Protein AF-A0A9E6CI35-F1 (afdb_monomer)

Foldseek 3Di:
DDDDDDDPDPPVVVVVVPPPPPPVPPPPPPLVVVCLLVVCSDVVVVDPDDDPDPDDQPPAFFPPDGDPSQPPVSVCVCCVPPVHPCCLFAPVADADDWPAADDPQWDQDPLQTGTPVNTHHRSSQFDQPAPEAPLVNDPDDGDDGGNYHCALNPVVCNTNVQQVPCVVLLADDFQDQPDQQAPVLVVLPAGDHPDGSGHGPSSFADNGNAHDPPRGSHHCLADPSVCSPPVLLNQLPQDCQQCCPPPQCDAFLVRDGCSRLHSCRNQAQRGNACAHNRGRHPFDPDAPQQSSVCCAQPPPNPDPDPHFDPDAADWPAFQPDPDFQQPQFFADDRRRDTDSRHTHHPSRFFDSSFFACPDPDDSPDHDDDDFQRGRRGVHRCPQAHPVCCSRVVQLQQCCLACLQCVLQPQCQAFPVRDGNRTRYSVQSQADRGPACAPPRGGHHQDDDDQPQVSSVCCAQDCPHSNNVHHQAPAAADWPAWDAPVVPPDPVLVPLPAQFAADSRRDTDRGGTHHPNSFFDSSFFAQVDTHYDPPRPSHHDDAAQRGRRGNHRQPPANSSVCSRCVVVSVCRPDCLQCVPQPQCDAFPVRDGCRRQPSCRNAADNGNQPDNVNSGRFAFADDDPPDDSVLSSVNRQQDPVHVVVVDHDPDSDDDPPDDDDDD

Sequence (661 aa):
MTRATPCVYIFVIFAVLISTATVSAVEMSSKRDCAICHVMWLNDFRTDKQTLIEWQPGNVLMKDTQGVVSSEEICYSCHDGYVNDSRYVVWKYNQHKTFVKPSNNVTVPADLPLSSRSEIYCGTCHSAHGVGAAADGSRGGMTSFFRKKNVDSSLCKRCHTNEADYLRSNGHPLKKAAFKLPETLFELGSVPGQEKNKIICQSCHKVHGAQGDKIAVVDNKSSKLCTACHTFQKDLIGTKHDLRLSLPDEKNSKQQQASESGPCGACHTPHNAVGKKLWARHPGPGDLASQMCLTCHGKETGYKTKRIGDYSHPVNVLSSAKTASPRKLPLFSAGLKRNPAGRVQCLTCHDVHRWAPNSTADISTKHFEGDASNSFLRISNSPLSPLCIECHTDKKQLMNSDHNLDVTAPDEKNLQGFTTGVSGPCGACHIPHNAAGKRLWAKRLAGEKDFVTQLCSGCHNKSGAAKAKLIGDNYHPVDIAFKTADLTSDKQKDITILPLYDGDLNRSPDERIVCLTCHEPHSWAPEKYGPISNYTFKNIEGDTTTSFLRKANFPSSDLCKACHPGKALVDGTKHDLNVTAPQATNLLGQTVKESGPCGACHLVHNSFNKLQLWARPYGPISKEESVMDALCRSCHSRGSIAENKIPLIATHPEGKLISNA

Mean predicted aligned error: 13.46 Å

Solvent-accessible surface area (backbone atoms only — not comparable to full-atom values): 37788 Å² total; per-residue (Å²): 132,90,88,84,90,87,82,93,77,62,74,70,62,63,68,66,68,72,59,76,74,71,69,68,72,74,73,84,51,71,63,60,68,51,21,76,61,40,56,81,69,36,69,92,68,65,63,96,65,82,64,96,61,81,86,66,82,83,61,38,46,48,64,98,55,89,59,55,61,65,36,70,66,57,51,42,61,38,25,70,50,78,73,46,68,40,46,71,45,41,70,67,42,36,43,64,79,55,80,38,63,72,53,98,82,44,53,76,49,88,92,43,50,40,32,61,86,54,15,36,39,67,47,31,57,28,28,80,87,20,73,22,60,46,97,83,66,71,90,69,98,69,64,20,46,28,49,54,57,56,62,60,42,45,57,57,42,59,27,37,48,60,68,62,38,19,80,84,25,26,21,56,84,63,76,46,67,84,57,86,66,54,67,68,45,47,77,50,56,25,50,83,30,92,52,82,42,27,39,35,63,33,51,52,34,18,65,45,35,5,70,6,78,94,21,17,32,48,58,36,46,74,23,50,67,53,38,66,75,40,55,80,47,49,57,23,53,60,38,82,73,13,32,55,78,65,43,45,86,48,58,21,76,82,73,39,30,14,66,66,39,1,49,55,32,40,51,35,26,62,56,69,21,78,27,76,89,16,22,17,54,80,61,58,92,73,59,54,57,41,21,63,54,36,60,49,31,36,89,87,50,84,58,96,52,81,60,72,36,97,25,41,63,84,55,80,36,70,70,85,56,94,56,80,64,46,90,87,45,55,21,34,37,89,74,72,40,79,32,77,90,20,25,37,33,58,61,27,55,33,37,85,38,35,49,36,56,86,65,89,70,81,61,84,62,78,79,77,81,69,54,54,43,28,64,18,20,65,49,33,17,39,53,83,19,55,50,56,46,57,65,45,57,86,44,50,21,26,79,58,37,73,71,17,34,60,69,62,35,45,84,51,56,17,76,86,68,39,26,15,77,44,31,0,43,57,30,47,51,34,27,63,55,55,20,68,34,75,90,22,25,12,51,82,80,80,78,90,65,57,68,67,58,38,66,51,47,61,28,34,30,90,86,31,77,34,42,92,58,60,48,60,93,31,48,61,88,52,81,40,83,42,61,66,82,75,54,95,46,80,87,55,69,77,52,84,62,63,57,21,29,52,94,78,75,48,80,46,86,69,30,23,39,38,71,65,31,54,34,35,85,39,35,40,39,50,90,60,84,64,65,58,82,87,62,80,84,61,89,69,90,61,39,33,53,24,67,16,23,67,45,39,21,47,94,49,46,58,47,59,30,61,82,37,55,92,63,47,70,37,68,90,39,89,74,17,34,63,80,71,42,43,84,49,57,21,78,86,68,38,28,20,75,47,39,5,53,59,28,48,49,30,27,60,49,53,21,90,30,74,71,82,24,30,17,58,70,74,21,85,70,63,96,89,54,59,80,68,48,11,61,56,27,36,34,31,29,87,95,30,92,33,41,94,62,52,72,94,64,92,70,78,60,87,96,57,88,78,82,88,127

Radius of gyration: 45.4 Å; Cα contacts (8 Å, |Δi|>4): 1135; chains: 1; bounding box: 114×94×145 Å

Structure (mmCIF, N/CA/C/O backbone):
data_AF-A0A9E6CI35-F1
#
_entry.id   AF-A0A9E6CI35-F1
#
loop_
_atom_site.group_PDB
_atom_site.id
_atom_site.type_symbol
_atom_site.label_atom_id
_atom_site.label_alt_id
_atom_site.label_comp_id
_atom_site.label_asym_id
_atom_site.label_entity_id
_atom_site.label_seq_id
_atom_site.pdbx_PDB_ins_code
_atom_site.Cartn_x
_atom_site.Cartn_y
_atom_site.Cartn_z
_atom_site.occupancy
_atom_site.B_iso_or_equiv
_atom_site.auth_seq_id
_atom_site.auth_comp_id
_atom_site.auth_asym_id
_atom_site.auth_atom_id
_atom_site.pdbx_PDB_model_num
ATOM 1 N N . MET A 1 1 ? -45.833 74.632 88.392 1.00 37.03 1 MET A N 1
ATOM 2 C CA . MET A 1 1 ? -46.808 74.616 87.277 1.00 37.03 1 MET A CA 1
ATOM 3 C C . MET A 1 1 ? -47.231 73.173 87.008 1.00 37.03 1 MET A C 1
ATOM 5 O O . MET A 1 1 ? -46.431 72.279 87.236 1.00 37.03 1 MET A O 1
ATOM 9 N N . THR A 1 2 ? -48.487 72.974 86.597 1.00 37.38 2 THR A N 1
ATOM 10 C CA . THR A 1 2 ? -49.120 71.765 85.994 1.00 37.38 2 THR A CA 1
ATOM 11 C C . THR A 1 2 ? -48.181 70.888 85.139 1.00 37.38 2 THR A C 1
ATOM 13 O O . THR A 1 2 ? -47.308 71.465 84.504 1.00 37.38 2 THR A O 1
ATOM 16 N N . ARG A 1 3 ? -48.317 69.563 84.923 1.00 40.94 3 ARG A N 1
ATOM 17 C CA . ARG A 1 3 ? -49.302 68.465 85.196 1.00 40.94 3 ARG A CA 1
ATOM 18 C C . ARG A 1 3 ? -48.569 67.122 84.834 1.00 40.94 3 ARG A C 1
ATOM 20 O O . ARG A 1 3 ? -47.545 67.216 84.173 1.00 40.94 3 ARG A O 1
ATOM 27 N N . ALA A 1 4 ? -48.968 65.871 85.125 1.00 36.41 4 ALA A N 1
ATOM 28 C CA . ALA A 1 4 ? -50.051 65.235 85.900 1.00 36.41 4 ALA A CA 1
ATOM 29 C C . ALA A 1 4 ? -49.683 63.751 86.253 1.00 36.41 4 ALA A C 1
ATOM 31 O O . ALA A 1 4 ? -48.611 63.266 85.908 1.00 36.41 4 ALA A O 1
ATOM 32 N N . THR A 1 5 ? -50.601 63.048 86.925 1.00 44.09 5 THR A N 1
ATOM 33 C CA . THR A 1 5 ? -50.733 61.587 87.187 1.00 44.09 5 THR A CA 1
ATOM 34 C C . THR A 1 5 ? -51.235 60.787 85.951 1.00 44.09 5 THR A C 1
ATOM 36 O O . THR A 1 5 ? -51.558 61.418 84.945 1.00 44.09 5 THR A O 1
ATOM 39 N N . PRO A 1 6 ? -51.526 59.459 86.021 1.00 50.66 6 PRO A N 1
ATOM 40 C CA . PRO A 1 6 ? -50.795 58.306 86.601 1.00 50.66 6 PRO A CA 1
ATOM 41 C C . PRO A 1 6 ? -50.742 57.081 85.630 1.00 50.66 6 PRO A C 1
ATOM 43 O O . PRO A 1 6 ? -51.488 57.051 84.658 1.00 50.66 6 PRO A O 1
ATOM 46 N N . CYS A 1 7 ? -49.985 56.004 85.928 1.00 42.12 7 CYS A N 1
ATOM 47 C CA . CYS A 1 7 ? -50.352 54.617 85.523 1.00 42.12 7 CYS A CA 1
ATOM 48 C C . CYS A 1 7 ? -49.474 53.516 86.163 1.00 42.12 7 CYS A C 1
ATOM 50 O O . CYS A 1 7 ? -48.549 52.984 85.556 1.00 42.12 7 CYS A O 1
ATOM 52 N N . VAL A 1 8 ? -49.812 53.111 87.390 1.00 51.84 8 VAL A N 1
ATOM 53 C CA . VAL A 1 8 ? -49.134 52.033 88.153 1.00 51.84 8 VAL A CA 1
ATOM 54 C C . VAL A 1 8 ? -49.696 50.626 87.820 1.00 51.84 8 VAL A C 1
ATOM 56 O O . VAL A 1 8 ? -49.411 49.652 88.501 1.00 51.84 8 VAL A O 1
ATOM 59 N N . TYR A 1 9 ? -50.481 50.484 86.742 1.00 49.38 9 TYR A N 1
ATOM 60 C CA . TYR A 1 9 ? -51.338 49.305 86.508 1.00 49.38 9 TYR A CA 1
ATOM 61 C C . TYR A 1 9 ? -50.947 48.357 85.357 1.00 49.38 9 TYR A C 1
ATOM 63 O O . TYR A 1 9 ? -51.636 47.363 85.148 1.00 49.38 9 TYR A O 1
ATOM 71 N N . ILE A 1 10 ? -49.854 48.603 84.621 1.00 50.88 10 ILE A N 1
ATOM 72 C CA . ILE A 1 10 ? -49.481 47.773 83.447 1.00 50.88 10 ILE A CA 1
ATOM 73 C C . ILE A 1 10 ? -48.261 46.865 83.700 1.00 50.88 10 ILE A C 1
ATOM 75 O O . ILE A 1 10 ? -48.151 45.798 83.097 1.00 50.88 10 ILE A O 1
ATOM 79 N N . PHE A 1 11 ? -47.374 47.205 84.642 1.00 47.06 11 PHE A N 1
ATOM 80 C CA . PHE A 1 11 ? -46.116 46.461 84.831 1.00 47.06 11 PHE A CA 1
ATOM 81 C C . PHE A 1 11 ? -46.254 45.103 85.545 1.00 47.06 11 PHE A C 1
ATOM 83 O O . PHE A 1 11 ? -45.399 44.240 85.373 1.00 47.06 11 PHE A O 1
ATOM 90 N N . VAL A 1 12 ? -47.331 44.876 86.306 1.00 50.00 12 VAL A N 1
ATOM 91 C CA . VAL A 1 12 ? -47.553 43.603 87.028 1.00 50.00 12 VAL A CA 1
ATOM 92 C C . VAL A 1 12 ? -48.174 42.526 86.124 1.00 50.00 12 VAL A C 1
ATOM 94 O O . VAL A 1 12 ? -47.920 41.340 86.313 1.00 50.00 12 VAL A O 1
ATOM 97 N N . ILE A 1 13 ? -48.920 42.916 85.083 1.00 50.00 13 ILE A N 1
ATOM 98 C CA . ILE A 1 13 ? -49.546 41.971 84.139 1.00 50.00 13 ILE A CA 1
ATOM 99 C C . ILE A 1 13 ? -48.505 41.373 83.172 1.00 50.00 13 ILE A C 1
ATOM 101 O O . ILE A 1 13 ? -48.619 40.213 82.776 1.00 50.00 13 ILE A O 1
ATOM 105 N N . PHE A 1 14 ? -47.435 42.111 82.857 1.00 47.28 14 PHE A N 1
ATOM 106 C CA . PHE A 1 14 ? -46.368 41.629 81.970 1.00 47.28 14 PHE A CA 1
ATOM 107 C C . PHE A 1 14 ? -45.470 40.543 82.598 1.00 47.28 14 PHE A C 1
ATOM 109 O O . PHE A 1 14 ? -44.820 39.795 81.874 1.00 47.28 14 PHE A O 1
ATOM 116 N N . ALA A 1 15 ? -45.461 40.413 83.931 1.00 49.22 15 ALA A N 1
ATOM 117 C CA . ALA A 1 15 ? -44.668 39.405 84.642 1.00 49.22 15 ALA A CA 1
ATOM 118 C C . ALA A 1 15 ? -45.335 38.014 84.704 1.00 49.22 15 ALA A C 1
ATOM 120 O O . ALA A 1 15 ? -44.652 37.024 84.952 1.00 49.22 15 ALA A O 1
ATOM 121 N N . VAL A 1 16 ? -46.650 37.919 84.469 1.00 50.81 16 VAL A N 1
ATOM 122 C CA . VAL A 1 16 ? -47.426 36.663 84.590 1.00 50.81 16 VAL A CA 1
ATOM 123 C C . VAL A 1 16 ? -47.644 35.975 83.230 1.00 50.81 16 VAL A C 1
ATOM 125 O O . VAL A 1 16 ? -47.894 34.773 83.165 1.00 50.81 16 VAL A O 1
ATOM 128 N N . LEU A 1 17 ? -47.472 36.707 82.122 1.00 45.09 17 LEU A N 1
ATOM 129 C CA . LEU A 1 17 ? -47.582 36.173 80.757 1.00 45.09 17 LEU A CA 1
ATOM 130 C C . LEU A 1 17 ? -46.255 35.691 80.146 1.00 45.09 17 LEU A C 1
ATOM 132 O O . LEU A 1 17 ? -46.266 35.165 79.037 1.00 45.09 17 LEU A O 1
ATOM 136 N N . ILE A 1 18 ? -45.150 35.707 80.903 1.00 46.50 18 ILE A N 1
ATOM 137 C CA . ILE A 1 18 ? -44.009 34.799 80.659 1.00 46.50 18 ILE A CA 1
ATOM 138 C C . ILE A 1 18 ? -44.301 33.441 81.320 1.00 46.50 18 ILE A C 1
ATOM 140 O O . ILE A 1 18 ? -43.468 32.835 81.991 1.00 46.50 18 ILE A O 1
ATOM 144 N N . SER A 1 19 ? -45.515 32.935 81.095 1.00 42.19 19 SER A N 1
ATOM 145 C CA . SER A 1 19 ? -45.704 31.496 81.056 1.00 42.19 19 SER A CA 1
ATOM 146 C C . SER A 1 19 ? -44.900 31.028 79.857 1.00 42.19 19 SER A C 1
ATOM 148 O O . SER A 1 19 ? -45.289 31.270 78.713 1.00 42.19 19 SER A O 1
ATOM 150 N N . THR A 1 20 ? -43.753 30.400 80.108 1.00 42.81 20 THR A N 1
ATOM 151 C CA . THR A 1 20 ? -43.087 29.606 79.088 1.00 42.81 20 THR A CA 1
ATOM 152 C C . THR A 1 20 ? -44.071 28.528 78.671 1.00 42.81 20 THR A C 1
ATOM 154 O O . THR A 1 20 ? -44.170 27.468 79.285 1.00 42.81 20 THR A O 1
ATOM 157 N N . ALA A 1 21 ? -44.799 28.802 77.588 1.00 40.47 21 ALA A N 1
ATOM 158 C CA . ALA A 1 21 ? -45.255 27.747 76.724 1.00 40.47 21 ALA A CA 1
ATOM 159 C C . ALA A 1 21 ? -43.989 26.977 76.366 1.00 40.47 21 ALA A C 1
ATOM 161 O O . ALA A 1 21 ? -43.199 27.388 75.513 1.00 40.47 21 ALA A O 1
ATOM 162 N N . THR A 1 22 ? -43.800 25.853 77.047 1.00 41.91 22 THR A N 1
ATOM 163 C CA . THR A 1 22 ? -43.133 24.705 76.481 1.00 41.91 22 THR A CA 1
ATOM 164 C C . THR A 1 22 ? -43.959 24.317 75.260 1.00 41.91 22 THR A C 1
ATOM 166 O O . THR A 1 22 ? -44.708 23.343 75.251 1.00 41.91 22 THR A O 1
ATOM 169 N N . VAL A 1 23 ? -43.751 25.072 74.171 1.00 40.00 23 VAL A N 1
ATOM 170 C CA . VAL A 1 23 ? -43.540 24.454 72.874 1.00 40.00 23 VAL A CA 1
ATOM 171 C C . VAL A 1 23 ? -42.581 23.332 73.204 1.00 40.00 23 VAL A C 1
ATOM 173 O O . VAL A 1 23 ? -41.407 23.575 73.491 1.00 40.00 23 VAL A O 1
ATOM 176 N N . SER A 1 24 ? -43.123 22.119 73.312 1.00 39.75 24 SER A N 1
ATOM 177 C CA . SER A 1 24 ? -42.298 20.935 73.330 1.00 39.75 24 SER A CA 1
ATOM 178 C C . SER A 1 24 ? -41.489 21.087 72.063 1.00 39.75 24 SER A C 1
ATOM 180 O O . SER A 1 24 ? -42.056 21.024 70.969 1.00 39.75 24 SER A O 1
ATOM 182 N N . ALA A 1 25 ? -40.202 21.414 72.210 1.00 38.19 25 ALA A N 1
ATOM 183 C CA . ALA A 1 25 ? -39.272 21.307 71.112 1.00 38.19 25 ALA A CA 1
ATOM 184 C C . ALA A 1 25 ? -39.505 19.889 70.619 1.00 38.19 25 ALA A C 1
ATOM 186 O O . ALA A 1 25 ? -39.303 18.949 71.390 1.00 38.19 25 ALA A O 1
ATOM 187 N N . VAL A 1 26 ? -40.101 19.761 69.428 1.00 39.31 26 VAL A N 1
ATOM 188 C CA . VAL A 1 26 ? -40.430 18.460 68.859 1.00 39.31 26 VAL A CA 1
ATOM 189 C C . VAL A 1 26 ? -39.098 17.756 68.831 1.00 39.31 26 VAL A C 1
ATOM 191 O O . VAL A 1 26 ? -38.231 18.174 68.062 1.00 39.31 26 VAL A O 1
ATOM 194 N N . GLU A 1 27 ? -38.901 16.797 69.744 1.00 37.78 27 GLU A N 1
ATOM 195 C CA . GLU A 1 27 ? -37.608 16.149 69.876 1.00 37.78 27 GLU A CA 1
ATOM 196 C C . GLU A 1 27 ? -37.269 15.660 68.480 1.00 37.78 27 GLU A C 1
ATOM 198 O O . GLU A 1 27 ? -38.028 14.879 67.889 1.00 37.78 27 GLU A O 1
ATOM 203 N N . MET A 1 28 ? -36.156 16.158 67.937 1.00 40.75 28 MET A N 1
ATOM 204 C CA . MET A 1 28 ? -35.575 15.645 66.706 1.00 40.75 28 MET A CA 1
ATOM 205 C C . MET A 1 28 ? -35.013 14.265 67.028 1.00 40.75 28 MET A C 1
ATOM 207 O O . MET A 1 28 ? -33.812 14.039 67.148 1.00 40.75 28 MET A O 1
ATOM 211 N N . SER A 1 29 ? -35.941 13.340 67.249 1.00 44.81 29 SER A N 1
ATOM 212 C CA . SER A 1 29 ? -35.680 11.956 67.527 1.00 44.81 29 SER A CA 1
ATOM 213 C C . SER A 1 29 ? -35.106 11.384 66.249 1.00 44.81 29 SER A C 1
ATOM 215 O O . SER A 1 29 ? -35.828 11.187 65.273 1.00 44.81 29 SER A O 1
ATOM 217 N N . SER A 1 30 ? -33.814 11.068 66.282 1.00 48.38 30 SER A N 1
ATOM 218 C CA . SER A 1 30 ? -33.083 10.370 65.217 1.00 48.38 30 SER A CA 1
ATOM 219 C C . SER A 1 30 ? -33.766 9.073 64.750 1.00 48.38 30 SER A C 1
ATOM 221 O O . SER A 1 30 ? -33.465 8.545 63.683 1.00 48.38 30 SER A O 1
ATOM 223 N N . LYS A 1 31 ? -34.734 8.569 65.526 1.00 52.16 31 LYS A N 1
ATOM 224 C CA . LYS A 1 31 ? -35.620 7.456 65.177 1.00 52.16 31 LYS A CA 1
ATOM 225 C C . LYS A 1 31 ? -36.586 7.777 64.025 1.00 52.16 31 LYS A C 1
ATOM 227 O O . LYS A 1 31 ? -36.931 6.845 63.307 1.00 52.16 31 LYS A O 1
ATOM 232 N N . ARG A 1 32 ? -37.007 9.037 63.818 1.00 57.62 32 ARG A N 1
ATOM 233 C CA . ARG A 1 32 ? -37.889 9.427 62.694 1.00 57.62 32 ARG A CA 1
ATOM 234 C C . ARG A 1 32 ? -37.187 9.269 61.346 1.00 57.62 32 ARG A C 1
ATOM 236 O O . ARG A 1 32 ? -37.747 8.646 60.453 1.00 57.62 32 ARG A O 1
ATOM 243 N N . ASP A 1 33 ? -35.945 9.732 61.235 1.00 60.06 33 ASP A N 1
ATOM 244 C CA . ASP A 1 33 ? -35.180 9.642 59.984 1.00 60.06 33 ASP A CA 1
ATOM 245 C C . ASP A 1 33 ? -34.823 8.185 59.650 1.00 60.06 33 ASP A C 1
ATOM 247 O O . ASP A 1 33 ? -34.967 7.742 58.512 1.00 60.06 33 ASP A O 1
ATOM 251 N N . CYS A 1 34 ? -34.449 7.389 60.660 1.00 70.44 34 CYS A N 1
ATOM 252 C CA . CYS A 1 34 ? -34.246 5.948 60.490 1.00 70.44 34 CYS A CA 1
ATOM 253 C C . CYS A 1 34 ? -35.524 5.218 60.046 1.00 70.44 34 CYS A C 1
ATOM 255 O O . CYS A 1 34 ? -35.440 4.254 59.286 1.00 70.44 34 CYS A O 1
ATOM 257 N N . ALA A 1 35 ? -36.698 5.666 60.497 1.00 70.56 35 ALA A N 1
ATOM 258 C CA . ALA A 1 35 ? -37.976 5.042 60.177 1.00 70.56 35 ALA A CA 1
ATOM 259 C C . ALA A 1 35 ? -38.425 5.227 58.716 1.00 70.56 35 ALA A C 1
ATOM 261 O O . ALA A 1 35 ? -39.248 4.444 58.251 1.00 70.56 35 ALA A O 1
ATOM 262 N N . ILE A 1 36 ? -37.852 6.183 57.973 1.00 71.12 36 ILE A N 1
ATOM 263 C CA . ILE A 1 36 ? -38.076 6.332 56.521 1.00 71.12 36 ILE A CA 1
ATOM 264 C C . ILE A 1 36 ? -37.673 5.042 55.787 1.00 71.12 36 ILE A C 1
ATOM 266 O O . ILE A 1 36 ? -38.394 4.554 54.922 1.00 71.12 36 ILE A O 1
ATOM 270 N N . CYS A 1 37 ? -36.537 4.459 56.175 1.00 70.19 37 CYS A N 1
ATOM 271 C CA . CYS A 1 37 ? -36.029 3.209 55.612 1.00 70.19 37 CYS A CA 1
ATOM 272 C C . CYS A 1 37 ? -36.501 1.988 56.422 1.00 70.19 37 CYS A C 1
ATOM 274 O O . CYS A 1 37 ? -36.836 0.943 55.866 1.00 70.19 37 CYS A O 1
ATOM 276 N N . HIS A 1 38 ? -36.540 2.113 57.750 1.00 73.06 38 HIS A N 1
ATOM 277 C CA . HIS A 1 38 ? -36.952 1.067 58.681 1.00 73.06 38 HIS A CA 1
ATOM 278 C C . HIS A 1 38 ? -38.365 1.336 59.211 1.00 73.06 38 HIS A C 1
ATOM 280 O O . HIS A 1 38 ? -38.546 1.568 60.403 1.00 73.06 38 HIS A O 1
ATOM 286 N N . VAL A 1 39 ? -39.380 1.279 58.345 1.00 66.75 39 VAL A N 1
ATOM 287 C CA . VAL A 1 39 ? -40.785 1.587 58.701 1.00 66.75 39 VAL A CA 1
ATOM 288 C C . VAL A 1 39 ? -41.272 0.785 59.923 1.00 66.75 39 VAL A C 1
ATOM 290 O O . VAL A 1 39 ? -41.938 1.327 60.800 1.00 66.75 39 VAL A O 1
ATOM 293 N N . MET A 1 40 ? -40.818 -0.467 60.073 1.00 64.31 40 MET A N 1
ATOM 294 C CA . MET A 1 40 ? -41.067 -1.326 61.247 1.00 64.31 40 MET A CA 1
ATOM 295 C C . MET A 1 40 ? -40.492 -0.806 62.585 1.00 64.31 40 MET A C 1
ATOM 297 O O . MET A 1 40 ? -40.687 -1.434 63.625 1.00 64.31 40 MET A O 1
ATOM 301 N N . TRP A 1 41 ? -39.729 0.289 62.587 1.00 70.38 41 TRP A N 1
ATOM 302 C CA . TRP A 1 41 ? -39.207 0.932 63.798 1.00 70.38 41 TRP A CA 1
ATOM 303 C C . TRP A 1 41 ? -40.100 2.071 64.309 1.00 70.38 41 TRP A C 1
ATOM 305 O O . TRP A 1 41 ? -39.853 2.552 65.419 1.00 70.38 41 TRP A O 1
ATOM 315 N N . LEU A 1 42 ? -41.130 2.481 63.554 1.00 68.62 42 LEU A N 1
ATOM 316 C CA . LEU A 1 42 ? -42.176 3.376 64.057 1.00 68.62 42 LEU A CA 1
ATOM 317 C C . LEU A 1 42 ? -42.923 2.703 65.210 1.00 68.62 42 LEU A C 1
ATOM 319 O O . LEU A 1 42 ? -43.219 1.508 65.166 1.00 68.62 42 LEU A O 1
ATOM 323 N N . ASN A 1 43 ? -43.253 3.483 66.238 1.00 67.38 43 ASN A N 1
ATOM 324 C CA . ASN A 1 43 ? -43.993 2.967 67.389 1.00 67.38 43 ASN A CA 1
ATOM 325 C C . ASN A 1 43 ? -45.422 2.547 67.008 1.00 67.38 43 ASN A C 1
ATOM 327 O O . ASN A 1 43 ? -45.955 1.627 67.612 1.00 67.38 43 ASN A O 1
ATOM 331 N N . ASP A 1 44 ? -45.997 3.141 65.964 1.00 69.25 44 ASP A N 1
ATOM 332 C CA . ASP A 1 44 ? -47.335 2.833 65.445 1.00 69.25 44 ASP A CA 1
ATOM 333 C C . ASP A 1 44 ? -47.447 1.401 64.881 1.00 69.25 44 ASP A C 1
ATOM 335 O O . ASP A 1 44 ? -48.528 0.818 64.874 1.00 69.25 44 ASP A O 1
ATOM 339 N N . PHE A 1 45 ? -46.321 0.796 64.474 1.00 62.94 45 PHE A N 1
ATOM 340 C CA . PHE A 1 45 ? -46.233 -0.618 64.080 1.00 62.94 45 PHE A CA 1
ATOM 341 C C . PHE A 1 45 ? -45.754 -1.542 65.217 1.00 62.94 45 PHE A C 1
ATOM 343 O O . PHE A 1 45 ? -45.654 -2.754 65.025 1.00 62.94 45 PHE A O 1
ATOM 350 N N . ARG A 1 46 ? -45.468 -1.004 66.411 1.00 61.53 46 ARG A N 1
ATOM 351 C CA . ARG A 1 46 ? -45.094 -1.775 67.608 1.00 61.53 46 ARG A CA 1
ATOM 352 C C . ARG A 1 46 ? -46.315 -1.998 68.491 1.00 61.53 46 ARG A C 1
ATOM 354 O O . ARG A 1 46 ? -46.517 -1.298 69.478 1.00 61.53 46 ARG A O 1
ATOM 361 N N . THR A 1 47 ? -47.111 -3.000 68.136 1.00 60.66 47 THR A N 1
ATOM 362 C CA . THR A 1 47 ? -48.244 -3.453 68.949 1.00 60.66 47 THR A CA 1
ATOM 363 C C . THR A 1 47 ? -47.922 -4.755 69.683 1.00 60.66 47 THR A C 1
ATOM 365 O O . THR A 1 47 ? -47.176 -5.606 69.209 1.00 60.66 47 THR A O 1
ATOM 368 N N . ASP A 1 48 ? -48.520 -4.880 70.860 1.00 65.75 48 ASP A N 1
ATOM 369 C CA . ASP A 1 48 ? -48.708 -6.086 71.664 1.00 65.75 48 ASP A CA 1
ATOM 370 C C . ASP A 1 48 ? -49.656 -7.119 71.021 1.00 65.75 48 ASP A C 1
ATOM 372 O O . ASP A 1 48 ? -49.720 -8.267 71.462 1.00 65.75 48 ASP A O 1
ATOM 376 N N . LYS A 1 49 ? -50.399 -6.732 69.976 1.00 61.47 49 LYS A N 1
ATOM 377 C CA . LYS A 1 49 ? -51.371 -7.588 69.293 1.00 61.47 49 LYS A CA 1
ATOM 378 C C . LYS A 1 49 ? -50.715 -8.436 68.209 1.00 61.47 49 LYS A C 1
ATOM 380 O O . LYS A 1 49 ? -49.941 -7.951 67.387 1.00 61.47 49 LYS A O 1
ATOM 385 N N . GLN A 1 50 ? -51.100 -9.708 68.170 1.00 59.59 50 GLN A N 1
ATOM 386 C CA . GLN A 1 50 ? -50.702 -10.645 67.125 1.00 59.59 50 GLN A CA 1
ATOM 387 C C . GLN A 1 50 ? -51.175 -10.146 65.748 1.00 59.59 50 GLN A C 1
ATOM 389 O O . GLN A 1 50 ? -52.318 -9.712 65.588 1.00 59.59 50 GLN A O 1
ATOM 394 N N . THR A 1 51 ? -50.292 -10.181 64.748 1.00 58.94 51 THR A N 1
ATOM 395 C CA . THR A 1 51 ? -50.596 -9.682 63.403 1.00 58.94 51 THR A CA 1
ATOM 396 C C . THR A 1 51 ? -51.622 -10.586 62.715 1.00 58.94 51 THR A C 1
ATOM 398 O O . THR A 1 51 ? -51.454 -11.801 62.672 1.00 58.94 51 THR A O 1
ATOM 401 N N . LEU A 1 52 ? -52.675 -9.991 62.136 1.00 53.62 52 LEU A N 1
ATOM 402 C CA . LEU A 1 52 ? -53.733 -10.722 61.410 1.00 53.62 52 LEU A CA 1
ATOM 403 C C . LEU A 1 52 ? -53.224 -11.454 60.156 1.00 53.62 52 LEU A C 1
ATOM 405 O O . LEU A 1 52 ? -53.877 -12.370 59.665 1.00 53.62 52 LEU A O 1
ATOM 409 N N . ILE A 1 53 ? -52.066 -11.042 59.642 1.00 51.16 53 ILE A N 1
ATOM 410 C CA . ILE A 1 53 ? -51.290 -11.769 58.639 1.00 51.16 53 ILE A CA 1
ATOM 411 C C . ILE A 1 53 ? -50.135 -12.436 59.387 1.00 51.16 53 ILE A C 1
ATOM 413 O O . ILE A 1 53 ? -49.425 -11.767 60.144 1.00 51.16 53 ILE A O 1
ATOM 417 N N . GLU A 1 54 ? -49.943 -13.738 59.180 1.00 44.69 54 GLU A N 1
ATOM 418 C CA . GLU A 1 54 ? -48.819 -14.474 59.758 1.00 44.69 54 GLU A CA 1
ATOM 419 C C . GLU A 1 54 ? -47.496 -13.848 59.287 1.00 44.69 54 GLU A C 1
ATOM 421 O O . GLU A 1 54 ? -47.242 -13.721 58.086 1.00 44.69 54 GLU A O 1
ATOM 426 N N . TRP A 1 55 ? -46.654 -13.413 60.231 1.00 44.62 55 TRP A N 1
ATOM 427 C CA . TRP A 1 55 ? -45.372 -12.801 59.896 1.00 44.62 55 TRP A CA 1
ATOM 428 C C . TRP A 1 55 ? -44.420 -13.861 59.346 1.00 44.62 55 TRP A C 1
ATOM 430 O O . TRP A 1 55 ? -43.770 -14.590 60.094 1.00 44.62 55 TRP A O 1
ATOM 440 N N . GLN A 1 56 ? -44.315 -13.931 58.022 1.00 44.91 56 GLN A N 1
ATOM 441 C CA . GLN A 1 56 ? -43.300 -14.746 57.376 1.00 44.91 56 GLN A CA 1
ATOM 442 C C . GLN A 1 56 ? -42.020 -13.912 57.192 1.00 44.91 56 GLN A C 1
ATOM 444 O O . GLN A 1 56 ? -42.054 -12.900 56.488 1.00 44.91 56 GLN A O 1
ATOM 449 N N . PRO A 1 57 ? -40.856 -14.328 57.737 1.00 45.50 57 PRO A N 1
ATOM 450 C CA . PRO A 1 57 ? -39.571 -13.648 57.508 1.00 45.50 57 PRO A CA 1
ATOM 451 C C . PRO A 1 57 ? -39.087 -13.692 56.042 1.00 45.50 57 PRO A C 1
ATOM 453 O O . PRO A 1 57 ? -38.009 -13.193 55.716 1.00 45.50 57 PRO A O 1
ATOM 456 N N . GLY A 1 58 ? -39.868 -14.277 55.133 1.00 44.56 58 GLY A N 1
ATOM 457 C CA . GLY A 1 58 ? -39.601 -14.340 53.703 1.00 44.56 58 GLY A CA 1
ATOM 458 C C . GLY A 1 58 ? -39.891 -13.032 52.970 1.00 44.56 58 GLY A C 1
ATOM 459 O O . GLY A 1 58 ? -40.863 -12.962 52.236 1.00 44.56 58 GLY A O 1
ATOM 460 N N . ASN A 1 59 ? -39.016 -12.035 53.125 1.00 45.50 59 ASN A N 1
ATOM 461 C CA . ASN A 1 59 ? -38.611 -11.099 52.054 1.00 45.50 59 ASN A CA 1
ATOM 462 C C . ASN A 1 59 ? -37.249 -10.443 52.385 1.00 45.50 59 ASN A C 1
ATOM 464 O O . ASN A 1 59 ? -36.981 -9.270 52.124 1.00 45.50 59 ASN A O 1
ATOM 468 N N . VAL A 1 60 ? -36.362 -11.230 52.998 1.00 50.06 60 VAL A N 1
ATOM 469 C CA . VAL A 1 60 ? -34.996 -10.836 53.347 1.00 50.06 60 VAL A CA 1
ATOM 470 C C . VAL A 1 60 ? -34.126 -10.863 52.092 1.00 50.06 60 VAL A C 1
ATOM 472 O O . VAL A 1 60 ? -33.782 -11.932 51.577 1.00 50.06 60 VAL A O 1
ATOM 475 N N . LEU A 1 61 ? -33.783 -9.678 51.583 1.00 57.12 61 LEU A N 1
ATOM 476 C CA . LEU A 1 61 ? -32.967 -9.564 50.377 1.00 57.12 61 LEU A CA 1
ATOM 477 C C . LEU A 1 61 ? -31.488 -9.800 50.648 1.00 57.12 61 LEU A C 1
ATOM 479 O O . LEU A 1 61 ? -30.918 -10.611 49.941 1.00 57.12 61 LEU A O 1
ATOM 483 N N . MET A 1 62 ? -30.860 -9.202 51.663 1.00 57.03 62 MET A N 1
ATOM 484 C CA . MET A 1 62 ? -29.496 -9.589 52.062 1.00 57.03 62 MET A CA 1
ATOM 485 C C . MET A 1 62 ? -29.526 -10.814 52.968 1.00 57.03 62 MET A C 1
ATOM 487 O O . MET A 1 62 ? -30.249 -10.809 53.961 1.00 57.03 62 MET A O 1
ATOM 491 N N . LYS A 1 63 ? -28.678 -11.813 52.699 1.00 51.34 63 LYS A N 1
ATOM 492 C CA . LYS A 1 63 ? -28.465 -12.929 53.631 1.00 51.34 63 LYS A CA 1
ATOM 493 C C . LYS A 1 63 ? -28.173 -12.398 55.050 1.00 51.34 63 LYS A C 1
ATOM 495 O O . LYS A 1 63 ? -27.421 -11.437 55.196 1.00 51.34 63 LYS A O 1
ATOM 500 N N . ASP A 1 64 ? -28.772 -13.030 56.058 1.00 48.94 64 ASP A N 1
ATOM 501 C CA . ASP A 1 64 ? -28.547 -12.752 57.484 1.00 48.94 64 ASP A CA 1
ATOM 502 C C . ASP A 1 64 ? -28.940 -11.312 57.928 1.00 48.94 64 ASP A C 1
ATOM 504 O O . ASP A 1 64 ? -28.326 -10.734 58.823 1.00 48.94 64 ASP A O 1
ATOM 508 N N . THR A 1 65 ? -29.983 -10.718 57.319 1.00 51.94 65 THR A N 1
ATOM 509 C CA . THR A 1 65 ? -30.539 -9.391 57.692 1.00 51.94 65 THR A CA 1
ATOM 510 C C . THR A 1 65 ? -32.045 -9.422 57.987 1.00 51.94 65 THR A C 1
ATOM 512 O O . THR A 1 65 ? -32.735 -10.364 57.611 1.00 51.94 65 THR A O 1
ATOM 515 N N . GLN A 1 66 ? -32.576 -8.382 58.644 1.00 42.12 66 GLN A N 1
ATOM 516 C CA . GLN A 1 66 ? -34.006 -8.239 58.958 1.00 42.12 66 GLN A CA 1
ATOM 517 C C . GLN A 1 66 ? -34.648 -7.071 58.187 1.00 42.12 66 GLN A C 1
ATOM 519 O O . GLN A 1 66 ? -34.301 -5.909 58.397 1.00 42.12 66 GLN A O 1
ATOM 524 N N . GLY A 1 67 ? -35.633 -7.391 57.338 1.00 53.41 67 GLY A N 1
ATOM 525 C CA . GLY A 1 67 ? -36.517 -6.430 56.662 1.00 53.41 67 GLY A CA 1
ATOM 526 C C . GLY A 1 67 ? -36.236 -6.169 55.172 1.00 53.41 67 GLY A C 1
ATOM 527 O O . GLY A 1 67 ? -35.161 -6.449 54.647 1.00 53.41 67 GLY A O 1
ATOM 528 N N . VAL A 1 68 ? -37.228 -5.575 54.497 1.00 61.59 68 VAL A N 1
ATOM 529 C CA . VAL A 1 68 ? -37.257 -5.271 53.045 1.00 61.59 68 VAL A CA 1
ATOM 530 C C . VAL A 1 68 ? -36.542 -3.972 52.642 1.00 61.59 68 VAL A C 1
ATOM 532 O O . VAL A 1 68 ? -36.658 -3.517 51.509 1.00 61.59 68 VAL A O 1
ATOM 535 N N . VAL A 1 69 ? -35.771 -3.370 53.547 1.00 65.88 69 VAL A N 1
ATOM 536 C CA . VAL A 1 69 ? -35.183 -2.013 53.440 1.00 65.88 69 VAL A CA 1
ATOM 537 C C . VAL A 1 69 ? -34.279 -1.818 52.207 1.00 65.88 69 VAL A C 1
ATOM 539 O O . VAL A 1 69 ? -34.028 -0.699 51.779 1.00 65.88 69 VAL A O 1
ATOM 542 N N . SER A 1 70 ? -33.772 -2.906 51.622 1.00 68.38 70 SER A N 1
ATOM 543 C CA . SER A 1 70 ? -32.884 -2.878 50.449 1.00 68.38 70 SER A CA 1
ATOM 544 C C . SER A 1 70 ? -33.528 -3.425 49.164 1.00 68.38 70 SER A C 1
ATOM 546 O O . SER A 1 70 ? -32.825 -3.806 48.224 1.00 68.38 70 SER A O 1
ATOM 548 N N . SER A 1 71 ? -34.863 -3.457 49.137 1.00 73.44 71 SER A N 1
ATOM 549 C CA . SER A 1 71 ? -35.689 -3.824 47.981 1.00 73.44 71 SER A CA 1
ATOM 550 C C . SER A 1 71 ? -35.736 -2.749 46.903 1.00 73.44 71 SER A C 1
ATOM 552 O O . SER A 1 71 ? -35.421 -1.581 47.150 1.00 73.44 71 SER A O 1
ATOM 554 N N . GLU A 1 72 ? -36.084 -3.161 45.682 1.00 78.44 72 GLU A N 1
ATOM 555 C CA . GLU A 1 72 ? -36.208 -2.236 44.556 1.00 78.44 72 GLU A CA 1
ATOM 556 C C . GLU A 1 72 ? -37.390 -1.292 44.771 1.00 78.44 72 GLU A C 1
ATOM 558 O O . GLU A 1 72 ? -37.268 -0.114 44.472 1.00 78.44 72 GLU A O 1
ATOM 563 N N . GLU A 1 73 ? -38.461 -1.771 45.398 1.00 78.56 73 GLU A N 1
ATOM 564 C CA . GLU A 1 73 ? -39.658 -1.025 45.773 1.00 78.56 73 GLU A CA 1
ATOM 565 C C . GLU A 1 73 ? -39.341 0.113 46.758 1.00 78.56 73 GLU A C 1
ATOM 567 O O . GLU A 1 73 ? -39.744 1.250 46.523 1.00 78.56 73 GLU A O 1
ATOM 572 N N . ILE A 1 74 ? -38.554 -0.154 47.811 1.00 78.56 74 ILE A N 1
ATOM 573 C CA . ILE A 1 74 ? -38.119 0.873 48.782 1.00 78.56 74 ILE A CA 1
ATOM 574 C C . ILE A 1 74 ? -37.129 1.864 48.154 1.00 78.56 74 ILE A C 1
ATOM 576 O O . ILE A 1 74 ? -37.122 3.051 48.482 1.00 78.56 74 ILE A O 1
ATOM 580 N N . CYS A 1 75 ? -36.295 1.407 47.217 1.00 79.69 75 CYS A N 1
ATOM 581 C CA . CYS A 1 75 ? -35.453 2.313 46.438 1.00 79.69 75 CYS A CA 1
ATOM 582 C C . CYS A 1 75 ? -36.322 3.198 45.520 1.00 79.69 75 CYS A C 1
ATOM 584 O O . CYS A 1 75 ? -36.119 4.410 45.448 1.00 79.69 75 CYS A O 1
ATOM 586 N N . TYR A 1 76 ? -37.312 2.607 44.850 1.00 81.56 76 TYR A N 1
ATOM 587 C CA . TYR A 1 76 ? -38.227 3.282 43.937 1.00 81.56 76 TYR A CA 1
ATOM 588 C C . TYR A 1 76 ? -39.057 4.351 44.653 1.00 81.56 76 TYR A C 1
ATOM 590 O O . TYR A 1 76 ? -39.126 5.462 44.146 1.00 81.56 76 TYR A O 1
ATOM 598 N N . SER A 1 77 ? -39.586 4.086 45.855 1.00 81.19 77 SER A N 1
ATOM 599 C CA . SER A 1 77 ? -40.375 5.062 46.632 1.00 81.19 77 SER A CA 1
ATOM 600 C C . SER A 1 77 ? -39.596 6.302 47.093 1.00 81.19 77 SER A C 1
ATOM 602 O O . SER A 1 77 ? -40.191 7.289 47.506 1.00 81.19 77 SER A O 1
ATOM 604 N N . CYS A 1 78 ? -38.261 6.281 47.048 1.00 79.75 78 CYS A N 1
ATOM 605 C CA . CYS A 1 78 ? -37.450 7.491 47.221 1.00 79.75 78 CYS A CA 1
ATOM 606 C C . CYS A 1 78 ? -37.188 8.191 45.876 1.00 79.75 78 CYS A C 1
ATOM 608 O O . CYS A 1 78 ? -37.115 9.420 45.800 1.00 79.75 78 CYS A O 1
ATOM 610 N N . HIS A 1 79 ? -37.046 7.404 44.810 1.00 82.38 79 HIS A N 1
ATOM 611 C CA . HIS A 1 79 ? -36.732 7.867 43.462 1.00 82.38 79 HIS A CA 1
ATOM 612 C C . HIS A 1 79 ? -37.952 8.285 42.620 1.00 82.38 79 HIS A C 1
ATOM 614 O O . HIS A 1 79 ? -37.755 8.772 41.507 1.00 82.38 79 HIS A O 1
ATOM 620 N N . ASP A 1 80 ? -39.184 8.095 43.099 1.00 84.00 80 ASP A N 1
ATOM 621 C CA . ASP A 1 80 ? -40.437 8.323 42.361 1.00 84.00 80 ASP A CA 1
ATOM 622 C C . ASP A 1 80 ? -40.929 9.779 42.330 1.00 84.00 80 ASP A C 1
ATOM 624 O O . ASP A 1 80 ? -41.926 10.085 41.673 1.00 84.00 80 ASP A O 1
ATOM 628 N N . GLY A 1 81 ? -40.222 10.670 43.020 1.00 79.94 81 GLY A N 1
ATOM 629 C CA . GLY A 1 81 ? -40.609 12.063 43.221 1.00 79.94 81 GLY A CA 1
ATOM 630 C C . GLY A 1 81 ? -40.846 12.437 44.679 1.00 79.94 81 GLY A C 1
ATOM 631 O O . GLY A 1 81 ? -40.795 13.626 44.978 1.00 79.94 81 GLY A O 1
ATOM 632 N N . TYR A 1 82 ? -41.027 11.472 45.590 1.00 76.75 82 TYR A N 1
ATOM 633 C CA . TYR A 1 82 ? -41.220 11.776 47.011 1.00 76.75 82 TYR A CA 1
ATOM 634 C C . TYR A 1 82 ? -39.962 12.356 47.683 1.00 76.75 82 TYR A C 1
ATOM 636 O O . TYR A 1 82 ? -40.062 13.325 48.431 1.00 76.75 82 TYR A O 1
ATOM 644 N N . VAL A 1 83 ? -38.771 11.808 47.390 1.00 76.88 83 VAL A N 1
ATOM 645 C CA . VAL A 1 83 ? -37.482 12.394 47.826 1.00 76.88 83 VAL A CA 1
ATOM 646 C C . VAL A 1 83 ? -36.776 13.095 46.665 1.00 76.88 83 VAL A C 1
ATOM 648 O O . VAL A 1 83 ? -36.329 14.229 46.815 1.00 76.88 83 VAL A O 1
ATOM 651 N N . ASN A 1 84 ? -36.668 12.441 45.503 1.00 76.56 84 ASN A N 1
ATOM 652 C CA . ASN A 1 84 ? -36.121 13.041 44.280 1.00 76.56 84 ASN A CA 1
ATOM 653 C C . ASN A 1 84 ? -36.525 12.231 43.036 1.00 76.56 84 ASN A C 1
ATOM 655 O O . ASN A 1 84 ? -36.073 11.090 42.902 1.00 76.56 84 ASN A O 1
ATOM 659 N N . ASP A 1 85 ? -37.290 12.798 42.090 1.00 82.56 85 ASP A N 1
ATOM 660 C CA . ASP A 1 85 ? -37.645 12.049 40.873 1.00 82.56 85 ASP A CA 1
ATOM 661 C C . ASP A 1 85 ? -36.411 11.802 40.003 1.00 82.56 85 ASP A C 1
ATOM 663 O O . ASP A 1 85 ? -35.852 12.685 39.352 1.00 82.56 85 ASP A O 1
ATOM 667 N N . SER A 1 86 ? -35.982 10.550 39.999 1.00 84.94 86 SER A N 1
ATOM 668 C CA . SER A 1 86 ? -34.865 10.068 39.198 1.00 84.94 86 SER A CA 1
ATOM 669 C C . SER A 1 86 ? -35.192 8.736 38.522 1.00 84.94 86 SER A C 1
ATOM 671 O O . SER A 1 86 ? -34.296 8.055 38.013 1.00 84.94 86 SER A O 1
ATOM 673 N N . ARG A 1 87 ? -36.492 8.418 38.381 1.00 86.31 87 ARG A N 1
ATOM 674 C CA . ARG A 1 87 ? -36.983 7.275 37.589 1.00 86.31 87 ARG A CA 1
ATOM 675 C C . ARG A 1 87 ? -36.459 7.294 36.160 1.00 86.31 87 ARG A C 1
ATOM 677 O O . ARG A 1 87 ? -36.044 6.266 35.626 1.00 86.31 87 ARG A O 1
ATOM 684 N N . TYR A 1 88 ? -36.406 8.489 35.571 1.00 82.56 88 TYR A N 1
ATOM 685 C CA . TYR A 1 88 ? -35.839 8.730 34.244 1.00 82.56 88 TYR A CA 1
ATOM 686 C C . TYR A 1 88 ? -34.352 8.340 34.147 1.00 82.56 88 TYR A C 1
ATOM 688 O O . TYR A 1 88 ? -33.884 7.915 33.091 1.00 82.56 88 TYR A O 1
ATOM 696 N N . VAL A 1 89 ? -33.596 8.498 35.237 1.00 81.75 89 VAL A N 1
ATOM 697 C CA . VAL A 1 89 ? -32.150 8.246 35.273 1.00 81.75 89 VAL A CA 1
ATOM 698 C C . VAL A 1 89 ? -31.845 6.782 35.559 1.00 81.75 89 VAL A C 1
ATOM 700 O O . VAL A 1 89 ? -30.887 6.270 34.996 1.00 81.75 89 VAL A O 1
ATOM 703 N N . VAL A 1 90 ? -32.628 6.111 36.405 1.00 82.19 90 VAL A N 1
ATOM 704 C CA . VAL A 1 90 ? -32.373 4.717 36.800 1.00 82.19 90 VAL A CA 1
ATOM 705 C C . VAL A 1 90 ? -33.107 3.736 35.882 1.00 82.19 90 VAL A C 1
ATOM 707 O O . VAL A 1 90 ? -32.448 3.044 35.106 1.00 82.19 90 VAL A O 1
ATOM 710 N N . TRP A 1 91 ? -34.444 3.755 35.870 1.00 86.31 91 TRP A N 1
ATOM 711 C CA . TRP A 1 91 ? -35.275 2.705 35.259 1.00 86.31 91 TRP A CA 1
ATOM 712 C C . TRP A 1 91 ? -35.671 2.919 33.786 1.00 86.31 91 TRP A C 1
ATOM 714 O O . TRP A 1 91 ? -36.102 1.965 33.143 1.00 86.31 91 TRP A O 1
ATOM 724 N N . LYS A 1 92 ? -35.566 4.133 33.216 1.00 86.56 92 LYS A N 1
ATOM 725 C CA . LYS A 1 92 ? -36.092 4.399 31.852 1.00 86.56 92 LYS A CA 1
ATOM 726 C C . LYS A 1 92 ? -35.328 3.699 30.716 1.00 86.56 92 LYS A C 1
ATOM 728 O O . LYS A 1 92 ? -35.939 3.328 29.716 1.00 86.56 92 LYS A O 1
ATOM 733 N N . TYR A 1 93 ? -34.005 3.591 30.819 1.00 89.25 93 TYR A N 1
ATOM 734 C CA . TYR A 1 93 ? -33.156 2.991 29.779 1.00 89.25 93 TYR A CA 1
ATOM 735 C C . TYR A 1 93 ? -32.342 1.821 30.354 1.00 89.25 93 TYR A C 1
ATOM 737 O O . TYR A 1 93 ? -32.693 1.265 31.392 1.00 89.25 93 TYR A O 1
ATOM 745 N N . ASN A 1 94 ? -31.254 1.409 29.698 1.00 91.56 94 ASN A N 1
ATOM 746 C CA . ASN A 1 94 ? -30.462 0.281 30.175 1.00 91.56 94 ASN A CA 1
ATOM 747 C C . ASN A 1 94 ? -29.815 0.586 31.534 1.00 91.56 94 ASN A C 1
ATOM 749 O O . ASN A 1 94 ? -29.143 1.602 31.703 1.00 91.56 94 ASN A O 1
ATOM 753 N N . GLN A 1 95 ? -29.959 -0.345 32.473 1.00 90.00 95 GLN A N 1
ATOM 754 C CA . GLN A 1 95 ? -29.276 -0.331 33.764 1.00 90.00 95 GLN A CA 1
ATOM 755 C C . GLN A 1 95 ? -28.434 -1.596 33.955 1.00 90.00 95 GLN A C 1
ATOM 757 O O . GLN A 1 95 ? -28.646 -2.611 33.277 1.00 90.00 95 GLN A O 1
ATOM 762 N N . HIS A 1 96 ? -27.469 -1.547 34.876 1.00 90.94 96 HIS A N 1
ATOM 763 C CA . HIS A 1 96 ? -26.764 -2.746 35.315 1.00 90.94 96 HIS A CA 1
ATOM 764 C C . HIS A 1 96 ? -27.792 -3.738 35.859 1.00 90.94 96 HIS A C 1
ATOM 766 O O . HIS A 1 96 ? -28.633 -3.375 36.676 1.00 90.94 96 HIS A O 1
ATOM 772 N N . LYS A 1 97 ? -27.749 -4.988 35.392 1.00 89.56 97 LYS A N 1
ATOM 773 C CA . LYS A 1 97 ? -28.777 -5.964 35.753 1.00 89.56 97 LYS A CA 1
ATOM 774 C C . LYS A 1 97 ? -28.729 -6.268 37.254 1.00 89.56 97 LYS A C 1
ATOM 776 O O . LYS A 1 97 ? -27.663 -6.544 37.808 1.00 89.56 97 LYS A O 1
ATOM 781 N N . THR A 1 98 ? -29.898 -6.180 37.870 1.00 86.56 98 THR A N 1
ATOM 782 C CA . THR A 1 98 ? -30.232 -6.542 39.249 1.00 86.56 98 THR A CA 1
ATOM 783 C C . THR A 1 98 ? -31.123 -7.787 39.232 1.00 86.56 98 THR A C 1
ATOM 785 O O . THR A 1 98 ? -31.644 -8.161 38.182 1.00 86.56 98 THR A O 1
ATOM 788 N N . PHE A 1 99 ? -31.240 -8.463 40.376 1.00 86.88 99 PHE A N 1
ATOM 789 C CA . PHE A 1 99 ? -31.966 -9.725 40.567 1.00 86.88 99 PHE A CA 1
ATOM 790 C C . PHE A 1 99 ? -31.533 -10.829 39.587 1.00 86.88 99 PHE A C 1
ATOM 792 O O . PHE A 1 99 ? -32.315 -11.665 39.146 1.00 86.88 99 PHE A O 1
ATOM 799 N N . VAL A 1 100 ? -30.235 -10.833 39.261 1.00 90.62 100 VAL A N 1
ATOM 800 C CA . VAL A 1 100 ? -29.571 -11.862 38.454 1.00 90.62 100 VAL A CA 1
ATOM 801 C C . VAL A 1 100 ? -28.339 -12.395 39.176 1.00 90.62 100 VAL A C 1
ATOM 803 O O . VAL A 1 100 ? -27.593 -11.642 39.809 1.00 90.62 100 VAL A O 1
ATOM 806 N N . LYS A 1 101 ? -28.092 -13.702 39.069 1.00 93.44 101 LYS A N 1
ATOM 807 C CA . LYS A 1 101 ? -26.861 -14.318 39.581 1.00 93.44 101 LYS A CA 1
ATOM 808 C C . LYS A 1 101 ? -25.644 -13.803 38.792 1.00 93.44 101 LYS A C 1
ATOM 810 O O . LYS A 1 101 ? -25.742 -13.684 37.568 1.00 93.44 101 LYS A O 1
ATOM 815 N N . PRO A 1 102 ? -24.505 -13.500 39.446 1.00 92.31 102 PRO A N 1
ATOM 816 C CA . PRO A 1 102 ? -23.269 -13.171 38.742 1.00 92.31 102 PRO A CA 1
ATOM 817 C C . PRO A 1 102 ? -22.895 -14.266 37.733 1.00 92.31 102 PRO A C 1
ATOM 819 O O . PRO A 1 102 ? -22.947 -15.452 38.048 1.00 92.31 102 PRO A O 1
ATOM 822 N N . SER A 1 103 ? -22.494 -13.877 36.521 1.00 91.00 103 SER A N 1
ATOM 823 C CA . SER A 1 103 ? -21.945 -14.830 35.546 1.00 91.00 103 SER A CA 1
ATOM 824 C C . SER A 1 103 ? -20.556 -15.316 35.973 1.00 91.00 103 SER A C 1
ATOM 826 O O . SER A 1 103 ? -19.830 -14.560 36.616 1.00 91.00 103 SER A O 1
ATOM 828 N N . ASN A 1 104 ? -20.117 -16.474 35.473 1.00 88.88 104 ASN A N 1
ATOM 829 C CA . ASN A 1 104 ? -18.775 -17.035 35.714 1.00 88.88 104 ASN A CA 1
ATOM 830 C C . ASN A 1 104 ? -17.598 -16.093 35.359 1.00 88.88 104 ASN A C 1
ATOM 832 O O . ASN A 1 104 ? -16.474 -16.337 35.784 1.00 88.88 104 ASN A O 1
ATOM 836 N N . ASN A 1 105 ? -17.836 -15.021 34.592 1.00 84.62 105 ASN A N 1
ATOM 837 C CA . ASN A 1 105 ? -16.833 -14.006 34.246 1.00 84.62 105 ASN A CA 1
ATOM 838 C C . ASN A 1 105 ? -16.704 -12.869 35.284 1.00 84.62 105 ASN A C 1
ATOM 840 O O . ASN A 1 105 ? -15.903 -11.959 35.078 1.00 84.62 105 ASN A O 1
ATOM 844 N N . VAL A 1 106 ? -17.504 -12.876 36.357 1.00 91.00 106 VAL A N 1
ATOM 845 C CA . VAL A 1 106 ? -17.597 -11.797 37.355 1.00 91.00 106 VAL A CA 1
ATOM 846 C C . VAL A 1 106 ? -17.340 -12.354 38.754 1.00 91.00 106 VAL A C 1
ATOM 848 O O . VAL A 1 106 ? -18.090 -13.197 39.239 1.00 91.00 106 VAL A O 1
ATOM 851 N N . THR A 1 107 ? -16.318 -11.837 39.437 1.00 91.81 107 THR A N 1
ATOM 852 C CA . THR A 1 107 ? -15.948 -12.265 40.796 1.00 91.81 107 THR A CA 1
ATOM 853 C C . THR A 1 107 ? -16.434 -11.238 41.813 1.00 91.81 107 THR A C 1
ATOM 855 O O . THR A 1 107 ? -15.770 -10.230 42.026 1.00 91.81 107 THR A O 1
ATOM 858 N N . VAL A 1 108 ? -17.581 -11.460 42.458 1.00 92.69 108 VAL A N 1
ATOM 859 C CA . VAL A 1 108 ? -18.089 -10.525 43.482 1.00 92.69 108 VAL A CA 1
ATOM 860 C C . VAL A 1 108 ? -17.336 -10.736 44.809 1.00 92.69 108 VAL A C 1
ATOM 862 O O . VAL A 1 108 ? -17.365 -11.849 45.336 1.00 92.69 108 VAL A O 1
ATOM 865 N N . PRO A 1 109 ? -16.656 -9.717 45.376 1.00 92.81 109 PRO A N 1
ATOM 866 C CA . PRO A 1 109 ? -15.983 -9.846 46.669 1.00 92.81 109 PRO A CA 1
ATOM 867 C C . PRO A 1 109 ? -16.980 -9.988 47.823 1.00 92.81 109 PRO A C 1
ATOM 869 O O . PRO A 1 109 ? -18.034 -9.360 47.808 1.00 92.81 109 PRO A O 1
ATOM 872 N N . ALA A 1 110 ? -16.595 -10.714 48.876 1.00 88.00 110 ALA A N 1
ATOM 873 C CA . ALA A 1 110 ? -17.456 -11.008 50.030 1.00 88.00 110 ALA A CA 1
ATOM 874 C C . ALA A 1 110 ? -18.005 -9.773 50.783 1.00 88.00 110 ALA A C 1
ATOM 876 O O . ALA A 1 110 ? -19.003 -9.881 51.486 1.00 88.00 110 ALA A O 1
ATOM 877 N N . ASP A 1 111 ? -17.385 -8.595 50.639 1.00 86.00 111 ASP A N 1
ATOM 878 C CA . ASP A 1 111 ? -17.844 -7.341 51.255 1.00 86.00 111 ASP A CA 1
ATOM 879 C C . ASP A 1 111 ? -18.794 -6.507 50.364 1.00 86.00 111 ASP A C 1
ATOM 881 O O . ASP A 1 111 ? -19.177 -5.393 50.738 1.00 86.00 111 ASP A O 1
ATOM 885 N N . LEU A 1 112 ? -19.173 -7.032 49.192 1.00 89.69 112 LEU A N 1
ATOM 886 C CA . LEU A 1 112 ? -20.330 -6.595 48.412 1.00 89.69 112 LEU A CA 1
ATOM 887 C C . LEU A 1 112 ? -21.405 -7.689 48.524 1.00 89.69 112 LEU A C 1
ATOM 889 O O . LEU A 1 112 ? -21.263 -8.744 47.907 1.00 89.69 112 LEU A O 1
ATOM 893 N N . PRO A 1 113 ? -22.468 -7.483 49.319 1.00 86.88 113 PRO A N 1
ATOM 894 C CA . PRO A 1 113 ? -23.429 -8.538 49.596 1.00 86.88 113 PRO A CA 1
ATOM 895 C C . PRO A 1 113 ? -24.246 -8.876 48.349 1.00 86.88 113 PRO A C 1
ATOM 897 O O . PRO A 1 113 ? -24.706 -7.985 47.632 1.00 86.88 113 PRO A O 1
ATOM 900 N N . LEU A 1 114 ? -24.469 -10.167 48.130 1.00 87.44 114 LEU A N 1
ATOM 901 C CA . LEU A 1 114 ? -25.470 -10.675 47.195 1.00 87.44 114 LEU A CA 1
ATOM 902 C C . LEU A 1 114 ? -26.812 -10.876 47.910 1.00 87.44 114 LEU A C 1
ATOM 904 O O . LEU A 1 114 ? 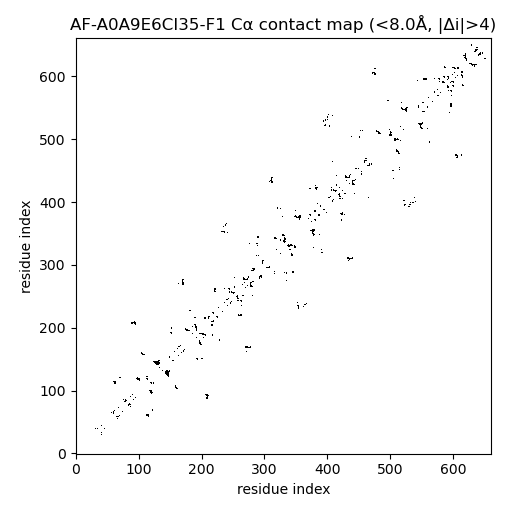-26.898 -10.768 49.138 1.00 87.44 114 LEU A O 1
ATOM 908 N N . SER A 1 115 ? -27.856 -11.169 47.135 1.00 83.25 115 SER A N 1
ATOM 909 C CA . SER A 1 115 ? -29.162 -11.501 47.688 1.00 83.25 115 SER A CA 1
ATOM 910 C C . SER A 1 115 ? -29.131 -12.834 48.458 1.00 83.25 115 SER A C 1
ATOM 912 O O . SER A 1 115 ? -28.201 -13.631 48.315 1.00 83.25 115 SER A O 1
ATOM 914 N N . SER A 1 116 ? -30.181 -13.142 49.217 1.00 81.06 116 SER A N 1
ATOM 915 C CA . SER A 1 116 ? -30.428 -14.462 49.816 1.00 81.06 116 SER A CA 1
ATOM 916 C C . SER A 1 116 ? -30.497 -15.585 48.768 1.00 81.06 116 SER A C 1
ATOM 918 O O . SER A 1 116 ? -30.195 -16.736 49.074 1.00 81.06 116 SER A O 1
ATOM 920 N N . ARG A 1 117 ? -30.792 -15.248 47.504 1.00 84.06 117 ARG A N 1
ATOM 921 C CA . ARG A 1 117 ? -30.743 -16.143 46.331 1.00 84.06 117 ARG A CA 1
ATOM 922 C C . ARG A 1 117 ? -29.409 -16.084 45.566 1.00 84.06 117 ARG A C 1
ATOM 924 O O . ARG A 1 117 ? -29.272 -16.712 44.517 1.00 84.06 117 ARG A O 1
ATOM 931 N N . SER A 1 118 ? -28.407 -15.386 46.108 1.00 87.94 118 SER A N 1
ATOM 932 C CA . SER A 1 118 ? -27.083 -15.138 45.512 1.00 87.94 118 SER A CA 1
ATOM 933 C C . SER A 1 118 ? -27.104 -14.300 44.221 1.00 87.94 118 SER A C 1
ATOM 935 O O . SER A 1 118 ? -26.299 -14.515 43.315 1.00 87.94 118 SER A O 1
ATOM 937 N N . GLU A 1 119 ? -28.014 -13.329 44.128 1.00 90.19 119 GLU A N 1
ATOM 938 C CA . GLU A 1 119 ? -28.129 -12.397 42.995 1.00 90.19 119 GLU A CA 1
ATOM 939 C C . GLU A 1 119 ? -27.492 -11.032 43.300 1.00 90.19 119 GLU A C 1
ATOM 941 O O . GLU A 1 119 ? -27.451 -10.589 44.447 1.00 90.19 119 GLU A O 1
ATOM 946 N N . ILE A 1 120 ? -27.024 -10.326 42.269 1.00 89.75 120 ILE A N 1
ATOM 947 C CA . ILE A 1 120 ? -26.678 -8.902 42.373 1.00 89.75 120 ILE A CA 1
ATOM 948 C C . ILE A 1 120 ? -27.981 -8.115 42.488 1.00 89.75 120 ILE A C 1
ATOM 950 O O . ILE A 1 120 ? -28.895 -8.339 41.704 1.00 89.75 120 ILE A O 1
ATOM 954 N N . TYR A 1 121 ? -28.072 -7.166 43.411 1.00 87.56 121 TYR A N 1
ATOM 955 C CA . TYR A 1 121 ? -29.242 -6.297 43.583 1.00 87.56 121 TYR A CA 1
ATOM 956 C C . TYR A 1 121 ? -28.784 -4.884 43.992 1.00 87.56 121 TYR A C 1
ATOM 958 O O . TYR A 1 121 ? -27.583 -4.646 44.157 1.00 87.56 121 TYR A O 1
ATOM 966 N N . CYS A 1 122 ? -29.705 -3.928 44.147 1.00 84.56 122 CYS A N 1
ATOM 967 C CA . CYS A 1 122 ? -29.371 -2.521 44.414 1.00 84.56 122 CYS A CA 1
ATOM 968 C C . CYS A 1 122 ? -28.387 -2.357 45.589 1.00 84.56 122 CYS A C 1
ATOM 970 O O . CYS A 1 122 ? -27.350 -1.702 45.451 1.00 84.56 122 CYS A O 1
ATOM 972 N N . GLY A 1 123 ? -28.639 -3.035 46.712 1.00 83.25 123 GLY A N 1
ATOM 973 C CA . GLY A 1 123 ? -27.789 -2.983 47.904 1.00 83.25 123 GLY A CA 1
ATOM 974 C C . GLY A 1 123 ? -26.434 -3.706 47.794 1.00 83.25 123 GLY A C 1
ATOM 975 O O . GLY A 1 123 ? -25.597 -3.556 48.687 1.00 83.25 123 GLY A O 1
ATOM 976 N N . THR A 1 124 ? -26.144 -4.442 46.713 1.00 87.44 124 THR A N 1
ATOM 977 C CA . THR A 1 124 ? -24.778 -4.930 46.434 1.00 87.44 124 THR A CA 1
ATOM 978 C C . THR A 1 124 ? -23.830 -3.745 46.237 1.00 87.44 124 THR A C 1
ATOM 980 O O . THR A 1 124 ? -22.752 -3.693 46.832 1.00 87.44 124 THR A O 1
ATOM 983 N N . CYS A 1 125 ? -24.262 -2.752 45.453 1.00 86.81 125 CYS A N 1
ATOM 984 C CA . CYS A 1 125 ? -23.516 -1.521 45.185 1.00 86.81 125 CYS A CA 1
ATOM 985 C C . CYS A 1 125 ? -23.863 -0.398 46.171 1.00 86.81 125 CYS A C 1
ATOM 987 O O . CYS A 1 125 ? -22.989 0.404 46.521 1.00 86.81 125 CYS A O 1
ATOM 989 N N . HIS A 1 126 ? -25.118 -0.350 46.625 1.00 83.19 126 HIS A N 1
ATOM 990 C CA . HIS A 1 126 ? -25.646 0.728 47.450 1.00 83.19 126 HIS A CA 1
ATOM 991 C C . HIS A 1 126 ? -25.762 0.386 48.945 1.00 83.19 126 HIS A C 1
ATOM 993 O O . HIS A 1 126 ? -25.802 -0.774 49.350 1.00 83.19 126 HIS A O 1
ATOM 999 N N . SER A 1 127 ? -25.767 1.417 49.787 1.00 79.44 127 SER A N 1
ATOM 1000 C CA . SER A 1 127 ? -26.045 1.338 51.225 1.00 79.44 127 SER A CA 1
ATOM 1001 C C . SER A 1 127 ? -26.392 2.729 51.751 1.00 79.44 127 SER A C 1
ATOM 1003 O O . SER A 1 127 ? -25.606 3.652 51.553 1.00 79.44 127 SER A O 1
ATOM 1005 N N . ALA A 1 128 ? -27.507 2.879 52.473 1.00 72.19 128 ALA A N 1
ATOM 1006 C CA . ALA A 1 128 ? -27.826 4.114 53.205 1.00 72.19 128 ALA A CA 1
ATOM 1007 C C . ALA A 1 128 ? -26.797 4.417 54.318 1.00 72.19 128 ALA A C 1
ATOM 1009 O O . ALA A 1 128 ? -26.549 5.571 54.655 1.00 72.19 128 ALA A O 1
ATOM 1010 N N . HIS A 1 129 ? -26.116 3.380 54.817 1.00 75.25 129 HIS A N 1
ATOM 1011 C CA . HIS A 1 129 ? -24.976 3.468 55.738 1.00 75.25 129 HIS A CA 1
ATOM 1012 C C . HIS A 1 129 ? -23.629 3.410 54.984 1.00 75.25 129 HIS A C 1
ATOM 1014 O O . HIS A 1 129 ? -22.641 2.865 55.476 1.00 75.25 129 HIS A O 1
ATOM 1020 N N . GLY A 1 130 ? -23.604 3.864 53.728 1.00 64.50 130 GLY A N 1
ATOM 1021 C CA . GLY A 1 130 ? -22.424 3.851 52.868 1.00 64.50 130 GLY A CA 1
ATOM 1022 C C . GLY A 1 130 ? -21.355 4.858 53.298 1.00 64.50 130 GLY A C 1
ATOM 1023 O O . GLY A 1 130 ? -21.653 5.963 53.741 1.00 64.50 130 GLY A O 1
ATOM 1024 N N . VAL A 1 131 ? -20.085 4.490 53.106 1.00 64.31 131 VAL A N 1
ATOM 1025 C CA . VAL A 1 131 ? -18.913 5.375 53.304 1.00 64.31 131 VAL A CA 1
ATOM 1026 C C . VAL A 1 131 ? -18.412 5.989 51.985 1.00 64.31 131 VAL A C 1
ATOM 1028 O O . VAL A 1 131 ? -17.252 6.402 51.865 1.00 64.31 131 VAL A O 1
ATOM 1031 N N . GLY A 1 132 ? -19.260 5.968 50.954 1.00 55.09 132 GLY A N 1
ATOM 1032 C CA . GLY A 1 132 ? -18.987 6.520 49.633 1.00 55.09 132 GLY A CA 1
ATOM 1033 C C . GLY A 1 132 ? -18.888 8.050 49.607 1.00 55.09 132 GLY A C 1
ATOM 1034 O O . GLY A 1 132 ? -19.014 8.733 50.619 1.00 55.09 132 GLY A O 1
ATOM 1035 N N . ALA A 1 133 ? -18.679 8.588 48.409 1.00 50.19 133 ALA A N 1
ATOM 1036 C CA . ALA A 1 133 ? -19.011 9.970 48.075 1.00 50.19 133 ALA A CA 1
ATOM 1037 C C . ALA A 1 133 ? -19.931 9.934 46.846 1.00 50.19 133 ALA A C 1
ATOM 1039 O O . ALA A 1 133 ? -19.804 9.020 46.022 1.00 50.19 133 ALA A O 1
ATOM 1040 N N . ALA A 1 134 ? -20.869 10.879 46.738 1.00 47.91 134 ALA A N 1
ATOM 1041 C CA . ALA A 1 134 ? -21.677 11.034 45.531 1.00 47.91 134 ALA A CA 1
ATOM 1042 C C . ALA A 1 134 ? -20.772 11.323 44.318 1.00 47.91 134 ALA A C 1
ATOM 1044 O O . ALA A 1 134 ? -19.665 11.846 44.469 1.00 47.91 134 ALA A O 1
ATOM 1045 N N . ALA A 1 135 ? -21.218 10.944 43.118 1.00 42.91 135 ALA A N 1
ATOM 1046 C CA . ALA A 1 135 ? -20.393 11.023 41.907 1.00 42.91 135 ALA A CA 1
ATOM 1047 C C . ALA A 1 135 ? -20.045 12.467 41.484 1.00 42.91 135 ALA A C 1
ATOM 1049 O O . ALA A 1 135 ? -19.104 12.661 40.721 1.00 42.91 135 ALA A O 1
ATOM 1050 N N . ASP A 1 136 ? -20.780 13.453 41.998 1.00 46.78 136 ASP A N 1
ATOM 1051 C CA . ASP A 1 136 ? -20.614 14.894 41.775 1.00 46.78 136 ASP A CA 1
ATOM 1052 C C . ASP A 1 136 ? -19.815 15.607 42.888 1.00 46.78 136 ASP A C 1
ATOM 1054 O O . ASP A 1 136 ? -19.561 16.805 42.801 1.00 46.78 136 ASP A O 1
ATOM 1058 N N . GLY A 1 137 ? -19.406 14.891 43.943 1.00 44.84 137 GLY A N 1
ATOM 1059 C CA . GLY A 1 137 ? -18.683 15.471 45.078 1.00 44.84 137 GLY A CA 1
ATOM 1060 C C . GLY A 1 137 ? -19.519 16.380 45.989 1.00 44.84 137 GLY A C 1
ATOM 1061 O O . GLY A 1 137 ? -18.940 17.060 46.840 1.00 44.84 137 GLY A O 1
ATOM 1062 N N . SER A 1 138 ? -20.850 16.388 45.854 1.00 42.84 138 SER A N 1
ATOM 1063 C CA . SER A 1 138 ? -21.745 17.223 46.661 1.00 42.84 138 SER A CA 1
ATOM 1064 C C . SER A 1 138 ? -21.636 16.905 48.164 1.00 42.84 138 SER A C 1
ATOM 1066 O O . SER A 1 138 ? -22.007 15.838 48.656 1.00 42.84 138 SER A O 1
ATOM 1068 N N . ARG A 1 139 ? -21.100 17.860 48.936 1.00 37.62 139 ARG A N 1
ATOM 1069 C CA . ARG A 1 139 ? -21.105 17.835 50.409 1.00 37.62 139 ARG A CA 1
ATOM 1070 C C . ARG A 1 139 ? -22.389 18.489 50.921 1.00 37.62 139 ARG A C 1
ATOM 1072 O O . ARG A 1 139 ? -22.351 19.625 51.382 1.00 37.62 139 ARG A O 1
ATOM 1079 N N . GLY A 1 140 ? -23.516 17.786 50.829 1.00 32.75 140 GLY A N 1
ATOM 1080 C CA . GLY A 1 140 ? -24.804 18.330 51.259 1.00 32.75 140 GLY A CA 1
ATOM 1081 C C . GLY A 1 140 ? -25.848 17.270 51.597 1.00 32.75 140 GLY A C 1
ATOM 1082 O O . GLY A 1 140 ? -26.507 16.747 50.712 1.00 32.75 140 GLY A O 1
ATOM 1083 N N . GLY A 1 141 ? -26.049 17.019 52.891 1.00 35.53 141 GLY A N 1
ATOM 1084 C CA . GLY A 1 141 ? -27.394 16.734 53.406 1.00 35.53 141 GLY A CA 1
ATOM 1085 C C . GLY A 1 141 ? -28.041 15.368 53.152 1.00 35.53 141 GLY A C 1
ATOM 1086 O O . GLY A 1 141 ? -29.224 15.254 53.433 1.00 35.53 141 GLY A O 1
ATOM 1087 N N . MET A 1 142 ? -27.328 14.336 52.693 1.00 39.03 142 MET A N 1
ATOM 1088 C CA . MET A 1 142 ? -27.713 12.925 52.890 1.00 39.03 142 MET A CA 1
ATOM 1089 C C . MET A 1 142 ? -26.499 12.018 52.639 1.00 39.03 142 MET A C 1
ATOM 1091 O O . MET A 1 142 ? -25.575 12.392 51.913 1.00 39.03 142 MET A O 1
ATOM 1095 N N . THR A 1 143 ? -26.436 10.851 53.288 1.00 44.44 143 THR A N 1
ATOM 1096 C CA . THR A 1 143 ? -25.281 9.946 53.173 1.00 44.44 143 THR A CA 1
ATOM 1097 C C . THR A 1 143 ? -25.096 9.468 51.735 1.00 44.44 143 THR A C 1
ATOM 1099 O O . THR A 1 143 ? -26.051 9.168 51.022 1.00 44.44 143 THR A O 1
ATOM 1102 N N . SER A 1 144 ? -23.841 9.369 51.284 1.00 52.66 144 SER A N 1
ATOM 1103 C CA . SER A 1 144 ? -23.572 8.819 49.957 1.00 52.66 144 SER A CA 1
ATOM 1104 C C . SER A 1 144 ? -24.025 7.365 49.901 1.00 52.66 144 SER A C 1
ATOM 1106 O O . SER A 1 144 ? -23.409 6.490 50.510 1.00 52.66 144 SER A O 1
ATOM 1108 N N . PHE A 1 145 ? -25.043 7.104 49.085 1.00 72.62 145 PHE A N 1
ATOM 1109 C CA . PHE A 1 145 ? -25.621 5.775 48.937 1.00 72.62 145 PHE A CA 1
ATOM 1110 C C . PHE A 1 145 ? -24.674 4.725 48.339 1.00 72.62 145 PHE A C 1
ATOM 1112 O O . PHE A 1 145 ? -25.131 3.619 48.097 1.00 72.62 145 PHE A O 1
ATOM 1119 N N . PHE A 1 146 ? -23.389 4.988 48.068 1.00 78.69 146 PHE A N 1
ATOM 1120 C CA . PHE A 1 146 ? -22.451 3.945 47.634 1.00 78.69 146 PHE A CA 1
ATOM 1121 C C . PHE A 1 146 ? -21.834 3.198 48.824 1.00 78.69 146 PHE A C 1
ATOM 1123 O O . PHE A 1 146 ? -21.196 3.790 49.698 1.00 78.69 146 PHE A O 1
ATOM 1130 N N . ARG A 1 147 ? -21.909 1.860 48.797 1.00 83.06 147 ARG A N 1
ATOM 1131 C CA . ARG A 1 147 ? -21.320 0.974 49.819 1.00 83.06 147 ARG A CA 1
ATOM 1132 C C . ARG A 1 147 ? -19.798 1.138 49.951 1.00 83.06 147 ARG A C 1
ATOM 1134 O O . ARG A 1 147 ? -19.250 0.928 51.031 1.00 83.06 147 ARG A O 1
ATOM 1141 N N . LYS A 1 148 ? -19.112 1.526 48.869 1.00 83.69 148 LYS A N 1
ATOM 1142 C CA . LYS A 1 148 ? -17.669 1.830 48.813 1.00 83.69 148 LYS A CA 1
ATOM 1143 C C . LYS A 1 148 ? -17.430 3.049 47.917 1.00 83.69 148 LYS A C 1
ATOM 1145 O O . LYS A 1 148 ? -18.138 3.230 46.931 1.00 83.69 148 LYS A O 1
ATOM 1150 N N . LYS A 1 149 ? -16.390 3.844 48.194 1.00 83.19 149 LYS A N 1
ATOM 1151 C CA . LYS A 1 149 ? -15.979 4.970 47.331 1.00 83.19 149 LYS A CA 1
ATOM 1152 C C . LYS A 1 149 ? -15.624 4.479 45.921 1.00 83.19 149 LYS A C 1
ATOM 1154 O O . LYS A 1 149 ? -14.675 3.711 45.763 1.00 83.19 149 LYS A O 1
ATOM 1159 N N . ASN A 1 150 ? -16.353 4.955 44.909 1.00 86.25 150 ASN A N 1
ATOM 1160 C CA . ASN A 1 150 ? -16.154 4.601 43.501 1.00 86.25 150 ASN A CA 1
ATOM 1161 C C . ASN A 1 150 ? -15.249 5.612 42.762 1.00 86.25 150 ASN A C 1
ATOM 1163 O O . ASN A 1 150 ? -15.666 6.274 41.815 1.00 86.25 150 ASN A O 1
ATOM 1167 N N . VAL A 1 151 ? -14.005 5.758 43.219 1.00 87.94 151 VAL A N 1
ATOM 1168 C CA . VAL A 1 151 ? -13.008 6.644 42.595 1.00 87.94 151 VAL A CA 1
ATOM 1169 C C . VAL A 1 151 ? -12.474 6.009 41.309 1.00 87.94 151 VAL A C 1
ATOM 1171 O O . VAL A 1 151 ? -12.006 4.873 41.333 1.00 87.94 151 VAL A O 1
ATOM 1174 N N . ASP A 1 152 ? -12.527 6.726 40.183 1.00 90.25 152 ASP A N 1
ATOM 1175 C CA . ASP A 1 152 ? -12.065 6.251 38.869 1.00 90.25 152 ASP A CA 1
ATOM 1176 C C . ASP A 1 152 ? -12.611 4.861 38.484 1.00 90.25 152 ASP A C 1
ATOM 1178 O O . ASP A 1 152 ? -11.876 4.004 37.983 1.00 90.25 152 ASP A O 1
ATOM 1182 N N . SER A 1 153 ? -13.890 4.587 38.749 1.00 92.62 153 SER A N 1
ATOM 1183 C CA . SER A 1 153 ? -14.500 3.258 38.562 1.00 92.62 153 SER A CA 1
ATOM 1184 C C . SER A 1 153 ? -13.851 2.138 39.400 1.00 92.62 153 SER A C 1
ATOM 1186 O O . SER A 1 153 ? -13.785 0.986 38.962 1.00 92.62 153 SER A O 1
ATOM 1188 N N . SER A 1 154 ? -13.320 2.450 40.590 1.00 91.62 154 SER A N 1
ATOM 1189 C CA . SER A 1 154 ? -12.742 1.465 41.518 1.00 91.62 154 SER A CA 1
ATOM 1190 C C . SER A 1 154 ? -13.729 0.362 41.890 1.00 91.62 154 SER A C 1
ATOM 1192 O O . SER A 1 154 ? -13.310 -0.788 41.970 1.00 91.62 154 SER A O 1
ATOM 1194 N N . LEU A 1 155 ? -15.020 0.681 42.063 1.00 91.06 155 LEU A N 1
ATOM 1195 C CA . LEU A 1 155 ? -16.062 -0.280 42.433 1.00 91.06 155 LEU A CA 1
ATOM 1196 C C . LEU A 1 155 ? -16.294 -1.307 41.316 1.00 91.06 155 LEU A C 1
ATOM 1198 O O . LEU A 1 155 ? -16.329 -2.504 41.586 1.00 91.06 155 LEU A O 1
ATOM 1202 N N . CYS A 1 156 ? -16.345 -0.858 40.058 1.00 92.31 156 CYS A N 1
ATOM 1203 C CA . CYS A 1 156 ? -16.507 -1.727 38.888 1.00 92.31 156 CYS A CA 1
ATOM 1204 C C . CYS A 1 156 ? -15.381 -2.772 38.797 1.00 92.31 156 CYS A C 1
ATOM 1206 O O . CYS A 1 156 ? -15.631 -3.954 38.566 1.00 92.31 156 CYS A O 1
ATOM 1208 N N . LYS A 1 157 ? -14.137 -2.342 39.044 1.00 92.19 157 LYS A N 1
ATOM 1209 C CA . LYS A 1 157 ? -12.926 -3.180 38.975 1.00 92.19 157 LYS A CA 1
ATOM 1210 C C . LYS A 1 157 ? -12.865 -4.263 40.054 1.00 92.19 157 LYS A C 1
ATOM 1212 O O . LYS A 1 157 ? -12.081 -5.194 39.908 1.00 92.19 157 LYS A O 1
ATOM 1217 N N . ARG A 1 158 ? -13.663 -4.151 41.125 1.00 93.00 158 ARG A N 1
ATOM 1218 C CA . ARG A 1 158 ? -13.740 -5.181 42.175 1.00 93.00 158 ARG A CA 1
ATOM 1219 C C . ARG A 1 158 ? -14.425 -6.453 41.678 1.00 93.00 158 ARG A C 1
ATOM 1221 O O . ARG A 1 158 ? -14.087 -7.520 42.165 1.00 93.00 158 ARG A O 1
ATOM 1228 N N . CYS A 1 159 ? -15.352 -6.315 40.725 1.00 93.62 159 CYS A N 1
ATOM 1229 C CA . CYS A 1 159 ? -16.132 -7.418 40.162 1.00 93.62 159 CYS A CA 1
ATOM 1230 C C . CYS A 1 159 ? -15.678 -7.799 38.741 1.00 93.62 159 CYS A C 1
ATOM 1232 O O . CYS A 1 159 ? -15.596 -8.981 38.413 1.00 93.62 159 CYS A O 1
ATOM 1234 N N . HIS A 1 160 ? -15.345 -6.805 37.911 1.00 92.38 160 HIS A N 1
ATOM 1235 C CA . HIS A 1 160 ? -14.876 -6.970 36.528 1.00 92.38 160 HIS A CA 1
ATOM 1236 C C . HIS A 1 160 ? -13.344 -6.962 36.457 1.00 92.38 160 HIS A C 1
ATOM 1238 O O . HIS A 1 160 ? -12.727 -6.065 35.878 1.00 92.38 160 HIS A O 1
ATOM 1244 N N . THR A 1 161 ? -12.716 -7.931 37.120 1.00 89.19 161 THR A N 1
ATOM 1245 C CA . THR A 1 161 ? -11.253 -8.021 37.249 1.00 89.19 161 THR A CA 1
ATOM 1246 C C . THR A 1 161 ? -10.562 -8.292 35.908 1.00 89.19 161 THR A C 1
ATOM 1248 O O . THR A 1 161 ? -9.531 -7.683 35.620 1.00 89.19 161 THR A O 1
ATOM 1251 N N . ASN A 1 162 ? -11.159 -9.131 35.056 1.00 85.25 162 ASN A N 1
ATOM 1252 C CA . ASN A 1 162 ? -10.632 -9.481 33.732 1.00 85.25 162 ASN A CA 1
ATOM 1253 C C . ASN A 1 162 ? -10.647 -8.284 32.765 1.00 85.25 162 ASN A C 1
ATOM 1255 O O . ASN A 1 162 ? -9.645 -7.995 32.112 1.00 85.25 162 ASN A O 1
ATOM 1259 N N . GLU A 1 163 ? -11.755 -7.538 32.715 1.00 86.69 163 GLU A N 1
ATOM 1260 C CA . GLU A 1 163 ? -11.878 -6.319 31.907 1.00 86.69 163 GLU A CA 1
ATOM 1261 C C . GLU A 1 163 ? -11.008 -5.172 32.451 1.00 86.69 163 GLU A C 1
ATOM 1263 O O . GLU A 1 163 ? -10.547 -4.322 31.687 1.00 86.69 163 GLU A O 1
ATOM 1268 N N . ALA A 1 164 ? -10.755 -5.140 33.766 1.00 87.56 164 ALA A N 1
ATOM 1269 C CA . ALA A 1 164 ? -9.861 -4.166 34.386 1.00 87.56 164 ALA A CA 1
ATOM 1270 C C . ALA A 1 164 ? -8.382 -4.388 34.012 1.00 87.56 164 ALA A C 1
ATOM 1272 O O . ALA A 1 164 ? -7.640 -3.408 33.867 1.00 87.56 164 ALA A O 1
ATOM 1273 N N . ASP A 1 165 ? -7.957 -5.643 33.827 1.00 87.69 165 ASP A N 1
ATOM 1274 C CA . ASP A 1 165 ? -6.636 -6.010 33.306 1.00 87.69 165 ASP A CA 1
ATOM 1275 C C . ASP A 1 165 ? -6.631 -6.039 31.768 1.00 87.69 165 ASP A C 1
ATOM 1277 O O . ASP A 1 165 ? -6.536 -7.078 31.107 1.00 87.69 165 ASP A O 1
ATOM 1281 N N . TYR A 1 166 ? -6.728 -4.845 31.179 1.00 83.88 166 TYR A N 1
ATOM 1282 C CA . TYR A 1 166 ? -6.719 -4.658 29.727 1.00 83.88 166 TYR A CA 1
ATOM 1283 C C . TYR A 1 166 ? -5.411 -5.117 29.050 1.00 83.88 166 TYR A C 1
ATOM 1285 O O . TYR A 1 166 ? -5.394 -5.322 27.837 1.00 83.88 166 TYR A O 1
ATOM 1293 N N . LEU A 1 167 ? -4.304 -5.264 29.794 1.00 83.69 167 LEU A N 1
ATOM 1294 C CA . LEU A 1 167 ? -3.034 -5.739 29.235 1.00 83.69 167 LEU A CA 1
ATOM 1295 C C . LEU A 1 167 ? -3.077 -7.248 28.999 1.00 83.69 167 LEU A C 1
ATOM 1297 O O . LEU A 1 167 ? -2.676 -7.699 27.927 1.00 83.69 167 LEU A O 1
ATOM 1301 N N . ARG A 1 168 ? -3.609 -8.010 29.960 1.00 85.06 168 ARG A N 1
ATOM 1302 C CA . ARG A 1 168 ? -3.825 -9.455 29.828 1.00 85.06 168 ARG A CA 1
ATOM 1303 C C . ARG A 1 168 ? -4.947 -9.794 28.847 1.00 85.06 168 ARG A C 1
ATOM 1305 O O . ARG A 1 168 ? -4.813 -10.744 28.083 1.00 85.06 168 ARG A O 1
ATOM 1312 N N . SER A 1 169 ? -6.036 -9.024 28.845 1.00 83.06 169 SER A N 1
ATOM 1313 C CA . SER A 1 169 ? -7.227 -9.288 28.019 1.00 83.06 169 SER A CA 1
ATOM 1314 C C . SER A 1 169 ? -7.195 -8.674 26.608 1.00 83.06 169 SER A C 1
ATOM 1316 O O . SER A 1 169 ? -8.203 -8.717 25.899 1.00 83.06 169 SER A O 1
ATOM 1318 N N . ASN A 1 170 ? -6.076 -8.066 26.187 1.00 86.94 170 ASN A N 1
ATOM 1319 C CA . ASN A 1 170 ? -5.993 -7.229 24.977 1.00 86.94 170 ASN A CA 1
ATOM 1320 C C . ASN A 1 170 ? -7.124 -6.175 24.892 1.00 86.94 170 ASN A C 1
ATOM 1322 O O . ASN A 1 170 ? -7.613 -5.871 23.805 1.00 86.94 170 ASN A O 1
ATOM 1326 N N . GLY A 1 171 ? -7.571 -5.646 26.032 1.00 88.06 171 GLY A N 1
ATOM 1327 C CA . GLY A 1 171 ? -8.657 -4.675 26.122 1.00 88.06 171 GLY A CA 1
ATOM 1328 C C . GLY A 1 171 ? -8.245 -3.246 25.752 1.00 88.06 171 GLY A C 1
ATOM 1329 O O . GLY A 1 171 ? -7.065 -2.920 25.577 1.00 88.06 171 GLY A O 1
ATOM 1330 N N . HIS A 1 172 ? -9.237 -2.359 25.655 1.00 89.38 172 HIS A N 1
ATOM 1331 C CA . HIS A 1 172 ? -9.017 -0.937 25.427 1.00 89.38 172 HIS A CA 1
ATOM 1332 C C . HIS A 1 172 ? -8.215 -0.334 26.591 1.00 89.38 172 HIS A C 1
ATOM 1334 O O . HIS A 1 172 ? -8.582 -0.545 27.748 1.00 89.38 172 HIS A O 1
ATOM 1340 N N . PRO A 1 173 ? -7.141 0.439 26.334 1.00 85.44 173 PRO A N 1
ATOM 1341 C CA . PRO A 1 173 ? -6.334 1.006 27.405 1.00 85.44 173 PRO A CA 1
ATOM 1342 C C . PRO A 1 173 ? -7.144 1.869 28.377 1.00 85.44 173 PRO A C 1
ATOM 1344 O O . PRO A 1 173 ? -7.776 2.847 27.976 1.00 85.44 173 PRO A O 1
ATOM 1347 N N . LEU A 1 174 ? -7.064 1.521 29.661 1.00 83.75 174 LEU A N 1
ATOM 1348 C CA . LEU A 1 174 ? -7.599 2.297 30.781 1.00 83.75 174 LEU A CA 1
ATOM 1349 C C . LEU A 1 174 ? -6.465 3.019 31.523 1.00 83.75 174 LEU A C 1
ATOM 1351 O O . LEU A 1 174 ? -5.300 2.621 31.438 1.00 83.75 174 LEU A O 1
ATOM 1355 N N . LYS A 1 175 ? -6.814 4.052 32.302 1.00 74.62 175 LYS A N 1
ATOM 1356 C CA . LYS A 1 175 ? -5.885 4.852 33.126 1.00 74.62 175 LYS A CA 1
ATOM 1357 C C . LYS A 1 175 ? -4.765 5.547 32.325 1.00 74.62 175 LYS A C 1
ATOM 1359 O O . LYS A 1 175 ? -3.666 5.725 32.842 1.00 74.62 175 LYS A O 1
ATOM 1364 N N . LYS A 1 176 ? -5.015 5.929 31.068 1.00 70.75 176 LYS A N 1
ATOM 1365 C CA . LYS A 1 176 ? -4.068 6.706 30.247 1.00 70.75 176 LYS A CA 1
ATOM 1366 C C . LYS A 1 176 ? -4.667 8.054 29.867 1.00 70.75 176 LYS A C 1
ATOM 1368 O O . LYS A 1 176 ? -5.746 8.083 29.284 1.00 70.75 176 LYS A O 1
ATOM 1373 N N . ALA A 1 177 ? -3.935 9.133 30.128 1.00 66.69 177 ALA A N 1
ATOM 1374 C CA . ALA A 1 177 ? -4.203 10.463 29.586 1.00 66.69 177 ALA A CA 1
ATOM 1375 C C . ALA A 1 177 ? -3.492 10.608 28.226 1.00 66.69 177 ALA A C 1
ATOM 1377 O O . ALA A 1 177 ? -2.435 11.221 28.121 1.00 66.69 177 ALA A O 1
ATOM 1378 N N . ALA A 1 178 ? -4.024 9.946 27.194 1.00 62.56 178 ALA A N 1
ATOM 1379 C CA . ALA A 1 178 ? -3.370 9.860 25.881 1.00 62.56 178 ALA A CA 1
ATOM 1380 C C . ALA A 1 178 ? -3.741 11.003 24.913 1.00 62.56 178 ALA A C 1
ATOM 1382 O O . ALA A 1 178 ? -2.994 11.269 23.976 1.00 62.56 178 ALA A O 1
ATOM 1383 N N . PHE A 1 179 ? -4.893 11.648 25.111 1.00 75.19 179 PHE A N 1
ATOM 1384 C CA . PHE A 1 179 ? -5.419 12.746 24.290 1.00 75.19 179 PHE A CA 1
ATOM 1385 C C . PHE A 1 179 ? -6.509 13.502 25.071 1.00 75.19 179 PHE A C 1
ATOM 1387 O O . PHE A 1 179 ? -6.997 12.994 26.080 1.00 75.19 179 PHE A O 1
ATOM 1394 N N . LYS A 1 180 ? -6.897 14.712 24.633 1.00 86.00 180 LYS A N 1
ATOM 1395 C CA . LYS A 1 180 ? -8.008 15.466 25.248 1.00 86.00 180 LYS A CA 1
ATOM 1396 C C . LYS A 1 180 ? -9.314 14.685 25.066 1.00 86.00 180 LYS A C 1
ATOM 1398 O O . LYS A 1 180 ? -9.697 14.434 23.927 1.00 86.00 180 LYS A O 1
ATOM 1403 N N . LEU A 1 181 ? -9.999 14.332 26.155 1.00 87.06 181 LEU A N 1
ATOM 1404 C CA . LEU A 1 181 ? -11.322 13.714 26.043 1.00 87.06 181 LEU A CA 1
ATOM 1405 C C . LEU A 1 181 ? -12.343 14.757 25.550 1.00 87.06 181 LEU A C 1
ATOM 1407 O O . LEU A 1 181 ? -12.303 15.901 26.016 1.00 87.06 181 LEU A O 1
ATOM 1411 N N . PRO A 1 182 ? -13.219 14.402 24.594 1.00 87.62 182 PRO A N 1
ATOM 1412 C CA . PRO A 1 182 ? -14.238 15.305 24.073 1.00 87.62 182 PRO A CA 1
ATOM 1413 C C . PRO A 1 182 ? -15.311 15.575 25.133 1.00 87.62 182 PRO A C 1
ATOM 1415 O O . PRO A 1 182 ? -15.724 14.676 25.865 1.00 87.62 182 PRO A O 1
ATOM 1418 N N . GLU A 1 183 ? -15.787 16.814 25.185 1.00 88.56 183 GLU A N 1
ATOM 1419 C CA . GLU A 1 183 ? -16.807 17.255 26.144 1.00 88.56 183 GLU A CA 1
ATOM 1420 C C . GLU A 1 183 ? -18.165 16.580 25.898 1.00 88.56 183 GLU A C 1
ATOM 1422 O O . GLU A 1 183 ? -18.850 16.190 26.841 1.00 88.56 183 GLU A O 1
ATOM 1427 N N . THR A 1 184 ? -18.454 16.272 24.630 1.00 87.12 184 THR A N 1
ATOM 1428 C CA . THR A 1 184 ? -19.645 15.538 24.181 1.00 87.12 184 THR A CA 1
ATOM 1429 C C . THR A 1 184 ? -19.812 14.149 24.806 1.00 87.12 184 THR A C 1
ATOM 1431 O O . THR A 1 184 ? -20.928 13.640 24.859 1.00 87.12 184 THR A O 1
ATOM 1434 N N . LEU A 1 185 ? -18.754 13.514 25.332 1.00 88.25 185 LEU A N 1
ATOM 1435 C CA . LEU A 1 185 ? -18.921 12.280 26.115 1.00 88.25 185 LEU A CA 1
ATOM 1436 C C . LEU A 1 185 ? -19.607 12.541 27.460 1.00 88.25 185 LEU A C 1
ATOM 1438 O O . LEU A 1 185 ? -20.426 11.734 27.896 1.00 88.25 185 LEU A O 1
ATOM 1442 N N . PHE A 1 186 ? -19.289 13.652 28.124 1.00 89.44 186 PHE A N 1
ATOM 1443 C CA . PHE A 1 186 ? -19.875 13.996 29.419 1.00 89.44 186 PHE A CA 1
ATOM 1444 C C . PHE A 1 186 ? -21.330 14.458 29.260 1.00 89.44 186 PHE A C 1
ATOM 1446 O O . PHE A 1 186 ? -22.177 14.067 30.058 1.00 89.44 186 PHE A O 1
ATOM 1453 N N . GLU A 1 187 ? -21.652 15.156 28.165 1.00 87.81 187 GLU A N 1
ATOM 1454 C CA . GLU A 1 187 ? -23.034 15.463 27.750 1.00 87.81 187 GLU A CA 1
ATOM 1455 C C . GLU A 1 187 ? -23.881 14.190 27.543 1.00 87.81 187 GLU A C 1
ATOM 1457 O O . GLU A 1 187 ? -25.054 14.146 27.913 1.00 87.81 187 GLU A O 1
ATOM 1462 N N . LEU A 1 188 ? -23.277 13.114 27.021 1.00 84.81 188 LEU A N 1
ATOM 1463 C CA . LEU A 1 188 ? -23.905 11.790 26.879 1.00 84.81 188 LEU A CA 1
ATOM 1464 C C . LEU A 1 188 ? -23.993 11.000 28.206 1.00 84.81 188 LEU A C 1
ATOM 1466 O O . LEU A 1 188 ? -24.520 9.885 28.239 1.00 84.81 188 LEU A O 1
ATOM 1470 N N . GLY A 1 189 ? -23.515 11.564 29.318 1.00 86.50 189 GLY A N 1
ATOM 1471 C CA . GLY A 1 189 ? -23.582 10.963 30.650 1.00 86.50 189 GLY A CA 1
ATOM 1472 C C . GLY A 1 189 ? -22.394 10.072 31.027 1.00 86.50 189 GLY A C 1
ATOM 1473 O O . GLY A 1 189 ? -22.526 9.267 31.953 1.00 86.50 189 GLY A O 1
ATOM 1474 N N . SER A 1 190 ? -21.250 10.194 30.344 1.00 91.81 190 SER A N 1
ATOM 1475 C CA . SER A 1 190 ? -19.972 9.679 30.856 1.00 91.81 190 SER A CA 1
ATOM 1476 C C . SER A 1 190 ? -19.524 10.450 32.103 1.00 91.81 190 SER A C 1
ATOM 1478 O O . SER A 1 190 ? -19.835 11.627 32.269 1.00 91.81 190 SER A O 1
ATOM 1480 N N . VAL A 1 191 ? -18.718 9.815 32.957 1.00 90.44 191 VAL A N 1
ATOM 1481 C CA . VAL A 1 191 ? -18.117 10.446 34.146 1.00 90.44 191 VAL A CA 1
ATOM 1482 C C . VAL A 1 191 ? -16.615 10.683 33.911 1.00 90.44 191 VAL A C 1
ATOM 1484 O O . VAL A 1 191 ? -15.927 9.761 33.450 1.00 90.44 191 VAL A O 1
ATOM 1487 N N . PRO A 1 192 ? -16.074 11.882 34.207 1.00 89.12 192 PRO A N 1
ATOM 1488 C CA . PRO A 1 192 ? -14.636 12.136 34.153 1.00 89.12 192 PRO A CA 1
ATOM 1489 C C . PRO A 1 192 ? -13.885 11.389 35.266 1.00 89.12 192 PRO A C 1
ATOM 1491 O O . PRO A 1 192 ? -14.406 11.177 36.360 1.00 89.12 192 PRO A O 1
ATOM 1494 N N . GLY A 1 193 ? -12.636 11.002 34.997 1.00 88.62 193 GLY A N 1
ATOM 1495 C CA . GLY A 1 193 ? -11.710 10.573 36.049 1.00 88.62 193 GLY A CA 1
ATOM 1496 C C . GLY A 1 193 ? -11.197 11.755 36.879 1.00 88.62 193 GLY A C 1
ATOM 1497 O O . GLY A 1 193 ? -11.290 12.905 36.450 1.00 88.62 193 GLY A O 1
ATOM 1498 N N . GLN A 1 194 ? -10.613 11.471 38.047 1.00 88.62 194 GLN A N 1
ATOM 1499 C CA . GLN A 1 194 ? -10.025 12.497 38.923 1.00 88.62 194 GLN A CA 1
ATOM 1500 C C . GLN A 1 194 ? -8.903 13.288 38.239 1.00 88.62 194 GLN A C 1
ATOM 1502 O O . GLN A 1 194 ? -8.783 14.496 38.425 1.00 88.62 194 GLN A O 1
ATOM 1507 N N . GLU A 1 195 ? -8.078 12.611 37.438 1.00 88.62 195 GLU A N 1
ATOM 1508 C CA . GLU A 1 195 ? -7.095 13.276 36.584 1.00 88.62 195 GLU A CA 1
ATOM 1509 C C . GLU A 1 195 ? -7.734 13.629 35.237 1.00 88.62 195 GLU A C 1
ATOM 1511 O O . GLU A 1 195 ? -8.401 12.806 34.596 1.00 88.62 195 GLU A O 1
ATOM 1516 N N . LYS A 1 196 ? -7.463 14.847 34.762 1.00 86.25 196 LYS A N 1
ATOM 1517 C CA . LYS A 1 196 ? -7.928 15.327 33.459 1.00 86.25 196 LYS A CA 1
ATOM 1518 C C . LYS A 1 196 ? -7.521 14.355 32.345 1.00 86.25 196 LYS A C 1
ATOM 1520 O O . LYS A 1 196 ? -6.367 13.947 32.251 1.00 86.25 196 LYS A O 1
ATOM 1525 N N . ASN A 1 197 ? -8.471 14.030 31.469 1.00 87.62 197 ASN A N 1
ATOM 1526 C CA . ASN A 1 197 ? -8.319 13.096 30.344 1.00 87.62 197 ASN A CA 1
ATOM 1527 C C . ASN A 1 197 ? -8.068 11.614 30.703 1.00 87.62 197 ASN A C 1
ATOM 1529 O O . ASN A 1 197 ? -7.743 10.820 29.818 1.00 87.62 197 ASN A O 1
ATOM 1533 N N . LYS A 1 198 ? -8.223 11.200 31.965 1.00 90.38 198 LYS A N 1
ATOM 1534 C CA . LYS A 1 198 ? -8.049 9.798 32.368 1.00 90.38 198 LYS A CA 1
ATOM 1535 C C . LYS A 1 198 ? -9.241 8.940 31.936 1.00 90.38 198 LYS A C 1
ATOM 1537 O O . LYS A 1 198 ? -10.346 9.099 32.446 1.00 90.38 198 LYS A O 1
ATOM 1542 N N . ILE A 1 199 ? -8.997 7.986 31.037 1.00 90.94 199 ILE A N 1
ATOM 1543 C CA . ILE A 1 199 ? -10.009 7.004 30.611 1.00 90.94 199 ILE A CA 1
ATOM 1544 C C . ILE A 1 199 ? -10.297 6.015 31.752 1.00 90.94 199 ILE A C 1
ATOM 1546 O O . ILE A 1 199 ? -9.395 5.304 32.217 1.00 90.94 199 ILE A O 1
ATOM 1550 N N . ILE A 1 200 ? -11.561 5.944 32.171 1.00 92.06 200 ILE A N 1
ATOM 1551 C CA . ILE A 1 200 ? -12.094 5.038 33.200 1.00 92.06 200 ILE A CA 1
ATOM 1552 C C . ILE A 1 200 ? -13.283 4.237 32.642 1.00 92.06 200 ILE A C 1
ATOM 1554 O O . ILE A 1 200 ? -13.753 4.502 31.538 1.00 92.06 200 ILE A O 1
ATOM 1558 N N . CYS A 1 201 ? -13.801 3.250 33.381 1.00 92.94 201 CYS A N 1
ATOM 1559 C CA . CYS A 1 201 ? -14.928 2.431 32.906 1.00 92.94 201 CYS A CA 1
ATOM 1560 C C . CYS A 1 201 ? -16.171 3.302 32.641 1.00 92.94 201 CYS A C 1
ATOM 1562 O O . CYS A 1 201 ? -16.857 3.131 31.634 1.00 92.94 201 CYS A O 1
ATOM 1564 N N . GLN A 1 202 ? -16.399 4.297 33.504 1.00 92.94 202 GLN A N 1
ATOM 1565 C CA . GLN A 1 202 ? -17.484 5.272 33.373 1.00 92.94 202 GLN A CA 1
ATOM 1566 C C . GLN A 1 202 ? -17.263 6.332 32.277 1.00 92.94 202 GLN A C 1
ATOM 1568 O O . GLN A 1 202 ? -18.143 7.152 32.045 1.00 92.94 202 GLN A O 1
ATOM 1573 N N . SER A 1 203 ? -16.131 6.313 31.560 1.00 92.88 203 SER A N 1
ATOM 1574 C CA . SER A 1 203 ? -15.965 7.107 30.334 1.00 92.88 203 SER A CA 1
ATOM 1575 C C . SER A 1 203 ? -16.756 6.524 29.154 1.00 92.88 203 SER A C 1
ATOM 1577 O O . SER A 1 203 ? -17.013 7.242 28.190 1.00 92.88 203 SER A O 1
ATOM 1579 N N . CYS A 1 204 ? -17.142 5.243 29.239 1.00 93.31 204 CYS A N 1
ATOM 1580 C CA . CYS A 1 204 ? -17.869 4.499 28.203 1.00 93.31 204 CYS A CA 1
ATOM 1581 C C . CYS A 1 204 ? -19.196 3.901 28.700 1.00 93.31 204 CYS A C 1
ATOM 1583 O O . CYS A 1 204 ? -20.131 3.748 27.912 1.00 93.31 204 CYS A O 1
ATOM 1585 N N . HIS A 1 205 ? -19.274 3.535 29.984 1.00 94.44 205 HIS A N 1
ATOM 1586 C CA . HIS A 1 205 ? -20.430 2.865 30.580 1.00 94.44 205 HIS A CA 1
ATOM 1587 C C . HIS A 1 205 ? -21.159 3.741 31.600 1.00 94.44 205 HIS A C 1
ATOM 1589 O O . HIS A 1 205 ? -20.535 4.434 32.400 1.00 94.44 205 HIS A O 1
ATOM 1595 N N . LYS A 1 206 ? -22.486 3.632 31.640 1.00 92.12 206 LYS A N 1
ATOM 1596 C CA . LYS A 1 206 ? -23.350 4.350 32.580 1.00 92.12 206 LYS A CA 1
ATOM 1597 C C . LYS A 1 206 ? -24.262 3.349 33.281 1.00 92.12 206 LYS A C 1
ATOM 1599 O O . LYS A 1 206 ? -25.107 2.729 32.653 1.00 92.12 206 LYS A O 1
ATOM 1604 N N . VAL A 1 207 ? -24.059 3.162 34.585 1.00 91.06 207 VAL A N 1
ATOM 1605 C CA . VAL A 1 207 ? -24.717 2.101 35.381 1.00 91.06 207 VAL A CA 1
ATOM 1606 C C . VAL A 1 207 ? -26.247 2.222 35.369 1.00 91.06 207 VAL A C 1
ATOM 1608 O O . VAL A 1 207 ? -26.932 1.206 35.429 1.00 91.06 207 VAL A O 1
ATOM 1611 N N . HIS A 1 208 ? -26.760 3.447 35.256 1.00 89.50 208 HIS A N 1
ATOM 1612 C CA . HIS A 1 208 ? -28.174 3.812 35.324 1.00 89.50 208 HIS A CA 1
ATOM 1613 C C . HIS A 1 208 ? -28.552 4.627 34.078 1.00 89.50 208 HIS A C 1
ATOM 1615 O O . HIS A 1 208 ? -27.872 5.605 33.757 1.00 89.50 208 HIS A O 1
ATOM 1621 N N . GLY A 1 209 ? -29.609 4.235 33.361 1.00 88.19 209 GLY A N 1
ATOM 1622 C CA . GLY A 1 209 ? -30.138 5.019 32.240 1.00 88.19 209 GLY A CA 1
ATOM 1623 C C . GLY A 1 209 ? -29.151 5.217 31.082 1.00 88.19 209 GLY A C 1
ATOM 1624 O O . GLY A 1 209 ? -29.021 6.330 30.560 1.00 88.19 209 GLY A O 1
ATOM 1625 N N . ALA A 1 210 ? -28.421 4.164 30.715 1.00 92.31 210 ALA A N 1
ATOM 1626 C CA . ALA A 1 210 ? -27.592 4.082 29.514 1.00 92.31 210 ALA A CA 1
ATOM 1627 C C . ALA A 1 210 ? -28.454 3.938 28.251 1.00 92.31 210 ALA A C 1
ATOM 1629 O O . ALA A 1 210 ? -29.351 3.096 28.202 1.00 92.31 210 ALA A O 1
ATOM 1630 N N . GLN A 1 211 ? -28.165 4.714 27.204 1.00 91.75 211 GLN A N 1
ATOM 1631 C CA . GLN A 1 211 ? -28.903 4.609 25.939 1.00 91.75 211 GLN A CA 1
ATOM 1632 C C . GLN A 1 211 ? -28.497 3.382 25.112 1.00 91.75 211 GLN A C 1
ATOM 1634 O O . GLN A 1 211 ? -29.319 2.843 24.377 1.00 91.75 211 GLN A O 1
ATOM 1639 N N . GLY A 1 212 ? -27.243 2.937 25.218 1.00 91.88 212 GLY A N 1
ATOM 1640 C CA . GLY A 1 212 ? -26.720 1.801 24.466 1.00 91.88 212 GLY A CA 1
ATOM 1641 C C . GLY A 1 212 ? -26.826 0.467 25.205 1.00 91.88 212 GLY A C 1
ATOM 1642 O O . GLY A 1 212 ? -26.851 0.403 26.439 1.00 91.88 212 GLY A O 1
ATOM 1643 N N . ASP A 1 213 ? -26.825 -0.615 24.425 1.00 89.94 213 ASP A N 1
ATOM 1644 C CA . ASP A 1 213 ? -26.728 -1.989 24.922 1.00 89.94 213 ASP A CA 1
ATOM 1645 C C . ASP A 1 213 ? -25.481 -2.184 25.807 1.00 89.94 213 ASP A C 1
ATOM 1647 O O . ASP A 1 213 ? -24.470 -1.490 25.665 1.00 89.94 213 ASP A O 1
ATOM 1651 N N . LYS A 1 214 ? -25.531 -3.159 26.728 1.00 90.56 214 LYS A N 1
ATOM 1652 C CA . LYS A 1 214 ? -24.432 -3.458 27.679 1.00 90.56 214 LYS A CA 1
ATOM 1653 C C . LYS A 1 214 ? -23.994 -2.209 28.469 1.00 90.56 214 LYS A C 1
ATOM 1655 O O . LYS A 1 214 ? -22.805 -1.985 28.700 1.00 90.56 214 LYS A O 1
ATOM 1660 N N . ILE A 1 215 ? -24.984 -1.407 28.871 1.00 93.50 215 ILE A N 1
ATOM 1661 C CA . ILE A 1 215 ? -24.861 -0.159 29.638 1.00 93.50 215 ILE A CA 1
ATOM 1662 C C . ILE A 1 215 ? -23.890 0.874 29.039 1.00 93.50 215 ILE A C 1
ATOM 1664 O O . ILE A 1 215 ? -23.214 1.586 29.779 1.00 93.50 215 ILE A O 1
ATOM 1668 N N . ALA A 1 216 ? -23.783 0.958 27.711 1.00 94.31 216 ALA A N 1
ATOM 1669 C CA . ALA A 1 216 ? -22.987 1.989 27.041 1.00 94.31 216 ALA A CA 1
ATOM 1670 C C . ALA A 1 216 ? -23.698 3.358 27.057 1.00 94.31 216 ALA A C 1
ATOM 1672 O O . ALA A 1 216 ? -24.915 3.434 26.889 1.00 94.31 216 ALA A O 1
ATOM 1673 N N . VAL A 1 217 ? -22.950 4.456 27.216 1.00 93.69 217 VAL A N 1
ATOM 1674 C CA . VAL A 1 217 ? -23.523 5.824 27.285 1.00 93.69 217 VAL A CA 1
ATOM 1675 C C . VAL A 1 217 ? -24.362 6.201 26.055 1.00 93.69 217 VAL A C 1
ATOM 1677 O O . VAL A 1 217 ? -25.348 6.919 26.183 1.00 93.69 217 VAL A O 1
ATOM 1680 N N . VAL A 1 218 ? -24.027 5.649 24.885 1.00 93.31 218 VAL A N 1
ATOM 1681 C CA . VAL A 1 218 ? -24.679 5.895 23.590 1.00 93.31 218 VAL A CA 1
ATOM 1682 C C . VAL A 1 218 ? -24.869 4.579 22.829 1.00 93.31 218 VAL A C 1
ATOM 1684 O O . VAL A 1 218 ? -24.057 3.661 22.975 1.00 93.31 218 VAL A O 1
ATOM 1687 N N . ASP A 1 219 ? -25.910 4.479 21.992 1.00 92.06 219 ASP A N 1
ATOM 1688 C CA . ASP A 1 219 ? -26.029 3.371 21.034 1.00 92.06 219 ASP A CA 1
ATOM 1689 C C . ASP A 1 219 ? -24.807 3.316 20.103 1.00 92.06 219 ASP A C 1
ATOM 1691 O O . ASP A 1 219 ? -24.401 4.318 19.504 1.00 92.06 219 ASP A O 1
ATOM 1695 N N . ASN A 1 220 ? -24.222 2.124 19.976 1.00 91.81 220 ASN A N 1
ATOM 1696 C CA . ASN A 1 220 ? -22.937 1.934 19.312 1.00 91.81 220 ASN A CA 1
ATOM 1697 C C . ASN A 1 220 ? -23.003 1.073 18.039 1.00 91.81 220 ASN A C 1
ATOM 1699 O O . ASN A 1 220 ? -21.955 0.726 17.494 1.00 91.81 220 ASN A O 1
ATOM 1703 N N . LYS A 1 221 ? -24.200 0.793 17.499 1.00 91.56 221 LYS A N 1
ATOM 1704 C CA . LYS A 1 221 ? -24.388 0.028 16.241 1.00 91.56 221 LYS A CA 1
ATOM 1705 C C . LYS A 1 221 ? -23.823 0.738 15.001 1.00 91.56 221 LYS A C 1
ATOM 1707 O O . LYS A 1 221 ? -23.610 0.134 13.955 1.00 91.56 221 LYS A O 1
ATOM 1712 N N . SER A 1 222 ? -23.521 2.032 15.121 1.00 91.19 222 SER A N 1
ATOM 1713 C CA . SER A 1 222 ? -22.743 2.810 14.138 1.00 91.19 222 SER A CA 1
ATOM 1714 C C . SER A 1 222 ? -21.397 3.310 14.682 1.00 91.19 222 SER A C 1
ATOM 1716 O O . SER A 1 222 ? -20.856 4.288 14.184 1.00 91.19 222 SER A O 1
ATOM 1718 N N . SER A 1 223 ? -20.861 2.661 15.722 1.00 94.31 223 SER A N 1
ATOM 1719 C CA . SER A 1 223 ? -19.583 2.993 16.374 1.00 94.31 223 SER A CA 1
ATOM 1720 C C . SER A 1 223 ? -19.457 4.438 16.900 1.00 94.31 223 SER A C 1
ATOM 1722 O O . SER A 1 223 ? -18.343 4.938 17.065 1.00 94.31 223 SER A O 1
ATOM 1724 N N . LYS A 1 224 ? -20.587 5.090 17.226 1.00 92.50 224 LYS A N 1
ATOM 1725 C CA . LYS A 1 224 ? -20.663 6.481 17.720 1.00 92.50 224 LYS A CA 1
ATOM 1726 C C . LYS A 1 224 ? -19.757 6.747 18.929 1.00 92.50 224 LYS A C 1
ATOM 1728 O O . LYS A 1 224 ? -19.084 7.775 18.968 1.00 92.50 224 LYS A O 1
ATOM 1733 N N . LEU A 1 225 ? -19.699 5.810 19.881 1.00 92.38 225 LEU A N 1
ATOM 1734 C CA . LEU A 1 225 ? -18.840 5.903 21.069 1.00 92.38 225 LEU A CA 1
ATOM 1735 C C . LEU A 1 225 ? -17.354 5.912 20.690 1.00 92.38 225 LEU A C 1
ATOM 1737 O O . LEU A 1 225 ? -16.560 6.636 21.282 1.00 92.38 225 LEU A O 1
ATOM 1741 N N . CYS A 1 226 ? -16.977 5.120 19.684 1.00 92.19 226 CYS A N 1
ATOM 1742 C CA . CYS A 1 226 ? -15.606 5.061 19.190 1.00 92.19 226 CYS A CA 1
ATOM 1743 C C . CYS A 1 226 ? -15.234 6.376 18.496 1.00 92.19 226 CYS A C 1
ATOM 1745 O O . CYS A 1 226 ? -14.214 6.974 18.831 1.00 92.19 226 CYS A O 1
ATOM 1747 N N . THR A 1 227 ? -16.077 6.857 17.575 1.00 91.38 227 THR A N 1
ATOM 1748 C CA . THR A 1 227 ? -15.820 8.072 16.782 1.00 91.38 227 THR A CA 1
ATOM 1749 C C . THR A 1 227 ? -15.850 9.367 17.591 1.00 91.38 227 THR A C 1
ATOM 1751 O O . THR A 1 227 ? -15.277 10.349 17.134 1.00 91.38 227 THR A O 1
ATOM 1754 N N . ALA A 1 228 ? -16.451 9.382 18.789 1.00 90.00 228 ALA A N 1
ATOM 1755 C CA . ALA A 1 228 ? -16.366 10.527 19.701 1.00 90.00 228 ALA A CA 1
ATOM 1756 C C . ALA A 1 228 ? -14.901 10.868 20.048 1.00 90.00 228 ALA A C 1
ATOM 1758 O O . ALA A 1 228 ? -14.508 12.030 20.017 1.00 90.00 228 ALA A O 1
ATOM 1759 N N . CYS A 1 229 ? -14.077 9.847 20.312 1.00 88.88 229 CYS A N 1
ATOM 1760 C CA . CYS A 1 229 ? -12.640 9.993 20.574 1.00 88.88 229 CYS A CA 1
ATOM 1761 C C . CYS A 1 229 ? -11.773 9.817 19.316 1.00 88.88 229 CYS A C 1
ATOM 1763 O O . CYS A 1 229 ? -10.760 10.493 19.151 1.00 88.88 229 CYS A O 1
ATOM 1765 N N . HIS A 1 230 ? -12.146 8.885 18.439 1.00 89.62 230 HIS A N 1
ATOM 1766 C CA . HIS A 1 230 ? -11.374 8.463 17.268 1.00 89.62 230 HIS A CA 1
ATOM 1767 C C . HIS A 1 230 ? -11.887 9.128 15.986 1.00 89.62 230 HIS A C 1
ATOM 1769 O O . HIS A 1 230 ? -12.273 8.463 15.026 1.00 89.62 230 HIS A O 1
ATOM 1775 N N . THR A 1 231 ? -11.911 10.462 15.981 1.00 86.12 231 THR A N 1
ATOM 1776 C CA . THR A 1 231 ? -12.467 11.267 14.879 1.00 86.12 231 THR A CA 1
ATOM 1777 C C . THR A 1 231 ? -11.761 11.004 13.545 1.00 86.12 231 THR A C 1
ATOM 1779 O O . THR A 1 231 ? -12.429 10.802 12.537 1.00 86.12 231 THR A O 1
ATOM 1782 N N . PHE A 1 232 ? -10.428 10.887 13.544 1.00 83.88 232 PHE A N 1
ATOM 1783 C CA . PHE A 1 232 ? -9.620 10.560 12.356 1.00 83.88 232 PHE A CA 1
ATOM 1784 C C . PHE A 1 232 ? -9.856 9.154 11.781 1.00 83.88 232 PHE A C 1
ATOM 1786 O O . PHE A 1 232 ? -9.344 8.845 10.712 1.00 83.88 232 PHE A O 1
ATOM 1793 N N . GLN A 1 233 ? -10.555 8.275 12.503 1.00 89.00 233 GLN A N 1
ATOM 1794 C CA . GLN A 1 233 ? -10.897 6.929 12.038 1.00 89.00 233 GLN A CA 1
ATOM 1795 C C . GLN A 1 233 ? -12.317 6.859 11.446 1.00 89.00 233 GLN A C 1
ATOM 1797 O O . GLN A 1 233 ? -12.711 5.798 10.959 1.00 89.00 233 GLN A O 1
ATOM 1802 N N . LYS A 1 234 ? -13.083 7.965 11.467 1.00 86.06 234 LYS A N 1
ATOM 1803 C CA . LYS A 1 234 ? -14.437 8.051 10.890 1.00 86.06 234 LYS A CA 1
ATOM 1804 C C . LYS A 1 234 ? -14.433 7.742 9.388 1.00 86.06 234 LYS A C 1
ATOM 1806 O O . LYS A 1 234 ? -15.361 7.087 8.928 1.00 86.06 234 LYS A O 1
ATOM 1811 N N . ASP A 1 235 ? -13.381 8.122 8.661 1.00 84.25 235 ASP A N 1
ATOM 1812 C CA . ASP A 1 235 ? -13.230 7.939 7.205 1.00 84.25 235 ASP A CA 1
ATOM 1813 C C . ASP A 1 235 ? -13.228 6.462 6.753 1.00 84.25 235 ASP A C 1
ATOM 1815 O O . ASP A 1 235 ? -13.266 6.177 5.560 1.00 84.25 235 ASP A O 1
ATOM 1819 N N . LEU A 1 236 ? -13.194 5.504 7.688 1.00 88.00 236 LEU A N 1
ATOM 1820 C CA . LEU A 1 236 ? -13.462 4.086 7.433 1.00 88.00 236 LEU A CA 1
ATOM 1821 C C . LEU A 1 236 ? -14.932 3.829 7.039 1.00 88.00 236 LEU A C 1
ATOM 1823 O O . LEU A 1 236 ? -15.218 2.939 6.235 1.00 88.00 236 LEU A O 1
ATOM 1827 N N . ILE A 1 237 ? -15.864 4.564 7.649 1.00 88.50 237 ILE A N 1
ATOM 1828 C CA . ILE A 1 237 ? -17.312 4.336 7.571 1.00 88.50 237 ILE A CA 1
ATOM 1829 C C . ILE A 1 237 ? -17.807 4.682 6.162 1.00 88.50 237 ILE A C 1
ATOM 1831 O O . ILE A 1 237 ? -17.431 5.706 5.603 1.00 88.50 237 ILE A O 1
ATOM 1835 N N . GLY A 1 238 ? -18.637 3.816 5.573 1.00 84.75 238 GLY A N 1
ATOM 1836 C CA . GLY A 1 238 ? -19.083 3.949 4.177 1.00 84.75 238 GLY A CA 1
ATOM 1837 C C . GLY A 1 238 ? -18.115 3.388 3.122 1.00 84.75 238 GLY A C 1
ATOM 1838 O O . GLY A 1 238 ? -18.530 3.140 1.990 1.00 84.75 238 GLY A O 1
ATOM 1839 N N . THR A 1 239 ? -16.852 3.116 3.473 1.00 86.62 239 THR A N 1
ATOM 1840 C CA . THR A 1 239 ? -15.875 2.510 2.548 1.00 86.62 239 THR A CA 1
ATOM 1841 C C . THR A 1 239 ? -16.066 0.994 2.406 1.00 86.62 239 THR A C 1
ATOM 1843 O O . THR A 1 239 ? -16.826 0.366 3.141 1.00 86.62 239 THR A O 1
ATOM 1846 N N . LYS A 1 240 ? -15.291 0.352 1.518 1.00 86.88 240 LYS A N 1
ATOM 1847 C CA . LYS A 1 240 ? -15.254 -1.119 1.391 1.00 86.88 240 LYS A CA 1
ATOM 1848 C C . LYS A 1 240 ? -14.781 -1.864 2.655 1.00 86.88 240 LYS A C 1
ATOM 1850 O O . LYS A 1 240 ? -14.978 -3.075 2.726 1.00 86.88 240 LYS A O 1
ATOM 1855 N N . HIS A 1 241 ? -14.190 -1.179 3.639 1.00 90.81 241 HIS A N 1
ATOM 1856 C CA . HIS A 1 241 ? -13.843 -1.762 4.943 1.00 90.81 241 HIS A CA 1
ATOM 1857 C C . HIS A 1 241 ? -14.898 -1.500 6.039 1.00 90.81 241 HIS A C 1
ATOM 1859 O O . HIS A 1 241 ? -14.748 -2.004 7.151 1.00 90.81 241 HIS A O 1
ATOM 1865 N N . ASP A 1 242 ? -15.997 -0.794 5.742 1.00 91.69 242 ASP A N 1
ATOM 1866 C CA . ASP A 1 242 ? -17.211 -0.864 6.561 1.00 91.69 242 ASP A CA 1
ATOM 1867 C C . ASP A 1 242 ? -17.886 -2.216 6.293 1.00 91.69 242 ASP A C 1
ATOM 1869 O O . ASP A 1 242 ? -18.629 -2.384 5.323 1.00 91.69 242 ASP A O 1
ATOM 1873 N N . LEU A 1 243 ? -17.587 -3.214 7.131 1.00 92.50 243 LEU A N 1
ATOM 1874 C CA . LEU A 1 243 ? -18.025 -4.592 6.884 1.00 92.50 243 LEU A CA 1
ATOM 1875 C C . LEU A 1 243 ? -19.552 -4.758 6.901 1.00 92.50 243 LEU A C 1
ATOM 1877 O O . LEU A 1 243 ? -20.047 -5.720 6.331 1.00 92.50 243 LEU A O 1
ATOM 1881 N N . ARG A 1 244 ? -20.320 -3.785 7.417 1.00 92.50 244 ARG A N 1
ATOM 1882 C CA . ARG A 1 244 ? -21.788 -3.753 7.260 1.00 92.50 244 ARG A CA 1
ATOM 1883 C C . ARG A 1 244 ? -22.229 -3.673 5.795 1.00 92.50 244 ARG A C 1
ATOM 1885 O O . ARG A 1 244 ? -23.368 -4.003 5.491 1.00 92.50 244 ARG A O 1
ATOM 1892 N N . LEU A 1 245 ? -21.355 -3.182 4.914 1.00 89.88 245 LEU A N 1
ATOM 1893 C CA . LEU A 1 245 ? -21.616 -2.989 3.488 1.00 89.88 245 LEU A CA 1
ATOM 1894 C C . LEU A 1 245 ? -20.951 -4.063 2.621 1.00 89.88 245 LEU A C 1
ATOM 1896 O O . LEU A 1 245 ? -21.507 -4.434 1.592 1.00 89.88 245 LEU A O 1
ATOM 1900 N N . SER A 1 246 ? -19.754 -4.528 2.996 1.00 89.44 246 SER A N 1
ATOM 1901 C CA . SER A 1 246 ? -18.962 -5.457 2.177 1.00 89.44 246 SER A CA 1
ATOM 1902 C C . SER A 1 246 ? -19.032 -6.920 2.614 1.00 89.44 246 SER A C 1
ATOM 1904 O O . SER A 1 246 ? -18.843 -7.794 1.772 1.00 89.44 246 SER A O 1
ATOM 1906 N N . LEU A 1 247 ? -19.296 -7.192 3.895 1.00 91.50 247 LEU A N 1
ATOM 1907 C CA . LEU A 1 247 ? -19.362 -8.531 4.493 1.00 91.50 247 LEU A CA 1
ATOM 1908 C C . LEU A 1 247 ? -20.411 -8.552 5.638 1.00 91.50 247 LEU A C 1
ATOM 1910 O O . LEU A 1 247 ? -20.045 -8.767 6.793 1.00 91.50 247 LEU A O 1
ATOM 1914 N N . PRO A 1 248 ? -21.703 -8.271 5.366 1.00 92.31 248 PRO A N 1
ATOM 1915 C CA . PRO A 1 248 ? -22.704 -8.013 6.412 1.00 92.31 248 PRO A CA 1
ATOM 1916 C C . PRO A 1 248 ? -22.949 -9.204 7.350 1.00 92.31 248 PRO A C 1
ATOM 1918 O O . PRO A 1 248 ? -23.138 -9.008 8.551 1.00 92.31 248 PRO A O 1
ATOM 1921 N N . ASP A 1 249 ? -22.907 -10.425 6.813 1.00 92.50 249 ASP A N 1
ATOM 1922 C CA . ASP A 1 249 ? -23.149 -11.665 7.559 1.00 92.50 249 ASP A CA 1
ATOM 1923 C C . ASP A 1 249 ? -21.940 -12.122 8.391 1.00 92.50 249 ASP A C 1
ATOM 1925 O O . ASP A 1 249 ? -22.072 -12.997 9.253 1.00 92.50 249 ASP A O 1
ATOM 1929 N N . GLU A 1 250 ? -20.760 -11.532 8.157 1.00 91.62 250 GLU A N 1
ATOM 1930 C CA . GLU A 1 250 ? -19.531 -11.912 8.845 1.00 91.62 250 GLU A CA 1
ATOM 1931 C C . GLU A 1 250 ? -19.556 -11.540 10.322 1.00 91.62 250 GLU A C 1
ATOM 1933 O O . GLU A 1 250 ? -19.933 -10.434 10.725 1.00 91.62 250 GLU A O 1
ATOM 1938 N N . LYS A 1 251 ? -19.067 -12.476 11.135 1.00 93.56 251 LYS A N 1
ATOM 1939 C CA . LYS A 1 251 ? -19.020 -12.345 12.586 1.00 93.56 251 LYS A CA 1
ATOM 1940 C C . LYS A 1 251 ? -17.602 -12.098 13.080 1.00 93.56 251 LYS A C 1
ATOM 1942 O O . LYS A 1 251 ? -16.629 -12.683 12.602 1.00 93.56 251 LYS A O 1
ATOM 1947 N N . ASN A 1 252 ? -17.487 -11.236 14.083 1.00 93.50 252 ASN A N 1
ATOM 1948 C CA . ASN A 1 252 ? -16.245 -11.037 14.820 1.00 93.50 252 ASN A CA 1
ATOM 1949 C C . ASN A 1 252 ? -16.002 -12.183 15.830 1.00 93.50 252 ASN A C 1
ATOM 1951 O O . ASN A 1 252 ? -16.838 -13.069 16.018 1.00 93.50 252 ASN A O 1
ATOM 1955 N N . SER A 1 253 ? -14.877 -12.154 16.549 1.00 92.56 253 SER A N 1
ATOM 1956 C CA . SER A 1 253 ? -14.512 -13.168 17.554 1.00 92.56 253 SER A CA 1
ATOM 1957 C C . SER A 1 253 ? -15.490 -13.308 18.729 1.00 92.56 253 SER A C 1
ATOM 1959 O O . SER A 1 253 ? -15.342 -14.224 19.532 1.00 92.56 253 SER A O 1
ATOM 1961 N N . LYS A 1 254 ? -16.475 -12.411 18.855 1.00 91.62 254 LYS A N 1
ATOM 1962 C CA . LYS A 1 254 ? -17.569 -12.472 19.834 1.00 91.62 254 LYS A CA 1
ATOM 1963 C C . LYS A 1 254 ? -18.896 -12.939 19.230 1.00 91.62 254 LYS A C 1
ATOM 1965 O O . LYS A 1 254 ? -19.932 -12.774 19.866 1.00 91.62 254 LYS A O 1
ATOM 1970 N N . GLN A 1 255 ? -18.860 -13.523 18.030 1.00 94.12 255 GLN A N 1
ATOM 1971 C CA . GLN A 1 255 ? -20.026 -13.990 17.271 1.00 94.12 255 GLN A CA 1
ATOM 1972 C C . GLN A 1 255 ? -21.017 -12.877 16.889 1.00 94.12 255 GLN A C 1
ATOM 1974 O O . GLN A 1 255 ? -22.170 -13.169 16.577 1.00 94.12 255 GLN A O 1
ATOM 1979 N N . GLN A 1 256 ? -20.563 -11.619 16.881 1.00 93.56 256 GLN A N 1
ATOM 1980 C CA . GLN A 1 256 ? -21.386 -10.457 16.544 1.00 93.56 256 GLN A CA 1
ATOM 1981 C C . GLN A 1 256 ? -21.190 -10.064 15.081 1.00 93.56 256 GLN A C 1
ATOM 1983 O O . GLN A 1 256 ? -20.045 -9.953 14.633 1.00 93.56 256 GLN A O 1
ATOM 1988 N N . GLN A 1 257 ? -22.282 -9.802 14.368 1.00 95.38 257 GLN A N 1
ATOM 1989 C CA . GLN A 1 257 ? -22.252 -9.180 13.045 1.00 95.38 257 GLN A CA 1
ATOM 1990 C C . GLN A 1 257 ? -21.819 -7.710 13.132 1.00 95.38 257 GLN A C 1
ATOM 1992 O O . GLN A 1 257 ? -21.990 -7.039 14.157 1.00 95.38 257 GLN A O 1
ATOM 1997 N N . ALA A 1 258 ? -21.336 -7.159 12.015 1.00 93.69 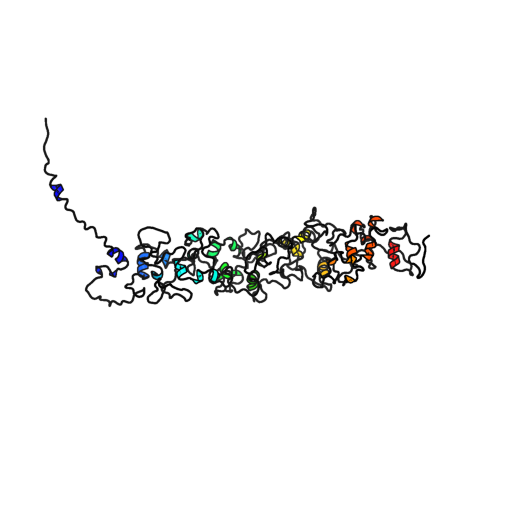258 ALA A N 1
ATOM 1998 C CA . ALA A 1 258 ? -20.995 -5.738 11.916 1.00 93.69 258 ALA A CA 1
ATOM 1999 C C . ALA A 1 258 ? -22.207 -4.805 12.158 1.00 93.69 258 ALA A C 1
ATOM 2001 O O . ALA A 1 258 ? -22.028 -3.662 12.581 1.00 93.69 258 ALA A O 1
ATOM 2002 N N . SER A 1 259 ? -23.433 -5.287 11.926 1.00 93.56 259 SER A N 1
ATOM 2003 C CA . SER A 1 259 ? -24.705 -4.618 12.253 1.00 93.56 259 SER A CA 1
ATOM 2004 C C . SER A 1 259 ? -24.926 -4.442 13.766 1.00 93.56 259 SER A C 1
ATOM 2006 O O . SER A 1 259 ? -25.530 -3.460 14.195 1.00 93.56 259 SER A O 1
ATOM 2008 N N . GLU A 1 260 ? -24.394 -5.355 14.582 1.00 93.38 260 GLU A N 1
ATOM 2009 C CA . GLU A 1 260 ? -24.515 -5.358 16.044 1.00 93.38 260 GLU A CA 1
ATOM 2010 C C . GLU A 1 260 ? -23.339 -4.645 16.725 1.00 93.38 260 GLU A C 1
ATOM 2012 O O . GLU A 1 260 ? -23.516 -3.945 17.722 1.00 93.38 260 GLU A O 1
ATOM 2017 N N . SER A 1 261 ? -22.118 -4.830 16.210 1.00 93.00 261 SER A N 1
ATOM 2018 C CA . SER A 1 261 ? -20.894 -4.250 16.782 1.00 93.00 261 SER A CA 1
ATOM 2019 C C . SER A 1 261 ? -20.536 -2.864 16.227 1.00 93.00 261 SER A C 1
ATOM 2021 O O . SER A 1 261 ? -19.678 -2.174 16.783 1.00 93.00 261 SER A O 1
ATOM 2023 N N . GLY A 1 262 ? -21.146 -2.477 15.105 1.00 93.94 262 GLY A N 1
ATOM 2024 C CA . GLY A 1 262 ? -20.765 -1.324 14.292 1.00 93.94 262 GLY A CA 1
ATOM 2025 C C . GLY A 1 262 ? -19.457 -1.516 13.502 1.00 93.94 262 GLY A C 1
ATOM 2026 O O . GLY A 1 262 ? -18.738 -2.499 13.728 1.00 93.94 262 GLY A O 1
ATOM 2027 N N . PRO A 1 263 ? -19.118 -0.564 12.601 1.00 94.50 263 PRO A N 1
ATOM 2028 C CA . PRO A 1 263 ? -17.940 -0.624 11.726 1.00 94.50 263 PRO A CA 1
ATOM 2029 C C . PRO A 1 263 ? -16.632 -0.901 12.465 1.00 94.50 263 PRO A C 1
ATOM 2031 O O . PRO A 1 263 ? -15.875 -1.794 12.095 1.00 94.50 263 PRO A O 1
ATOM 2034 N N . CYS A 1 264 ? -16.374 -0.166 13.551 1.00 95.25 264 CYS A N 1
ATOM 2035 C CA . CYS A 1 264 ? -15.153 -0.341 14.327 1.00 95.25 264 CYS A CA 1
ATOM 2036 C C . CYS A 1 264 ? -15.167 -1.679 15.076 1.00 95.25 264 CYS A C 1
ATOM 2038 O O . CYS A 1 264 ? -14.130 -2.325 15.170 1.00 95.25 264 CYS A O 1
ATOM 2040 N N . GLY A 1 265 ? -16.331 -2.118 15.570 1.00 94.69 265 GLY A N 1
ATOM 2041 C CA . GLY A 1 265 ? -16.486 -3.350 16.348 1.00 94.69 265 GLY A CA 1
ATOM 2042 C C . GLY A 1 265 ? -16.289 -4.646 15.553 1.00 94.69 265 GLY A C 1
ATOM 2043 O O . GLY A 1 265 ? -15.982 -5.684 16.143 1.00 94.69 265 GLY A O 1
ATOM 2044 N N . ALA A 1 266 ? -16.407 -4.585 14.223 1.00 94.50 266 ALA A N 1
ATOM 2045 C CA . ALA A 1 266 ? -16.122 -5.715 13.342 1.00 94.50 266 ALA A CA 1
ATOM 2046 C C . ALA A 1 266 ? -14.617 -6.067 13.324 1.00 94.50 266 ALA A C 1
ATOM 2048 O O . ALA A 1 266 ? -14.249 -7.237 13.223 1.00 94.50 266 ALA A O 1
ATOM 2049 N N . CYS A 1 267 ? -13.750 -5.061 13.501 1.00 94.31 267 CYS A N 1
ATOM 2050 C CA . CYS A 1 267 ? -12.287 -5.196 13.511 1.00 94.31 267 CYS A CA 1
ATOM 2051 C C . CYS A 1 267 ? -11.665 -5.068 14.916 1.00 94.31 267 CYS A C 1
ATOM 2053 O O . CYS A 1 267 ? -10.631 -5.681 15.189 1.00 94.31 267 CYS A O 1
ATOM 2055 N N . HIS A 1 268 ? -12.282 -4.288 15.810 1.00 94.69 268 HIS A N 1
ATOM 2056 C CA . HIS A 1 268 ? -11.761 -3.918 17.127 1.00 94.69 268 HIS A CA 1
ATOM 2057 C C . HIS A 1 268 ? -12.748 -4.248 18.256 1.00 94.69 268 HIS A C 1
ATOM 2059 O O . HIS A 1 268 ? -13.769 -3.592 18.433 1.00 94.69 268 HIS A O 1
ATOM 2065 N N . THR A 1 269 ? -12.409 -5.238 19.078 1.00 92.88 269 THR A N 1
ATOM 2066 C CA . THR A 1 269 ? -13.181 -5.684 20.245 1.00 92.88 269 THR A CA 1
ATOM 2067 C C . THR A 1 269 ? -12.636 -5.050 21.541 1.00 92.88 269 THR A C 1
ATOM 2069 O O . THR A 1 269 ? -11.526 -5.381 21.944 1.00 92.88 269 THR A O 1
ATOM 2072 N N . PRO A 1 270 ? -13.371 -4.166 22.250 1.00 90.00 270 PRO A N 1
ATOM 2073 C CA . PRO A 1 270 ? -12.805 -3.405 23.378 1.00 90.00 270 PRO A CA 1
ATOM 2074 C C . PRO A 1 270 ? -12.436 -4.193 24.643 1.00 90.00 270 PRO A C 1
ATOM 2076 O O . PRO A 1 270 ? -11.656 -3.692 25.444 1.00 90.00 270 PRO A O 1
ATOM 2079 N N . HIS A 1 271 ? -12.974 -5.395 24.852 1.00 89.25 271 HIS A N 1
ATOM 2080 C CA . HIS A 1 271 ? -12.707 -6.236 26.031 1.00 89.25 271 HIS A CA 1
ATOM 2081 C C . HIS A 1 271 ? -12.464 -7.674 25.578 1.00 89.25 271 HIS A C 1
ATOM 2083 O O . HIS A 1 271 ? -13.258 -8.154 24.769 1.00 89.25 271 HIS A O 1
ATOM 2089 N N . ASN A 1 272 ? -11.472 -8.380 26.127 1.00 86.81 272 ASN A N 1
ATOM 2090 C CA . ASN A 1 272 ? -11.182 -9.784 25.792 1.00 86.81 272 ASN A CA 1
ATOM 2091 C C . ASN A 1 272 ? -11.020 -9.982 24.267 1.00 86.81 272 ASN A C 1
ATOM 2093 O O . ASN A 1 272 ? -11.763 -10.742 23.643 1.00 86.81 272 ASN A O 1
ATOM 2097 N N . ALA A 1 273 ? -10.110 -9.217 23.653 1.00 91.50 273 ALA A N 1
ATOM 2098 C CA . ALA A 1 273 ? -9.819 -9.317 22.224 1.00 91.50 273 ALA A CA 1
ATOM 2099 C C . ALA A 1 273 ? -8.840 -10.460 21.929 1.00 91.50 273 ALA A C 1
ATOM 2101 O O . ALA A 1 273 ? -7.943 -10.755 22.722 1.00 91.50 273 ALA A O 1
ATOM 2102 N N . VAL A 1 274 ? -8.974 -11.056 20.745 1.00 90.50 274 VAL A N 1
ATOM 2103 C CA . VAL A 1 274 ? -8.102 -12.150 20.295 1.00 90.50 274 VAL A CA 1
ATOM 2104 C C . VAL A 1 274 ? -6.667 -11.667 20.089 1.00 90.50 274 VAL A C 1
ATOM 2106 O O . VAL A 1 274 ? -5.720 -12.325 20.513 1.00 90.50 274 VAL A O 1
ATOM 2109 N N . GLY A 1 275 ? -6.496 -10.512 19.442 1.00 86.94 275 GLY A N 1
ATOM 2110 C CA . GLY A 1 275 ? -5.182 -9.974 19.106 1.00 86.94 275 GLY A CA 1
ATOM 2111 C C . GLY A 1 275 ? -4.873 -8.618 19.733 1.00 86.94 275 GLY A C 1
ATOM 2112 O O . GLY A 1 275 ? -5.743 -7.872 20.187 1.00 86.94 275 GLY A O 1
ATOM 2113 N N . LYS A 1 276 ? -3.586 -8.254 19.670 1.00 87.75 276 LYS A N 1
ATOM 2114 C CA . LYS A 1 276 ? -3.099 -6.898 19.970 1.00 87.75 276 LYS A CA 1
ATOM 2115 C C . LYS A 1 276 ? -3.874 -5.861 19.148 1.00 87.75 276 LYS A C 1
ATOM 2117 O O . LYS A 1 276 ? -4.360 -6.158 18.062 1.00 87.75 276 LYS A O 1
ATOM 2122 N N . LYS A 1 277 ? -3.940 -4.619 19.645 1.00 88.31 277 LYS A N 1
ATOM 2123 C CA . LYS A 1 277 ? -4.721 -3.525 19.023 1.00 88.31 277 LYS A CA 1
ATOM 2124 C C . LYS A 1 277 ? -6.217 -3.864 18.890 1.00 88.31 277 LYS A C 1
ATOM 2126 O O . LYS A 1 277 ? -6.864 -3.436 17.940 1.00 88.31 277 LYS A O 1
ATOM 2131 N N . LEU A 1 278 ? -6.760 -4.590 19.870 1.00 93.19 278 LEU A N 1
ATOM 2132 C CA . LEU A 1 278 ? -8.168 -4.998 19.945 1.00 93.19 278 LEU A CA 1
ATOM 2133 C C . LEU A 1 278 ? -8.6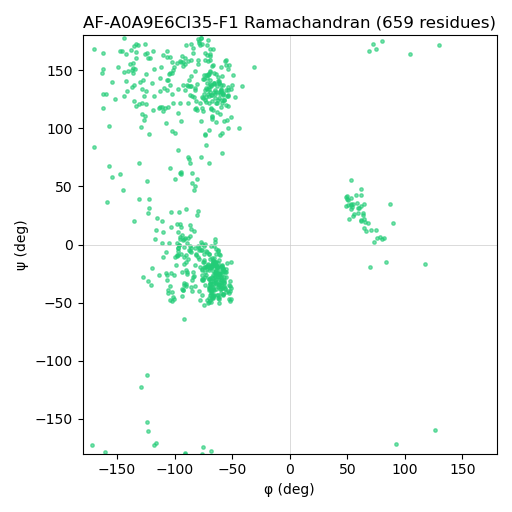08 -5.953 18.822 1.00 93.19 278 LEU A C 1
ATOM 2135 O O . LEU A 1 278 ? -9.806 -6.104 18.610 1.00 93.19 278 LEU A O 1
ATOM 2139 N N . TRP A 1 279 ? -7.683 -6.560 18.070 1.00 93.38 279 TRP A N 1
ATOM 2140 C CA . TRP A 1 279 ? -8.027 -7.263 16.832 1.00 93.38 279 TRP A CA 1
ATOM 2141 C C . TRP A 1 279 ? -9.037 -8.394 17.073 1.00 93.38 279 TRP A C 1
ATOM 2143 O O . TRP A 1 279 ? -8.823 -9.274 17.911 1.00 93.38 279 TRP A O 1
ATOM 2153 N N . ALA A 1 280 ? -10.150 -8.335 16.341 1.00 93.75 280 ALA A N 1
ATOM 2154 C CA . ALA A 1 280 ? -11.353 -9.129 16.582 1.00 93.75 280 ALA A CA 1
ATOM 2155 C C . ALA A 1 280 ? -11.436 -10.420 15.744 1.00 93.75 280 ALA A C 1
ATOM 2157 O O . ALA A 1 280 ? -12.516 -10.984 15.583 1.00 93.75 280 ALA A O 1
ATOM 2158 N N . ARG A 1 281 ? -10.316 -10.885 15.176 1.00 90.31 281 ARG A N 1
ATOM 2159 C CA . ARG A 1 281 ? -10.206 -12.131 14.393 1.00 90.31 281 ARG A CA 1
ATOM 2160 C C . ARG A 1 281 ? -8.907 -12.855 14.760 1.00 90.31 281 ARG A C 1
ATOM 2162 O O . ARG A 1 281 ? -7.952 -12.221 15.207 1.00 90.31 281 ARG A O 1
ATOM 2169 N N . HIS A 1 282 ? -8.852 -14.172 14.576 1.00 89.19 282 HIS A N 1
ATOM 2170 C CA . HIS A 1 282 ? -7.620 -14.941 14.787 1.00 89.19 282 HIS A CA 1
ATOM 2171 C C . HIS A 1 282 ? -6.670 -14.724 13.595 1.00 89.19 282 HIS A C 1
ATOM 2173 O O . HIS A 1 282 ? -7.058 -15.037 12.470 1.00 89.19 282 HIS A O 1
ATOM 2179 N N . PRO A 1 283 ? -5.466 -14.150 13.790 1.00 86.75 283 PRO A N 1
ATOM 2180 C CA . PRO A 1 283 ? -4.487 -14.013 12.716 1.00 86.75 283 PRO A CA 1
ATOM 2181 C C . PRO A 1 283 ? -3.898 -15.381 12.348 1.00 86.75 283 PRO A C 1
ATOM 2183 O O . PRO A 1 283 ? -3.710 -16.231 13.218 1.00 86.75 283 PRO A O 1
ATOM 2186 N N . GLY A 1 284 ? -3.565 -15.573 11.069 1.00 84.88 284 GLY A N 1
ATOM 2187 C CA . GLY A 1 284 ? -2.803 -16.740 10.621 1.00 84.88 284 GLY A CA 1
ATOM 2188 C C . GLY A 1 284 ? -1.334 -16.704 11.079 1.00 84.88 284 GLY A C 1
ATOM 2189 O O . GLY A 1 284 ? -0.885 -15.715 11.668 1.00 84.88 284 GLY A O 1
ATOM 2190 N N . PRO A 1 285 ? -0.549 -17.759 10.793 1.00 83.69 285 PRO A N 1
ATOM 2191 C CA . PRO A 1 285 ? 0.876 -17.801 11.117 1.00 83.69 285 PRO A CA 1
ATOM 2192 C C . PRO A 1 285 ? 1.681 -16.762 10.315 1.00 83.69 285 PRO A C 1
ATOM 2194 O O . PRO A 1 285 ? 1.476 -16.585 9.115 1.00 83.69 285 PRO A O 1
ATOM 2197 N N . GLY A 1 286 ? 2.633 -16.080 10.958 1.00 84.94 286 GLY A N 1
ATOM 2198 C CA . GLY A 1 286 ? 3.516 -15.090 10.323 1.00 84.94 286 GLY A CA 1
ATOM 2199 C C . GLY A 1 286 ? 3.515 -13.730 11.028 1.00 84.94 286 GLY A C 1
ATOM 2200 O O . GLY A 1 286 ? 3.156 -13.629 12.201 1.00 84.94 286 GLY A O 1
ATOM 2201 N N . ASP A 1 287 ? 3.937 -12.668 10.329 1.00 88.44 287 ASP A N 1
ATOM 2202 C CA . ASP A 1 287 ? 3.946 -11.324 10.919 1.00 88.44 287 ASP A CA 1
ATOM 2203 C C . ASP A 1 287 ? 2.528 -10.756 11.067 1.00 88.44 287 ASP A C 1
ATOM 2205 O O . ASP A 1 287 ? 1.762 -10.657 10.105 1.00 88.44 287 ASP A O 1
ATOM 2209 N N . LEU A 1 288 ? 2.209 -10.329 12.290 1.00 88.75 288 LEU A N 1
ATOM 2210 C CA . LEU A 1 288 ? 0.882 -9.861 12.678 1.00 88.75 288 LEU A CA 1
ATOM 2211 C C . LEU A 1 288 ? 0.376 -8.670 11.839 1.00 88.75 288 LEU A C 1
ATOM 2213 O O . LEU A 1 288 ? -0.827 -8.575 11.615 1.00 88.75 288 LEU A O 1
ATOM 2217 N N . ALA A 1 289 ? 1.251 -7.781 11.352 1.00 89.25 289 ALA A N 1
ATOM 2218 C CA . ALA A 1 289 ? 0.843 -6.605 10.575 1.00 89.25 289 ALA A CA 1
ATOM 2219 C C . ALA A 1 289 ? 0.290 -6.971 9.196 1.00 89.25 289 ALA A C 1
ATOM 2221 O O . ALA A 1 289 ? -0.680 -6.364 8.747 1.00 89.25 289 ALA A O 1
ATOM 2222 N N . SER A 1 290 ? 0.886 -7.969 8.540 1.00 90.00 290 SER A N 1
ATOM 2223 C CA . SER A 1 290 ? 0.367 -8.491 7.273 1.00 90.00 290 SER A CA 1
ATOM 2224 C C . SER A 1 290 ? -0.767 -9.493 7.508 1.00 90.00 290 SER A C 1
ATOM 2226 O O . SER A 1 290 ? -1.754 -9.479 6.774 1.00 90.00 290 SER A O 1
ATOM 2228 N N . GLN A 1 291 ? -0.694 -10.305 8.570 1.00 90.00 291 GLN A N 1
ATOM 2229 C CA . GLN A 1 291 ? -1.722 -11.306 8.867 1.00 90.00 291 GLN A CA 1
ATOM 2230 C C . GLN A 1 291 ? -3.099 -10.708 9.177 1.00 90.00 291 GLN A C 1
ATOM 2232 O O . GLN A 1 291 ? -4.096 -11.281 8.748 1.00 90.00 291 GLN A O 1
ATOM 2237 N N . MET A 1 292 ? -3.188 -9.529 9.808 1.00 91.50 292 MET A N 1
ATOM 2238 C CA . MET A 1 292 ? -4.471 -8.820 9.966 1.00 91.50 292 MET A CA 1
ATOM 2239 C C . MET A 1 292 ? -5.196 -8.647 8.617 1.00 91.50 292 MET A C 1
ATOM 2241 O O . MET A 1 292 ? -6.365 -9.006 8.502 1.00 91.50 292 MET A O 1
ATOM 2245 N N . CYS A 1 293 ? -4.493 -8.205 7.569 1.00 92.25 293 CYS A N 1
ATOM 2246 C CA . CYS A 1 293 ? 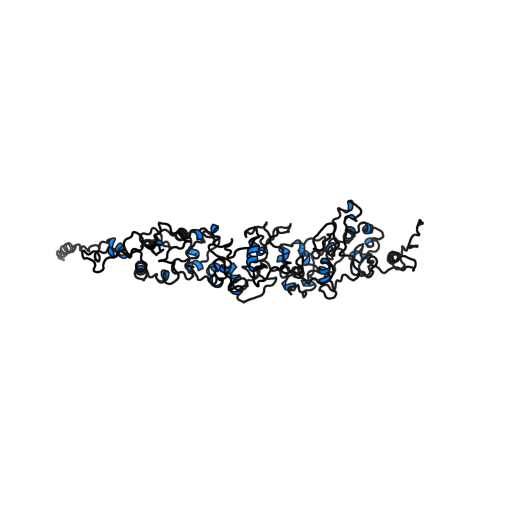-5.055 -8.084 6.221 1.00 92.25 293 CYS A CA 1
ATOM 2247 C C . CYS A 1 293 ? -5.344 -9.457 5.587 1.00 92.25 293 CYS A C 1
ATOM 2249 O O . CYS A 1 293 ? -6.400 -9.662 4.985 1.00 92.25 293 CYS A O 1
ATOM 2251 N N . LEU A 1 294 ? -4.423 -10.415 5.727 1.00 91.44 294 LEU A N 1
ATOM 2252 C CA . LEU A 1 294 ? -4.529 -11.728 5.082 1.00 91.44 294 LEU A CA 1
ATOM 2253 C C . LEU A 1 294 ? -5.660 -12.608 5.643 1.00 91.44 294 LEU A C 1
ATOM 2255 O O . LEU A 1 294 ? -6.129 -13.472 4.911 1.00 91.44 294 LEU A O 1
ATOM 2259 N N . THR A 1 295 ? -6.186 -12.342 6.850 1.00 89.81 295 THR A N 1
ATOM 2260 C CA . THR A 1 295 ? -7.409 -13.021 7.344 1.00 89.81 295 THR A CA 1
ATOM 2261 C C . THR A 1 295 ? -8.652 -12.802 6.471 1.00 89.81 295 THR A C 1
ATOM 2263 O O . THR A 1 295 ? -9.593 -13.589 6.569 1.00 89.81 295 THR A O 1
ATOM 2266 N N . CYS A 1 296 ? -8.659 -11.772 5.613 1.00 90.75 296 CYS A N 1
ATOM 2267 C CA . CYS A 1 296 ? -9.723 -11.529 4.632 1.00 90.75 296 CYS A CA 1
ATOM 2268 C C . CYS A 1 296 ? -9.208 -11.521 3.179 1.00 90.75 296 CYS A C 1
ATOM 2270 O O . CYS A 1 296 ? -9.910 -11.982 2.281 1.00 90.75 296 CYS A O 1
ATOM 2272 N N . HIS A 1 297 ? -7.985 -11.033 2.941 1.00 91.56 297 HIS A N 1
ATOM 2273 C CA . HIS A 1 297 ? -7.386 -10.862 1.605 1.00 91.56 297 HIS A CA 1
ATOM 2274 C C . HIS A 1 297 ? -6.432 -11.996 1.173 1.00 91.56 297 HIS A C 1
ATOM 2276 O O . HIS A 1 297 ? -5.829 -11.919 0.100 1.00 91.56 297 HIS A O 1
ATOM 2282 N N . GLY A 1 298 ? -6.256 -13.028 2.004 1.00 88.75 298 GLY A N 1
ATOM 2283 C CA . GLY A 1 298 ? -5.483 -14.225 1.666 1.00 88.75 298 GLY A CA 1
ATOM 2284 C C . GLY A 1 298 ? -6.162 -15.102 0.606 1.00 88.75 298 GLY A C 1
ATOM 2285 O O . GLY A 1 298 ? -7.336 -14.928 0.284 1.00 88.75 298 GLY A O 1
ATOM 2286 N N . LYS A 1 299 ? -5.415 -16.070 0.062 1.00 82.12 299 LYS A N 1
ATOM 2287 C CA . LYS A 1 299 ? -5.923 -16.999 -0.963 1.00 82.12 299 LYS A CA 1
ATOM 2288 C C . LYS A 1 299 ? -6.950 -18.003 -0.409 1.00 82.12 299 LYS A C 1
ATOM 2290 O O . LYS A 1 299 ? -7.968 -18.254 -1.051 1.00 82.12 299 LYS A O 1
ATOM 2295 N N . GLU A 1 300 ? -6.746 -18.475 0.818 1.00 80.31 300 GLU A N 1
ATOM 2296 C CA . GLU A 1 300 ? -7.533 -19.568 1.418 1.00 80.31 300 GLU A CA 1
ATOM 2297 C C . GLU A 1 300 ? -8.726 -19.096 2.273 1.00 80.31 300 GLU A C 1
ATOM 2299 O O . GLU A 1 300 ? -9.272 -19.854 3.065 1.00 80.31 300 GLU A O 1
ATOM 2304 N N . THR A 1 301 ? -9.136 -17.828 2.166 1.00 83.19 301 THR A N 1
ATOM 2305 C CA . THR A 1 301 ? -10.126 -17.231 3.086 1.00 83.19 301 THR A CA 1
ATOM 2306 C C . THR A 1 301 ? -11.588 -17.464 2.696 1.00 83.19 301 THR A C 1
ATOM 2308 O O . THR A 1 301 ? -12.482 -17.037 3.417 1.00 83.19 301 THR A O 1
ATOM 2311 N N . GLY A 1 302 ? -11.860 -18.055 1.528 1.00 82.31 302 GLY A N 1
ATOM 2312 C CA . GLY A 1 302 ? -13.214 -18.194 0.966 1.00 82.31 302 GLY A CA 1
ATOM 2313 C C . GLY A 1 302 ? -13.866 -16.885 0.483 1.00 82.31 302 GLY A C 1
ATOM 2314 O O . GLY A 1 302 ? -14.769 -16.923 -0.352 1.00 82.31 302 GLY A O 1
ATOM 2315 N N . TYR A 1 303 ? -13.391 -15.715 0.924 1.00 86.00 303 TYR A N 1
ATOM 2316 C CA . TYR A 1 303 ? -13.984 -14.429 0.553 1.00 86.00 303 TYR A CA 1
ATOM 2317 C C . TYR A 1 303 ? -13.709 -14.028 -0.900 1.00 86.00 303 TYR A C 1
ATOM 2319 O O . TYR A 1 303 ? -12.600 -14.190 -1.426 1.00 86.00 303 TYR A O 1
ATOM 2327 N N . LYS A 1 304 ? -14.718 -13.392 -1.512 1.00 84.31 304 LYS A N 1
ATOM 2328 C CA . LYS A 1 304 ? -14.656 -12.710 -2.817 1.00 84.31 304 LYS A CA 1
ATOM 2329 C C . LYS A 1 304 ? -14.077 -11.289 -2.681 1.00 84.31 304 LYS A C 1
ATOM 2331 O O . LYS A 1 304 ? -14.670 -10.309 -3.119 1.00 84.31 304 LYS A O 1
ATOM 2336 N N . THR A 1 305 ? -12.931 -11.173 -2.015 1.00 85.19 305 THR A N 1
ATOM 2337 C CA . THR A 1 305 ? -12.190 -9.920 -1.788 1.00 85.19 305 THR A CA 1
ATOM 2338 C C . THR A 1 305 ? -11.120 -9.701 -2.864 1.00 85.19 305 THR A C 1
ATOM 2340 O O . THR A 1 305 ? -10.699 -10.641 -3.538 1.00 85.19 305 THR A O 1
ATOM 2343 N N . LYS A 1 306 ? -10.624 -8.461 -3.017 1.00 86.25 306 LYS A N 1
ATOM 2344 C CA . LYS A 1 306 ? -9.390 -8.206 -3.787 1.00 86.25 306 LYS A CA 1
ATOM 2345 C C . LYS A 1 306 ? -8.226 -8.944 -3.115 1.00 86.25 306 LYS A C 1
ATOM 2347 O O . LYS A 1 306 ? -7.995 -8.736 -1.926 1.00 86.25 306 LYS A O 1
ATOM 2352 N N . ARG A 1 307 ? -7.489 -9.770 -3.858 1.00 87.75 307 ARG A N 1
ATOM 2353 C CA . ARG A 1 307 ? -6.355 -10.561 -3.347 1.00 87.75 307 ARG A CA 1
ATOM 2354 C C . ARG A 1 307 ? -5.021 -9.997 -3.823 1.00 87.75 307 ARG A C 1
ATOM 2356 O O . ARG A 1 307 ? -4.961 -9.251 -4.803 1.00 87.75 307 ARG A O 1
ATOM 2363 N N . ILE A 1 308 ? -3.951 -10.383 -3.133 1.00 85.62 308 ILE A N 1
ATOM 2364 C CA . ILE A 1 308 ? -2.590 -10.234 -3.652 1.00 85.62 308 ILE A CA 1
ATOM 2365 C C . ILE A 1 308 ? -2.305 -11.410 -4.597 1.00 85.62 308 ILE A C 1
ATOM 2367 O O . ILE A 1 308 ? -2.478 -12.570 -4.219 1.00 85.62 308 ILE A O 1
ATOM 2371 N N . GLY A 1 309 ? -1.935 -11.106 -5.839 1.00 85.75 309 GLY A N 1
ATOM 2372 C CA . GLY A 1 309 ? -1.568 -12.107 -6.843 1.00 85.75 309 GLY A CA 1
ATOM 2373 C C . GLY A 1 309 ? -0.151 -12.633 -6.635 1.00 85.75 309 GLY A C 1
ATOM 2374 O O . GLY A 1 309 ? 0.598 -12.092 -5.818 1.00 85.75 309 GLY A O 1
ATOM 2375 N N . ASP A 1 310 ? 0.230 -13.651 -7.406 1.00 88.38 310 ASP A N 1
ATOM 2376 C CA . ASP A 1 310 ? 1.539 -14.318 -7.300 1.00 88.38 310 ASP A CA 1
ATOM 2377 C C . ASP A 1 310 ? 2.713 -13.346 -7.455 1.00 88.38 310 ASP A C 1
ATOM 2379 O O . ASP A 1 310 ? 3.692 -13.411 -6.712 1.00 88.38 310 ASP A O 1
ATOM 2383 N N . TYR A 1 311 ? 2.566 -12.372 -8.353 1.00 92.38 311 TYR A N 1
ATOM 2384 C CA . TYR A 1 311 ? 3.477 -11.245 -8.485 1.00 92.38 311 TYR A CA 1
ATOM 2385 C C . TYR A 1 311 ? 2.883 -10.019 -7.784 1.00 92.38 311 TYR A C 1
ATOM 2387 O O . TYR A 1 311 ? 2.050 -9.292 -8.331 1.00 92.38 311 TYR A O 1
ATOM 2395 N N . SER A 1 312 ? 3.306 -9.811 -6.538 1.00 93.12 312 SER A N 1
ATOM 2396 C CA . SER A 1 312 ? 2.949 -8.657 -5.706 1.00 93.12 312 SER A CA 1
ATOM 2397 C C . SER A 1 312 ? 4.186 -8.111 -4.990 1.00 93.12 312 SER A C 1
ATOM 2399 O O . SER A 1 312 ? 5.170 -8.826 -4.791 1.00 93.12 312 SER A O 1
ATOM 2401 N N . HIS A 1 313 ? 4.152 -6.833 -4.609 1.00 93.56 313 HIS A N 1
ATOM 2402 C CA . HIS A 1 313 ? 5.254 -6.169 -3.923 1.00 93.56 313 HIS A CA 1
ATOM 2403 C C . HIS A 1 313 ? 5.564 -6.889 -2.601 1.00 93.56 313 HIS A C 1
ATOM 2405 O O . HIS A 1 313 ? 4.636 -7.171 -1.835 1.00 93.56 313 HIS A O 1
ATOM 2411 N N . PRO A 1 314 ? 6.842 -7.181 -2.295 1.00 90.31 314 PRO A N 1
ATOM 2412 C CA . PRO A 1 314 ? 7.192 -7.939 -1.105 1.00 90.31 314 PRO A CA 1
ATOM 2413 C C . PRO A 1 314 ? 6.760 -7.221 0.179 1.00 90.31 314 PRO A C 1
ATOM 2415 O O . PRO A 1 314 ? 6.933 -6.009 0.339 1.00 90.31 314 PRO A O 1
ATOM 2418 N N . VAL A 1 315 ? 6.237 -8.013 1.111 1.00 90.62 315 VAL A N 1
ATOM 2419 C CA . VAL A 1 315 ? 5.934 -7.643 2.498 1.00 90.62 315 VAL A CA 1
ATOM 2420 C C . VAL A 1 315 ? 6.654 -8.606 3.438 1.00 90.62 315 VAL A C 1
ATOM 2422 O O . VAL A 1 315 ? 7.144 -9.653 3.023 1.00 90.62 315 VAL A O 1
ATOM 2425 N N . ASN A 1 316 ? 6.753 -8.241 4.713 1.00 90.00 316 ASN A N 1
ATOM 2426 C CA . ASN A 1 316 ? 7.583 -8.915 5.703 1.00 90.00 316 ASN A CA 1
ATOM 2427 C C . ASN A 1 316 ? 9.067 -9.036 5.289 1.00 90.00 316 ASN A C 1
ATOM 2429 O O . ASN A 1 316 ? 9.750 -9.994 5.655 1.00 90.00 316 ASN A O 1
ATOM 2433 N N . VAL A 1 317 ? 9.594 -8.036 4.579 1.00 88.94 317 VAL A N 1
ATOM 2434 C CA . VAL A 1 317 ? 11.018 -7.910 4.215 1.00 88.94 317 VAL A CA 1
ATOM 2435 C C . VAL A 1 317 ? 11.663 -6.729 4.938 1.00 88.94 317 VAL A C 1
ATOM 2437 O O . VAL A 1 317 ? 10.983 -5.767 5.293 1.00 88.94 317 VAL A O 1
ATOM 2440 N N . LEU A 1 318 ? 12.976 -6.787 5.173 1.00 84.75 318 LEU A N 1
ATOM 2441 C CA . LEU A 1 318 ? 13.728 -5.595 5.578 1.00 84.75 318 LEU A CA 1
ATOM 2442 C C . LEU A 1 318 ? 13.723 -4.583 4.426 1.00 84.75 318 LEU A C 1
ATOM 2444 O O . LEU A 1 318 ? 13.719 -4.976 3.259 1.00 84.75 318 LEU A O 1
ATOM 2448 N N . SER A 1 319 ? 13.738 -3.288 4.746 1.00 72.88 319 SER A N 1
ATOM 2449 C CA . SER A 1 319 ? 13.963 -2.269 3.720 1.00 72.88 319 SER A CA 1
ATOM 2450 C C . SER A 1 319 ? 15.356 -2.462 3.120 1.00 72.88 319 SER A C 1
ATOM 2452 O O . SER A 1 319 ? 16.347 -2.454 3.847 1.00 72.88 319 SER A O 1
ATOM 2454 N N . SER A 1 320 ? 15.442 -2.623 1.799 1.00 59.09 320 SER A N 1
ATOM 2455 C CA . SER A 1 320 ? 16.715 -2.737 1.074 1.00 59.09 320 SER A CA 1
ATOM 2456 C C . SER A 1 320 ? 17.424 -1.390 0.885 1.00 59.09 320 SER A C 1
ATOM 2458 O O . SER A 1 320 ? 18.463 -1.326 0.227 1.00 59.09 320 SER A O 1
ATOM 2460 N N . ALA A 1 321 ? 16.856 -0.300 1.409 1.00 54.28 321 ALA A N 1
ATOM 2461 C CA . ALA A 1 321 ? 17.445 1.023 1.323 1.00 54.28 321 ALA A CA 1
ATOM 2462 C C . ALA A 1 321 ? 18.732 1.089 2.165 1.00 54.28 321 ALA A C 1
ATOM 2464 O O . ALA A 1 321 ? 18.694 1.101 3.392 1.00 54.28 321 ALA A O 1
ATOM 2465 N N . LYS A 1 322 ? 19.883 1.187 1.485 1.00 47.16 322 LYS A N 1
ATOM 2466 C CA . LYS A 1 322 ? 21.150 1.643 2.092 1.00 47.16 322 LYS A CA 1
ATOM 2467 C C . LYS A 1 322 ? 21.095 3.127 2.498 1.00 47.16 322 LYS A C 1
ATOM 2469 O O . LYS A 1 322 ? 21.984 3.612 3.188 1.00 47.16 322 LYS A O 1
ATOM 2474 N N . THR A 1 323 ? 20.066 3.848 2.054 1.00 47.59 323 THR A N 1
ATOM 2475 C CA . THR A 1 323 ? 19.721 5.211 2.462 1.00 47.59 323 THR A CA 1
ATOM 2476 C C . THR A 1 323 ? 18.668 5.195 3.576 1.00 47.59 323 THR A C 1
ATOM 2478 O O . THR A 1 323 ? 17.974 4.202 3.778 1.00 47.59 323 THR A O 1
ATOM 2481 N N . ALA A 1 324 ? 18.590 6.288 4.343 1.00 50.41 324 ALA A N 1
ATOM 2482 C CA . ALA A 1 324 ? 17.816 6.374 5.583 1.00 50.41 324 ALA A CA 1
ATOM 2483 C C . ALA A 1 324 ? 16.363 5.871 5.469 1.00 50.41 324 ALA A C 1
ATOM 2485 O O . ALA A 1 324 ? 15.704 6.088 4.453 1.00 50.41 324 ALA A O 1
ATOM 2486 N N . SER A 1 325 ? 15.865 5.271 6.561 1.00 55.84 325 SER A N 1
ATOM 2487 C CA . SER A 1 325 ? 14.475 4.807 6.708 1.00 55.84 325 SER A CA 1
ATOM 2488 C C . SER A 1 325 ? 13.471 5.813 6.123 1.00 55.84 325 SER A C 1
ATOM 2490 O O . SER A 1 325 ? 13.618 7.011 6.399 1.00 55.84 325 SER A O 1
ATOM 2492 N N . PRO A 1 326 ? 12.449 5.360 5.368 1.00 61.94 326 PRO A N 1
ATOM 2493 C CA . PRO A 1 326 ? 11.475 6.254 4.748 1.00 61.94 326 PRO A CA 1
ATOM 2494 C C . PRO A 1 326 ? 10.862 7.179 5.803 1.00 61.94 326 PRO A C 1
ATOM 2496 O O . PRO A 1 326 ? 10.402 6.736 6.857 1.00 61.94 326 PRO A O 1
ATOM 2499 N N . ARG A 1 327 ? 10.896 8.488 5.541 1.00 71.19 327 ARG A N 1
ATOM 2500 C CA . ARG A 1 327 ? 10.522 9.517 6.522 1.00 71.19 327 ARG A CA 1
ATOM 2501 C C . ARG A 1 327 ? 9.007 9.594 6.695 1.00 71.19 327 ARG A C 1
ATOM 2503 O O . ARG A 1 327 ? 8.533 9.939 7.775 1.00 71.19 327 ARG A O 1
ATOM 2510 N N . LYS A 1 328 ? 8.252 9.286 5.636 1.00 84.81 328 LYS A N 1
ATOM 2511 C CA . LYS A 1 328 ? 6.785 9.386 5.584 1.00 84.81 328 LYS A CA 1
ATOM 2512 C C . LYS A 1 328 ? 6.063 8.038 5.702 1.00 84.81 328 LYS A C 1
ATOM 2514 O O . LYS A 1 328 ? 4.911 8.016 6.138 1.00 84.81 328 LYS A O 1
ATOM 2519 N N . LEU A 1 329 ? 6.706 6.924 5.342 1.00 91.12 329 LEU A N 1
ATOM 2520 C CA . LEU A 1 329 ? 6.102 5.583 5.386 1.00 91.12 329 LEU A CA 1
ATOM 2521 C C . LEU A 1 329 ? 6.576 4.806 6.629 1.00 91.12 329 LEU A C 1
ATOM 2523 O O . LEU A 1 329 ? 7.775 4.598 6.797 1.00 91.12 329 LEU A O 1
ATOM 2527 N N . PRO A 1 330 ? 5.675 4.348 7.517 1.00 91.44 330 PRO A N 1
ATOM 2528 C CA . PRO A 1 330 ? 6.072 3.638 8.727 1.00 91.44 330 PRO A CA 1
ATOM 2529 C C . PRO A 1 330 ? 6.527 2.202 8.433 1.00 91.44 330 PRO A C 1
ATOM 2531 O O . PRO A 1 330 ? 5.800 1.414 7.828 1.00 91.44 330 PRO A O 1
ATOM 2534 N N . LEU A 1 331 ? 7.694 1.826 8.952 1.00 91.00 331 LEU A N 1
ATOM 2535 C CA . LEU A 1 331 ? 8.133 0.431 9.053 1.00 91.00 331 LEU A CA 1
ATOM 2536 C C . LEU A 1 331 ? 7.704 -0.168 10.403 1.00 91.00 331 LEU A C 1
ATOM 2538 O O . LEU A 1 331 ? 7.469 0.563 11.373 1.00 91.00 331 LEU A O 1
ATOM 2542 N N . PHE A 1 332 ? 7.557 -1.495 10.469 1.00 89.19 332 PHE A N 1
ATOM 2543 C CA . PHE A 1 332 ? 6.968 -2.182 11.627 1.00 89.19 332 PHE A CA 1
ATOM 2544 C C . PHE A 1 332 ? 7.851 -3.316 12.152 1.00 89.19 332 PHE A C 1
ATOM 2546 O O . PHE A 1 332 ? 8.338 -4.145 11.386 1.00 89.19 332 PHE A O 1
ATOM 2553 N N . SER A 1 333 ? 8.035 -3.387 13.471 1.00 86.50 333 SER A N 1
ATOM 2554 C CA . SER A 1 333 ? 8.598 -4.579 14.113 1.00 86.50 333 SER A CA 1
ATOM 2555 C C . SER A 1 333 ? 7.511 -5.625 14.363 1.00 86.50 333 SER A C 1
ATOM 2557 O O . SER A 1 333 ? 6.316 -5.305 14.382 1.00 86.50 333 SER A O 1
ATOM 2559 N N . ALA A 1 334 ? 7.938 -6.857 14.653 1.00 76.50 334 ALA A N 1
ATOM 2560 C CA . ALA A 1 334 ? 7.048 -7.925 15.091 1.00 76.50 334 ALA A CA 1
ATOM 2561 C C . ALA A 1 334 ? 6.097 -7.427 16.200 1.00 76.50 334 ALA A C 1
ATOM 2563 O O . ALA A 1 334 ? 6.524 -6.855 17.210 1.00 76.50 334 ALA A O 1
ATOM 2564 N N . GLY A 1 335 ? 4.791 -7.619 15.997 1.00 74.56 335 GLY A N 1
ATOM 2565 C CA . GLY A 1 335 ? 3.758 -7.223 16.959 1.00 74.56 335 GLY A CA 1
ATOM 2566 C C . GLY A 1 335 ? 3.234 -5.782 16.850 1.00 74.56 335 GLY A C 1
ATOM 2567 O O . GLY A 1 335 ? 2.863 -5.212 17.878 1.00 74.56 335 GLY A O 1
ATOM 2568 N N . LEU A 1 336 ? 3.136 -5.224 15.635 1.00 84.69 336 LEU A N 1
ATOM 2569 C CA . LEU A 1 336 ? 2.399 -3.980 15.309 1.00 84.69 336 LEU A CA 1
ATOM 2570 C C . LEU A 1 336 ? 2.978 -2.671 15.881 1.00 84.69 336 LEU A C 1
ATOM 2572 O O . LEU A 1 336 ? 2.270 -1.660 15.963 1.00 84.69 336 LEU A O 1
ATOM 2576 N N . LYS A 1 337 ? 4.249 -2.650 16.294 1.00 86.00 337 LYS A N 1
ATOM 2577 C CA . LYS A 1 337 ? 4.921 -1.413 16.721 1.00 86.00 337 LYS A CA 1
ATOM 2578 C C . LYS A 1 337 ? 5.618 -0.765 15.526 1.00 86.00 337 LYS A C 1
ATOM 2580 O O . LYS A 1 337 ? 6.331 -1.444 14.795 1.00 86.00 337 LYS A O 1
ATOM 2585 N N . ARG A 1 338 ? 5.440 0.550 15.351 1.00 88.50 338 ARG A N 1
ATOM 2586 C CA . ARG A 1 338 ? 6.251 1.332 14.405 1.00 88.50 338 ARG A CA 1
ATOM 2587 C C . ARG A 1 338 ? 7.705 1.326 14.883 1.00 88.50 338 ARG A C 1
ATOM 2589 O O . ARG A 1 338 ? 7.950 1.559 16.064 1.00 88.50 338 ARG A O 1
ATOM 2596 N N . ASN A 1 339 ? 8.638 1.055 13.980 1.00 86.06 339 ASN A N 1
ATOM 2597 C CA . ASN A 1 339 ? 10.074 1.022 14.248 1.00 86.06 339 ASN A CA 1
ATOM 2598 C C . ASN A 1 339 ? 10.813 1.385 12.944 1.00 86.06 339 ASN A C 1
ATOM 2600 O O . ASN A 1 339 ? 10.569 0.704 11.951 1.00 86.06 339 ASN A O 1
ATOM 2604 N N . PRO A 1 340 ? 11.704 2.397 12.913 1.00 83.75 340 PRO A N 1
ATOM 2605 C CA . PRO A 1 340 ? 12.506 2.720 11.728 1.00 83.75 340 PRO A CA 1
ATOM 2606 C C . PRO A 1 340 ? 13.364 1.549 11.219 1.00 83.75 340 PRO A C 1
ATOM 2608 O O . PRO A 1 340 ? 13.503 1.382 10.018 1.00 83.75 340 PRO A O 1
ATOM 2611 N N . ALA A 1 341 ? 13.854 0.678 12.109 1.00 83.75 341 ALA A N 1
ATOM 2612 C CA . ALA A 1 341 ? 14.545 -0.569 11.755 1.00 83.75 341 ALA A CA 1
ATOM 2613 C C . ALA A 1 341 ? 13.581 -1.760 11.536 1.00 83.75 341 ALA A C 1
ATOM 2615 O O . ALA A 1 341 ? 13.971 -2.925 11.611 1.00 83.75 341 ALA A O 1
ATOM 2616 N N . GLY A 1 342 ? 12.290 -1.481 11.345 1.00 88.19 342 GLY A N 1
ATOM 2617 C CA . GLY A 1 342 ? 11.257 -2.478 11.103 1.00 88.19 342 GLY A CA 1
ATOM 2618 C C . GLY A 1 342 ? 11.272 -3.046 9.683 1.00 88.19 342 GLY A C 1
ATOM 2619 O O . GLY A 1 342 ? 12.063 -2.670 8.820 1.00 88.19 342 GLY A O 1
ATOM 2620 N N . ARG A 1 343 ? 10.336 -3.957 9.434 1.00 90.62 343 ARG A N 1
ATOM 2621 C CA . ARG A 1 343 ? 10.082 -4.572 8.131 1.00 90.62 343 ARG A CA 1
ATOM 2622 C C . ARG A 1 343 ? 8.998 -3.789 7.384 1.00 90.62 343 ARG A C 1
ATOM 2624 O O . ARG A 1 343 ? 8.143 -3.151 8.006 1.00 90.62 343 ARG A O 1
ATOM 2631 N N . VAL A 1 344 ? 9.028 -3.859 6.056 1.00 92.31 344 VAL A N 1
ATOM 2632 C CA . VAL A 1 344 ? 7.940 -3.403 5.180 1.00 92.31 344 VAL A CA 1
ATOM 2633 C C . VAL A 1 344 ? 6.754 -4.347 5.373 1.00 92.31 344 VAL A C 1
ATOM 2635 O O . VAL A 1 344 ? 6.920 -5.562 5.308 1.00 92.31 344 VAL A O 1
ATOM 2638 N N . GLN A 1 345 ? 5.563 -3.812 5.628 1.00 93.12 345 GLN A N 1
ATOM 2639 C CA . GLN A 1 345 ? 4.321 -4.579 5.814 1.00 93.12 345 GLN A CA 1
ATOM 2640 C C . GLN A 1 345 ? 3.183 -3.914 5.023 1.00 93.12 345 GLN A C 1
ATOM 2642 O O . GLN A 1 345 ? 3.334 -2.776 4.585 1.00 93.12 345 GLN A O 1
ATOM 2647 N N . CYS A 1 346 ? 2.011 -4.548 4.895 1.00 93.38 346 CYS A N 1
ATOM 2648 C CA . CYS A 1 346 ? 0.849 -3.926 4.230 1.00 93.38 346 CYS A CA 1
ATOM 2649 C C . CYS A 1 346 ? 0.525 -2.521 4.790 1.00 93.38 346 CYS A C 1
ATOM 2651 O O . CYS A 1 346 ? 0.265 -1.578 4.042 1.00 93.38 346 CYS A O 1
ATOM 2653 N N . LEU A 1 347 ? 0.639 -2.356 6.115 1.00 93.06 347 LEU A N 1
ATOM 2654 C CA . LEU A 1 347 ? 0.419 -1.091 6.831 1.00 93.06 347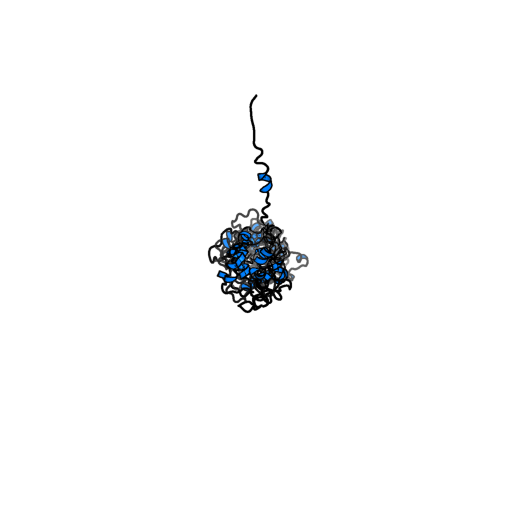 LEU A CA 1
ATOM 2655 C C . LEU A 1 347 ? 1.499 -0.014 6.585 1.00 93.06 347 LEU A C 1
ATOM 2657 O O . LEU A 1 347 ? 1.333 1.122 7.036 1.00 93.06 347 LEU A O 1
ATOM 2661 N N . THR A 1 348 ? 2.602 -0.343 5.903 1.00 94.06 348 THR A N 1
ATOM 2662 C CA . THR A 1 348 ? 3.624 0.630 5.481 1.00 94.06 348 THR A CA 1
ATOM 2663 C C . THR A 1 348 ? 3.079 1.529 4.381 1.00 94.06 348 THR A C 1
ATOM 2665 O O . THR A 1 348 ? 3.208 2.742 4.497 1.00 94.06 348 THR A O 1
ATOM 2668 N N . CYS A 1 349 ? 2.411 0.962 3.373 1.00 94.00 349 CYS A N 1
ATOM 2669 C CA . CYS A 1 349 ? 1.796 1.727 2.285 1.00 94.00 349 CYS A CA 1
ATOM 2670 C C . CYS A 1 349 ? 0.344 2.116 2.593 1.00 94.00 349 CYS A C 1
ATOM 2672 O O . CYS A 1 349 ? -0.065 3.224 2.248 1.00 94.00 349 CYS A O 1
ATOM 2674 N N . HIS A 1 350 ? -0.414 1.250 3.279 1.00 93.75 350 HIS A N 1
ATOM 2675 C CA . HIS A 1 350 ? -1.835 1.473 3.557 1.00 93.75 350 HIS A CA 1
ATOM 2676 C C . HIS A 1 350 ? -2.127 1.961 4.986 1.00 93.75 350 HIS A C 1
ATOM 2678 O O . HIS A 1 350 ? -1.451 1.603 5.958 1.00 93.75 350 HIS A O 1
ATOM 2684 N N . ASP A 1 351 ? -3.198 2.738 5.132 1.00 91.69 351 ASP A N 1
ATOM 2685 C CA . ASP A 1 351 ? -3.911 2.950 6.388 1.00 91.69 351 ASP A CA 1
ATOM 2686 C C . ASP A 1 351 ? -5.397 2.655 6.191 1.00 91.69 351 ASP A C 1
ATOM 2688 O O . ASP A 1 351 ? -6.115 3.440 5.584 1.00 91.69 351 ASP A O 1
ATOM 2692 N N . VAL A 1 352 ? -5.869 1.529 6.728 1.00 91.06 352 VAL A N 1
ATOM 2693 C CA . VAL A 1 352 ? -7.268 1.088 6.585 1.00 91.06 352 VAL A CA 1
ATOM 2694 C C . VAL A 1 352 ? -8.289 2.138 7.054 1.00 91.06 352 VAL A C 1
ATOM 2696 O O . VAL A 1 352 ? -9.414 2.149 6.572 1.00 91.06 352 VAL A O 1
ATOM 2699 N N . HIS A 1 353 ? -7.894 3.055 7.943 1.00 90.75 353 HIS A N 1
ATOM 2700 C CA . HIS A 1 353 ? -8.766 4.095 8.494 1.00 90.75 353 HIS A CA 1
ATOM 2701 C C . HIS A 1 353 ? -8.875 5.365 7.643 1.00 90.75 353 HIS A C 1
ATOM 2703 O O . HIS A 1 353 ? -9.587 6.279 8.037 1.00 90.75 353 HIS A O 1
ATOM 2709 N N . ARG A 1 354 ? -8.142 5.459 6.530 1.00 87.19 354 ARG A N 1
ATOM 2710 C CA . ARG A 1 354 ? -8.086 6.632 5.650 1.00 87.19 354 ARG A CA 1
ATOM 2711 C C . ARG A 1 354 ? -8.235 6.152 4.219 1.00 87.19 354 ARG A C 1
ATOM 2713 O O . ARG A 1 354 ? -7.366 5.436 3.747 1.00 87.19 354 ARG A O 1
ATOM 2720 N N . TRP A 1 355 ? -9.266 6.586 3.503 1.00 85.75 355 TRP A N 1
ATOM 2721 C CA . TRP A 1 355 ? -9.470 6.186 2.104 1.00 85.75 355 TRP A CA 1
ATOM 2722 C C . TRP A 1 355 ? -8.422 6.748 1.133 1.00 85.75 355 TRP A C 1
ATOM 2724 O O . TRP A 1 355 ? -7.928 6.024 0.269 1.00 85.75 355 TRP A O 1
ATOM 2734 N N . ALA A 1 356 ? -8.067 8.026 1.277 1.00 86.06 356 ALA A N 1
ATOM 2735 C CA . ALA A 1 356 ? -7.115 8.701 0.401 1.00 86.06 356 ALA A CA 1
ATOM 2736 C C . ALA A 1 356 ? -6.255 9.712 1.184 1.00 86.06 356 ALA A C 1
ATOM 2738 O O . ALA A 1 356 ? -6.734 10.315 2.146 1.00 86.06 356 ALA A O 1
ATOM 2739 N N . PRO A 1 357 ? -4.993 9.938 0.784 1.00 84.00 357 PRO A N 1
ATOM 2740 C CA . PRO A 1 357 ? -4.055 10.773 1.535 1.00 84.00 357 PRO A CA 1
ATOM 2741 C C . PRO A 1 357 ? -4.331 12.275 1.443 1.00 84.00 357 PRO A C 1
ATOM 2743 O O . PRO A 1 357 ? -3.960 12.999 2.366 1.00 84.00 357 PRO A O 1
ATOM 2746 N N . ASN A 1 358 ? -5.008 12.709 0.376 1.00 71.00 358 ASN A N 1
ATOM 2747 C CA . ASN A 1 358 ? -5.327 14.109 0.087 1.00 71.00 358 ASN A CA 1
ATOM 2748 C C . ASN A 1 358 ? -6.832 14.424 0.244 1.00 71.00 358 ASN A C 1
ATOM 2750 O O . ASN A 1 358 ? -7.275 15.484 -0.187 1.00 71.00 358 ASN A O 1
ATOM 2754 N N . SER A 1 359 ? -7.634 13.510 0.809 1.00 63.91 359 SER A N 1
ATOM 2755 C CA . SER A 1 359 ? -9.078 13.729 0.975 1.00 63.91 359 SER A CA 1
ATOM 2756 C C . SER A 1 359 ? -9.391 14.540 2.228 1.00 63.91 359 SER A C 1
ATOM 2758 O O . SER A 1 359 ? -9.026 14.148 3.334 1.00 63.91 359 SER A O 1
ATOM 2760 N N . THR A 1 360 ? -10.148 15.619 2.046 1.00 53.06 360 THR A N 1
ATOM 2761 C CA . THR A 1 360 ? -10.970 16.272 3.079 1.00 53.06 360 THR A CA 1
ATOM 2762 C C . THR A 1 360 ? -12.466 15.973 2.897 1.00 53.06 360 THR A C 1
ATOM 2764 O O . THR A 1 360 ? -13.291 16.496 3.641 1.00 53.06 360 THR A O 1
ATOM 2767 N N . ALA A 1 361 ? -12.830 15.166 1.894 1.00 50.66 361 ALA A N 1
ATOM 2768 C CA . ALA A 1 361 ? -14.211 14.919 1.500 1.00 50.66 361 ALA A CA 1
ATOM 2769 C C . ALA A 1 361 ? -14.881 13.852 2.380 1.00 50.66 361 ALA A C 1
ATOM 2771 O O . ALA A 1 361 ? -14.314 12.782 2.615 1.00 50.66 361 ALA A O 1
ATOM 2772 N N . ASP A 1 362 ? -16.114 14.131 2.812 1.00 48.59 362 ASP A N 1
ATOM 2773 C CA . ASP A 1 362 ? -16.972 13.173 3.514 1.00 48.59 362 ASP A CA 1
ATOM 2774 C C . ASP A 1 362 ? -17.384 12.075 2.516 1.00 48.59 362 ASP A C 1
ATOM 2776 O O . ASP A 1 362 ? -18.032 12.353 1.503 1.00 48.59 362 ASP A O 1
ATOM 2780 N N . ILE A 1 363 ? -16.981 10.826 2.775 1.00 55.88 363 ILE A N 1
ATOM 2781 C CA . ILE A 1 363 ? -17.145 9.675 1.864 1.00 55.88 363 ILE A CA 1
ATOM 2782 C C . ILE A 1 363 ? -18.578 9.128 1.980 1.00 55.88 363 ILE A C 1
ATOM 2784 O O . ILE A 1 363 ? -18.831 7.971 2.308 1.00 55.88 363 ILE A O 1
ATOM 2788 N N . SER A 1 364 ? -19.547 10.010 1.752 1.00 46.56 364 SER A N 1
ATOM 2789 C CA . SER A 1 364 ? -20.983 9.767 1.897 1.00 46.56 364 SER A CA 1
ATOM 2790 C C . SER A 1 364 ? -21.598 9.004 0.716 1.00 46.56 364 SER A C 1
ATOM 2792 O O . SER A 1 364 ? -22.783 8.669 0.745 1.00 46.56 364 SER A O 1
ATOM 2794 N N . THR A 1 365 ? -20.809 8.699 -0.320 1.00 46.16 365 THR A N 1
ATOM 2795 C CA . THR A 1 365 ? -21.262 8.037 -1.550 1.00 46.16 365 THR A CA 1
ATOM 2796 C C . THR A 1 365 ? -20.750 6.599 -1.655 1.00 46.16 365 THR A C 1
ATOM 2798 O O . THR A 1 365 ? -19.594 6.280 -1.381 1.00 46.16 365 THR A O 1
ATOM 2801 N N . LYS A 1 366 ? -21.663 5.693 -2.024 1.00 46.09 366 LYS A N 1
ATOM 2802 C CA . LYS A 1 366 ? -21.445 4.242 -2.013 1.00 46.09 366 LYS A CA 1
ATOM 2803 C C . LYS A 1 366 ? -20.463 3.775 -3.100 1.00 46.09 366 LYS A C 1
ATOM 2805 O O . LYS A 1 366 ? -20.508 4.242 -4.231 1.00 46.09 366 LYS A O 1
ATOM 2810 N N . HIS A 1 367 ? -19.699 2.730 -2.776 1.00 54.91 367 HIS A N 1
ATOM 2811 C CA . HIS A 1 367 ? -19.046 1.806 -3.720 1.00 54.91 367 H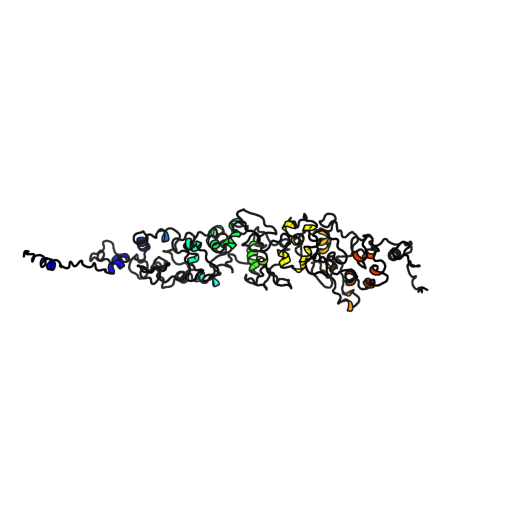IS A CA 1
ATOM 2812 C C . HIS A 1 367 ? -18.042 2.379 -4.744 1.00 54.91 367 HIS A C 1
ATOM 2814 O O . HIS A 1 367 ? -17.822 1.733 -5.768 1.00 54.91 367 HIS A O 1
ATOM 2820 N N . PHE A 1 368 ? -17.361 3.500 -4.479 1.00 64.81 368 PHE A N 1
ATOM 2821 C CA . PHE A 1 368 ? -16.262 3.907 -5.366 1.00 64.81 368 PHE A CA 1
ATOM 2822 C C . PHE A 1 368 ? -15.163 2.826 -5.412 1.00 64.81 368 PHE A C 1
ATOM 2824 O O . PHE A 1 368 ? -14.743 2.289 -4.379 1.00 64.81 368 PHE A O 1
ATOM 2831 N N . GLU A 1 369 ? -14.727 2.457 -6.618 1.00 76.94 369 GLU A N 1
ATOM 2832 C CA . GLU A 1 369 ? -13.574 1.576 -6.793 1.00 76.94 369 GLU A CA 1
ATOM 2833 C C . GLU A 1 369 ? -12.293 2.391 -6.654 1.00 76.94 369 GLU A C 1
ATOM 2835 O O . GLU A 1 369 ? -12.210 3.514 -7.142 1.00 76.94 369 GLU A O 1
ATOM 2840 N N . GLY A 1 370 ? -11.310 1.829 -5.955 1.00 82.25 370 GLY A N 1
ATOM 2841 C CA . GLY A 1 370 ? -10.061 2.530 -5.698 1.00 82.25 370 GLY A CA 1
ATOM 2842 C C . GLY A 1 370 ? -9.044 2.378 -6.828 1.00 82.25 370 GLY A C 1
ATOM 2843 O O . GLY A 1 370 ? -8.923 1.304 -7.426 1.00 82.25 370 GLY A O 1
ATOM 2844 N N . ASP A 1 371 ? -8.273 3.441 -7.048 1.00 87.25 371 ASP A N 1
ATOM 2845 C CA . ASP A 1 371 ? -7.137 3.524 -7.969 1.00 87.25 371 ASP A CA 1
ATOM 2846 C C . ASP A 1 371 ? -5.813 3.789 -7.210 1.00 87.25 371 ASP A C 1
ATOM 2848 O O . ASP A 1 371 ? -5.753 3.714 -5.977 1.00 87.25 371 ASP A O 1
ATOM 2852 N N . ALA A 1 372 ? -4.731 4.070 -7.940 1.00 87.50 372 ALA A N 1
ATOM 2853 C CA . ALA A 1 372 ? -3.384 4.268 -7.398 1.00 87.50 372 ALA A CA 1
ATOM 2854 C C . ALA A 1 372 ? -3.137 5.636 -6.711 1.00 87.50 372 ALA A C 1
ATOM 2856 O O . ALA A 1 372 ? -2.071 5.846 -6.127 1.00 87.50 372 ALA A O 1
ATOM 2857 N N . SER A 1 373 ? -4.100 6.560 -6.730 1.00 87.69 373 SER A N 1
ATOM 2858 C CA . SER A 1 373 ? -4.094 7.803 -5.942 1.00 87.69 373 SER A CA 1
ATOM 2859 C C . SER A 1 373 ? -4.736 7.647 -4.554 1.00 87.69 373 SER A C 1
ATOM 2861 O O . SER A 1 373 ? -4.406 8.392 -3.627 1.00 87.69 373 SER A O 1
ATOM 2863 N N . ASN A 1 374 ? -5.639 6.670 -4.400 1.00 88.19 374 ASN A N 1
ATOM 2864 C CA . ASN A 1 374 ? -6.467 6.456 -3.211 1.00 88.19 374 ASN A CA 1
ATOM 2865 C C . ASN A 1 374 ? -6.295 5.032 -2.640 1.00 88.19 374 ASN A C 1
ATOM 2867 O O . ASN A 1 374 ? -5.227 4.754 -2.107 1.00 88.19 374 ASN A O 1
ATOM 2871 N N . SER A 1 375 ? -7.285 4.132 -2.681 1.00 89.81 375 SER A N 1
ATOM 2872 C CA . SER A 1 375 ? -7.160 2.727 -2.227 1.00 89.81 375 SER A CA 1
ATOM 2873 C C . SER A 1 375 ? -6.529 2.525 -0.834 1.00 89.81 375 SER A C 1
ATOM 2875 O O . SER A 1 375 ? -5.725 1.615 -0.614 1.00 89.81 375 SER A O 1
ATOM 2877 N N . PHE A 1 376 ? -6.891 3.366 0.131 1.00 91.81 376 PHE A N 1
ATOM 2878 C CA . PHE A 1 376 ? -6.345 3.383 1.492 1.00 91.81 376 PHE A CA 1
ATOM 2879 C C . PHE A 1 376 ? -4.851 3.738 1.609 1.00 91.81 376 PHE A C 1
ATOM 2881 O O . PHE A 1 376 ? -4.203 3.367 2.587 1.00 91.81 376 PHE A O 1
ATOM 2888 N N . LEU A 1 377 ? -4.260 4.420 0.625 1.00 92.69 377 LEU A N 1
ATOM 2889 C CA . LEU A 1 377 ? -2.835 4.765 0.632 1.00 92.69 377 LEU A CA 1
ATOM 2890 C C . LEU A 1 377 ? -2.476 5.901 1.608 1.00 92.69 377 LEU A C 1
ATOM 2892 O O . LEU A 1 377 ? -3.202 6.881 1.789 1.00 92.69 377 LEU A O 1
ATOM 2896 N N . ARG A 1 378 ? -1.276 5.806 2.195 1.00 92.31 378 ARG A N 1
ATOM 2897 C CA . ARG A 1 378 ? -0.658 6.868 3.013 1.00 92.31 378 ARG A CA 1
ATOM 2898 C C . ARG A 1 378 ? -0.083 8.019 2.186 1.00 92.31 378 ARG A C 1
ATOM 2900 O O . ARG A 1 378 ? 0.019 9.128 2.703 1.00 92.31 378 ARG A O 1
ATOM 2907 N N . ILE A 1 379 ? 0.304 7.744 0.940 1.00 92.19 379 ILE A N 1
ATOM 2908 C CA . ILE A 1 379 ? 0.863 8.684 -0.041 1.00 92.19 379 ILE A CA 1
ATOM 2909 C C . ILE A 1 379 ? 0.276 8.295 -1.404 1.00 92.19 379 ILE A C 1
ATOM 2911 O O . ILE A 1 379 ? 0.287 7.114 -1.738 1.00 92.19 379 ILE A O 1
ATOM 2915 N N . SER A 1 380 ? -0.240 9.261 -2.171 1.00 91.25 380 SER A N 1
ATOM 2916 C CA . SER A 1 380 ? -0.761 9.018 -3.529 1.00 91.25 380 SER A CA 1
ATOM 2917 C C . SER A 1 380 ? 0.370 8.510 -4.423 1.00 91.25 380 SER A C 1
ATOM 2919 O O . SER A 1 380 ? 1.495 8.986 -4.280 1.00 91.25 380 SER A O 1
ATOM 2921 N N . ASN A 1 381 ? 0.116 7.600 -5.366 1.00 90.62 381 ASN A N 1
ATOM 2922 C CA . ASN A 1 381 ? 1.116 7.283 -6.391 1.00 90.62 381 ASN A CA 1
ATOM 2923 C C . ASN A 1 381 ? 1.024 8.185 -7.635 1.00 90.62 381 ASN A C 1
ATOM 2925 O O . ASN A 1 381 ? 1.961 8.220 -8.425 1.00 90.62 381 ASN A O 1
ATOM 2929 N N . SER A 1 382 ? -0.049 8.960 -7.800 1.00 84.19 382 SER A N 1
ATOM 2930 C CA . SER A 1 382 ? -0.177 9.940 -8.889 1.00 84.19 382 SER A CA 1
ATOM 2931 C C . SER A 1 382 ? 0.070 11.384 -8.405 1.00 84.19 382 SER A C 1
ATOM 2933 O O . SER A 1 382 ? -0.245 11.698 -7.247 1.00 84.19 382 SER A O 1
ATOM 2935 N N . PRO A 1 383 ? 0.638 12.268 -9.256 1.00 78.62 383 PRO A N 1
ATOM 2936 C CA . PRO A 1 383 ? 1.138 11.964 -10.605 1.00 78.62 383 PRO A CA 1
ATOM 2937 C C . PRO A 1 383 ? 2.575 11.411 -10.608 1.00 78.62 383 PRO A C 1
ATOM 2939 O O . PRO A 1 383 ? 2.867 10.452 -11.304 1.00 78.62 383 PRO A O 1
ATOM 2942 N N . LEU A 1 384 ? 3.491 11.921 -9.779 1.00 84.62 384 LEU A N 1
ATOM 2943 C CA . LEU A 1 384 ? 4.938 11.655 -9.923 1.00 84.62 384 LEU A CA 1
ATOM 2944 C C . LEU A 1 384 ? 5.471 10.422 -9.158 1.00 84.62 384 LEU A C 1
ATOM 2946 O O . LEU A 1 384 ? 6.606 10.425 -8.683 1.00 84.62 384 LEU A O 1
ATOM 2950 N N . SER A 1 385 ? 4.656 9.377 -8.967 1.00 92.12 385 SER A N 1
ATOM 2951 C CA . SER A 1 385 ? 5.026 8.170 -8.194 1.00 92.12 385 SER A CA 1
ATOM 2952 C C . SER A 1 385 ? 5.632 8.423 -6.791 1.00 92.12 385 SER A C 1
ATOM 2954 O O . SER A 1 385 ? 6.563 7.703 -6.407 1.00 92.12 385 SER A O 1
ATOM 2956 N N . PRO A 1 386 ? 5.163 9.412 -5.983 1.00 91.19 386 PRO A N 1
ATOM 2957 C CA . PRO A 1 386 ? 5.848 9.785 -4.742 1.00 91.19 386 PRO A CA 1
ATOM 2958 C C . PRO A 1 386 ? 5.825 8.685 -3.670 1.00 91.19 386 PRO A C 1
ATOM 2960 O O . PRO A 1 386 ? 6.720 8.654 -2.829 1.00 91.19 386 PRO A O 1
ATOM 2963 N N . LEU A 1 387 ? 4.869 7.748 -3.724 1.00 92.75 387 LEU A N 1
ATOM 2964 C CA . LEU A 1 387 ? 4.870 6.537 -2.897 1.00 92.75 387 LEU A CA 1
ATOM 2965 C C . LEU A 1 387 ? 6.085 5.635 -3.198 1.00 92.75 387 LEU A C 1
ATOM 2967 O O . LEU A 1 387 ? 6.731 5.156 -2.269 1.00 92.75 387 LEU A O 1
ATOM 2971 N N . CYS A 1 388 ? 6.429 5.430 -4.475 1.00 92.06 388 CYS A N 1
ATOM 2972 C CA . CYS A 1 388 ? 7.570 4.603 -4.878 1.00 92.06 388 CYS A CA 1
ATOM 2973 C C . CYS A 1 388 ? 8.916 5.261 -4.529 1.00 92.06 388 CYS A C 1
ATOM 2975 O O . CYS A 1 388 ? 9.776 4.624 -3.916 1.00 92.06 388 CYS A O 1
ATOM 2977 N N . ILE A 1 389 ? 9.107 6.536 -4.890 1.00 90.25 389 ILE A N 1
ATOM 2978 C CA . ILE A 1 389 ? 10.399 7.239 -4.739 1.00 90.25 389 ILE A CA 1
ATOM 2979 C C . ILE A 1 389 ? 10.717 7.692 -3.302 1.00 90.25 389 ILE A C 1
ATOM 2981 O O . ILE A 1 389 ? 11.817 8.193 -3.062 1.00 90.25 389 ILE A O 1
ATOM 2985 N N . GLU A 1 390 ? 9.796 7.508 -2.349 1.00 89.56 390 GLU A N 1
ATOM 2986 C CA . GLU A 1 390 ? 10.064 7.627 -0.905 1.00 89.56 390 GLU A CA 1
ATOM 2987 C C . GLU A 1 390 ? 11.026 6.521 -0.426 1.00 89.56 390 GLU A C 1
ATOM 2989 O O . GLU A 1 390 ? 11.871 6.777 0.429 1.00 89.56 390 GLU A O 1
ATOM 2994 N N . CYS A 1 391 ? 10.956 5.321 -1.021 1.00 88.62 391 CYS A N 1
ATOM 2995 C CA . CYS A 1 391 ? 11.890 4.216 -0.771 1.00 88.62 391 CYS A CA 1
ATOM 2996 C C . CYS A 1 391 ? 12.930 4.080 -1.898 1.00 88.62 391 CYS A C 1
ATOM 2998 O O . CYS A 1 391 ? 14.133 4.036 -1.642 1.00 88.62 391 CYS A O 1
ATOM 3000 N N . HIS A 1 392 ? 12.485 4.071 -3.158 1.00 88.81 392 HIS A N 1
ATOM 3001 C CA . HIS A 1 392 ? 13.320 3.889 -4.354 1.00 88.81 392 HIS A CA 1
ATOM 3002 C C . HIS A 1 392 ? 13.947 5.212 -4.820 1.00 88.81 392 HIS A C 1
ATOM 3004 O O . HIS A 1 392 ? 13.800 5.652 -5.962 1.00 88.81 392 HIS A O 1
ATOM 3010 N N . THR A 1 393 ? 14.620 5.888 -3.887 1.00 86.12 393 THR A N 1
ATOM 3011 C CA . THR A 1 393 ? 15.218 7.220 -4.086 1.00 86.12 393 THR A CA 1
ATOM 3012 C C . THR A 1 393 ? 16.277 7.267 -5.191 1.00 86.12 393 THR A C 1
ATOM 3014 O O . THR A 1 393 ? 16.468 8.321 -5.796 1.00 86.12 393 THR A O 1
ATOM 3017 N N . ASP A 1 394 ? 16.914 6.136 -5.491 1.00 84.31 394 ASP A N 1
ATOM 3018 C CA . ASP A 1 394 ? 17.901 5.951 -6.555 1.00 84.31 394 ASP A CA 1
ATOM 3019 C C . ASP A 1 394 ? 17.281 5.904 -7.965 1.00 84.31 394 ASP A C 1
ATOM 3021 O O . ASP A 1 394 ? 17.995 6.049 -8.952 1.00 84.31 394 ASP A O 1
ATOM 3025 N N . LYS A 1 395 ? 15.954 5.750 -8.083 1.00 88.62 395 LYS A N 1
ATOM 3026 C CA . LYS A 1 395 ? 15.234 5.660 -9.370 1.00 88.62 395 LYS A CA 1
ATOM 3027 C C . LYS A 1 395 ? 14.659 6.995 -9.860 1.00 88.62 395 LYS A C 1
ATOM 3029 O O . LYS A 1 395 ? 13.948 7.038 -10.859 1.00 88.62 395 LYS A O 1
ATOM 3034 N N . LYS A 1 396 ? 14.968 8.107 -9.179 1.00 87.50 396 LYS A N 1
ATOM 3035 C CA . LYS A 1 396 ? 14.413 9.447 -9.469 1.00 87.50 396 LYS A CA 1
ATOM 3036 C C . LYS A 1 396 ? 14.772 10.012 -10.851 1.00 87.50 396 LYS A C 1
ATOM 3038 O O . LYS A 1 396 ? 14.064 10.902 -11.319 1.00 87.50 396 LYS A O 1
ATOM 3043 N N . GLN A 1 397 ? 15.821 9.509 -11.509 1.00 86.88 397 GLN A N 1
ATOM 3044 C CA . GLN A 1 397 ? 16.138 9.891 -12.891 1.00 86.88 397 GLN A CA 1
ATOM 3045 C C . GLN A 1 397 ? 15.010 9.541 -13.871 1.00 86.88 397 GLN A C 1
ATOM 3047 O O . GLN A 1 397 ? 14.778 10.319 -14.790 1.00 86.88 397 GLN A O 1
ATOM 3052 N N . LEU A 1 398 ? 14.253 8.459 -13.630 1.00 88.56 398 LEU A N 1
ATOM 3053 C CA . LEU A 1 398 ? 13.151 8.015 -14.494 1.00 88.56 398 LEU A CA 1
ATOM 3054 C C . LEU A 1 398 ? 12.149 9.136 -14.820 1.00 88.56 398 LEU A C 1
ATOM 3056 O O . LEU A 1 398 ? 11.693 9.220 -15.953 1.00 88.56 398 LEU A O 1
ATOM 3060 N N . MET A 1 399 ? 11.845 10.025 -13.863 1.00 86.00 399 MET A N 1
ATOM 3061 C CA . MET A 1 399 ? 10.888 11.130 -14.063 1.00 86.00 399 MET A CA 1
ATOM 3062 C C . MET A 1 399 ? 11.357 12.156 -15.115 1.00 86.00 399 MET A C 1
ATOM 3064 O O . MET A 1 399 ? 10.546 12.927 -15.621 1.00 86.00 399 MET A O 1
ATOM 3068 N N . ASN A 1 400 ? 12.657 12.172 -15.428 1.00 81.94 400 ASN A N 1
ATOM 3069 C CA . ASN A 1 400 ? 13.327 13.140 -16.296 1.00 81.94 400 ASN A CA 1
ATOM 3070 C C . ASN A 1 400 ? 14.023 12.442 -17.482 1.00 81.94 400 ASN A C 1
ATOM 3072 O O . ASN A 1 400 ? 15.162 12.762 -17.812 1.00 81.94 400 ASN A O 1
ATOM 3076 N N . SER A 1 401 ? 13.375 11.422 -18.048 1.00 85.06 401 SER A N 1
ATOM 3077 C CA . SER A 1 401 ? 13.905 10.582 -19.130 1.00 85.06 401 SER A CA 1
ATOM 3078 C C . SER A 1 401 ? 12.788 10.143 -20.077 1.00 85.06 401 SER A C 1
ATOM 3080 O O . SER A 1 401 ? 11.617 10.208 -19.701 1.00 85.06 401 SER A O 1
ATOM 3082 N N . ASP A 1 402 ? 13.133 9.606 -21.246 1.00 85.69 402 ASP A N 1
ATOM 3083 C CA . ASP A 1 402 ? 12.154 9.169 -22.256 1.00 85.69 402 ASP A CA 1
ATOM 3084 C C . ASP A 1 402 ? 11.283 7.974 -21.813 1.00 85.69 402 ASP A C 1
ATOM 3086 O O . ASP A 1 402 ? 10.219 7.720 -22.378 1.00 85.69 402 ASP A O 1
ATOM 3090 N N . HIS A 1 403 ? 11.684 7.254 -20.759 1.00 89.88 403 HIS A N 1
ATOM 3091 C CA . HIS A 1 403 ? 10.853 6.237 -20.102 1.00 89.88 403 HIS A CA 1
ATOM 3092 C C . HIS A 1 403 ? 9.817 6.840 -19.137 1.00 89.88 403 HIS A C 1
ATOM 3094 O O . HIS A 1 403 ? 9.005 6.106 -18.568 1.00 89.88 403 HIS A O 1
ATOM 3100 N N . ASN A 1 404 ? 9.788 8.167 -18.968 1.00 89.94 404 ASN A N 1
ATOM 3101 C CA . ASN A 1 404 ? 8.631 8.848 -18.412 1.00 89.94 404 ASN A CA 1
ATOM 3102 C C . ASN A 1 404 ? 7.495 8.855 -19.447 1.00 89.94 404 ASN A C 1
ATOM 3104 O O . ASN A 1 404 ? 7.308 9.813 -20.198 1.00 89.94 404 ASN A O 1
ATOM 3108 N N . LEU A 1 405 ? 6.720 7.771 -19.448 1.00 91.38 405 LEU A N 1
ATOM 3109 C CA . LEU A 1 405 ? 5.576 7.569 -20.340 1.00 91.38 405 LEU A CA 1
ATOM 3110 C C . LEU A 1 405 ? 4.496 8.658 -20.196 1.00 91.38 405 LEU A C 1
ATOM 3112 O O . LEU A 1 405 ? 3.734 8.853 -21.131 1.00 91.38 405 LEU A O 1
ATOM 3116 N N . ASP A 1 406 ? 4.489 9.436 -19.108 1.00 89.94 406 ASP A N 1
ATOM 3117 C CA . ASP A 1 406 ? 3.616 10.612 -18.938 1.00 89.94 406 ASP A CA 1
ATOM 3118 C C . ASP A 1 406 ? 3.913 11.724 -19.958 1.00 89.94 406 ASP A C 1
ATOM 3120 O O . ASP A 1 406 ? 3.053 12.541 -20.270 1.00 89.94 406 ASP A O 1
ATOM 3124 N N . VAL A 1 407 ? 5.131 11.724 -20.510 1.00 87.94 407 VAL A N 1
ATOM 3125 C CA . VAL A 1 407 ? 5.574 12.612 -21.590 1.00 87.94 407 VAL A CA 1
ATOM 3126 C C . VAL A 1 407 ? 5.553 11.887 -22.937 1.00 87.94 407 VAL A C 1
ATOM 3128 O O . VAL A 1 407 ? 5.082 12.443 -23.926 1.00 87.94 407 VAL A O 1
ATOM 3131 N N . THR A 1 408 ? 6.089 10.663 -23.005 1.00 89.06 408 THR A N 1
ATOM 3132 C CA . THR A 1 408 ? 6.367 9.994 -24.289 1.00 89.06 408 THR A CA 1
ATOM 3133 C C . THR A 1 408 ? 5.222 9.138 -24.831 1.00 89.06 408 THR A C 1
ATOM 3135 O O . THR A 1 408 ? 5.167 8.921 -26.041 1.00 89.06 408 THR A O 1
ATOM 3138 N N . ALA A 1 409 ? 4.292 8.683 -23.985 1.00 92.00 409 ALA A N 1
ATOM 3139 C CA . ALA A 1 409 ? 3.082 7.965 -24.396 1.00 92.00 409 ALA A CA 1
ATOM 3140 C C . ALA A 1 409 ? 1.969 8.065 -23.320 1.00 92.00 409 ALA A C 1
ATOM 3142 O O . ALA A 1 409 ? 1.638 7.057 -22.692 1.00 92.00 409 ALA A O 1
ATOM 3143 N N . PRO A 1 410 ? 1.384 9.256 -23.080 1.00 91.62 410 PRO A N 1
ATOM 3144 C CA . PRO A 1 410 ? 0.468 9.496 -21.953 1.00 91.62 410 PRO A CA 1
ATOM 3145 C C . PRO A 1 410 ? -0.823 8.660 -21.993 1.00 91.62 410 PRO A C 1
ATOM 3147 O O . PRO A 1 410 ? -1.406 8.367 -20.948 1.00 91.62 410 PRO A O 1
ATOM 3150 N N . ASP A 1 411 ? -1.256 8.237 -23.183 1.00 93.12 411 ASP A N 1
ATOM 3151 C CA . ASP A 1 411 ? -2.422 7.365 -23.380 1.00 93.12 411 ASP A CA 1
ATOM 3152 C C . ASP A 1 411 ? -2.124 5.871 -23.146 1.00 93.12 411 ASP A C 1
ATOM 3154 O O . ASP A 1 411 ? -3.046 5.048 -23.132 1.00 93.12 411 ASP A O 1
ATOM 3158 N N . GLU A 1 412 ? -0.853 5.498 -22.964 1.00 93.50 412 GLU A N 1
ATOM 3159 C CA . GLU A 1 412 ? -0.439 4.112 -22.755 1.00 93.50 412 GLU A CA 1
ATOM 3160 C C . GLU A 1 412 ? -0.956 3.589 -21.412 1.00 93.50 412 GLU A C 1
ATOM 3162 O O . GLU A 1 412 ? -0.739 4.180 -20.350 1.00 93.50 412 GLU A O 1
ATOM 3167 N N . LYS A 1 413 ? -1.620 2.431 -21.453 1.00 94.81 413 LYS A N 1
ATOM 3168 C CA . LYS A 1 413 ? -2.235 1.809 -20.278 1.00 94.81 413 LYS A CA 1
ATOM 3169 C C . LYS A 1 413 ? -1.434 0.611 -19.793 1.00 94.81 413 LYS A C 1
ATOM 3171 O O . LYS A 1 413 ? -0.944 -0.198 -20.578 1.00 94.81 413 LYS A O 1
ATOM 3176 N N . ASN A 1 414 ? -1.354 0.466 -18.476 1.00 94.81 414 ASN A N 1
ATOM 3177 C CA . ASN A 1 414 ? -0.862 -0.754 -17.849 1.00 94.81 414 ASN A CA 1
ATOM 3178 C C . ASN A 1 414 ? -1.925 -1.877 -17.866 1.00 94.81 414 ASN A C 1
ATOM 3180 O O . ASN A 1 414 ? -3.064 -1.678 -18.286 1.00 94.81 414 ASN A O 1
ATOM 3184 N N . LEU A 1 415 ? -1.570 -3.063 -17.363 1.00 94.12 415 LEU A N 1
ATOM 3185 C CA . LEU A 1 415 ? -2.446 -4.244 -17.282 1.00 94.12 415 LEU A CA 1
ATOM 3186 C C . LEU A 1 415 ? -3.751 -4.001 -16.494 1.00 94.12 415 LEU A C 1
ATOM 3188 O O . LEU A 1 415 ? -4.730 -4.710 -16.702 1.00 94.12 415 LEU A O 1
ATOM 3192 N N . GLN A 1 416 ? -3.780 -3.007 -15.600 1.00 91.69 416 GLN A N 1
ATOM 3193 C CA . GLN A 1 416 ? -4.972 -2.607 -14.838 1.00 91.69 416 GLN A CA 1
ATOM 3194 C C . GLN A 1 416 ? -5.827 -1.549 -15.563 1.00 91.69 416 GLN A C 1
ATOM 3196 O O . GLN A 1 416 ? -6.847 -1.122 -15.030 1.00 91.69 416 GLN A O 1
ATOM 3201 N N . GLY A 1 417 ? -5.441 -1.134 -16.774 1.00 93.56 417 GLY A N 1
ATOM 3202 C CA . GLY A 1 417 ? -6.148 -0.134 -17.575 1.00 93.56 417 GLY A CA 1
ATOM 3203 C C . GLY A 1 417 ? -5.834 1.320 -17.205 1.00 93.56 417 GLY A C 1
ATOM 3204 O O . GLY A 1 417 ? -6.457 2.227 -17.759 1.00 93.56 417 GLY A O 1
ATOM 3205 N N . PHE A 1 418 ? -4.880 1.557 -16.300 1.00 93.19 418 PHE A N 1
ATOM 3206 C CA . PHE A 1 418 ? -4.496 2.896 -15.852 1.00 93.19 418 PHE A CA 1
ATOM 3207 C C . PHE A 1 418 ? -3.391 3.493 -16.731 1.00 93.19 418 PHE A C 1
ATOM 3209 O O . PHE A 1 418 ? -2.422 2.806 -17.060 1.00 93.19 418 PHE A O 1
ATOM 3216 N N . THR A 1 419 ? -3.526 4.778 -17.061 1.00 94.69 419 THR A N 1
ATOM 3217 C CA . THR A 1 419 ? -2.458 5.612 -17.636 1.00 94.69 419 THR A CA 1
ATOM 3218 C C . THR A 1 419 ? -1.561 6.183 -16.535 1.00 94.69 419 THR A C 1
ATOM 3220 O O . THR A 1 419 ? -1.907 6.142 -15.348 1.00 94.69 419 THR A O 1
ATOM 3223 N N . THR A 1 420 ? -0.428 6.780 -16.910 1.00 92.06 420 THR A N 1
ATOM 3224 C CA . THR A 1 420 ? 0.491 7.460 -15.978 1.00 92.06 420 THR A CA 1
ATOM 3225 C C . THR A 1 420 ? -0.170 8.572 -15.168 1.00 92.06 420 THR A C 1
ATOM 3227 O O . THR A 1 420 ? 0.141 8.707 -13.987 1.00 92.06 420 THR A O 1
ATOM 3230 N N . GLY A 1 421 ? -1.161 9.281 -15.716 1.00 90.06 421 GLY A N 1
ATOM 3231 C CA . GLY A 1 421 ? -1.940 10.269 -14.961 1.00 90.06 421 GLY A CA 1
ATOM 3232 C C . GLY A 1 421 ? -2.636 9.688 -13.716 1.00 90.06 421 GLY A C 1
ATOM 3233 O O . GLY A 1 421 ? -2.818 10.393 -12.724 1.00 90.06 421 GLY A O 1
ATOM 3234 N N . VAL A 1 422 ? -2.967 8.389 -13.718 1.00 90.25 422 VAL A N 1
ATOM 3235 C CA . VAL A 1 422 ? -3.588 7.684 -12.579 1.00 90.25 422 VAL A CA 1
ATOM 3236 C C . VAL A 1 422 ? -2.574 6.845 -11.798 1.00 90.25 422 VAL A C 1
ATOM 3238 O O . VAL A 1 422 ? -2.567 6.880 -10.569 1.00 90.25 422 VAL A O 1
ATOM 3241 N N . SER A 1 423 ? -1.708 6.087 -12.478 1.00 92.31 423 SER A N 1
ATOM 3242 C CA . SER A 1 423 ? -0.768 5.159 -11.830 1.00 92.31 423 SER A CA 1
ATOM 3243 C C . SER A 1 423 ? 0.601 5.752 -11.501 1.00 92.31 423 SER A C 1
ATOM 3245 O O . SER A 1 423 ? 1.391 5.101 -10.820 1.00 92.31 423 SER A O 1
ATOM 3247 N N . GLY A 1 424 ? 0.901 6.947 -12.002 1.00 92.56 424 GLY A N 1
ATOM 3248 C CA . GLY A 1 424 ? 2.237 7.530 -12.075 1.00 92.56 424 GLY A CA 1
ATOM 3249 C C . GLY A 1 424 ? 3.167 6.822 -13.076 1.00 92.56 424 GLY A C 1
ATOM 3250 O O . GLY A 1 424 ? 2.863 5.702 -13.506 1.00 92.56 424 GLY A O 1
ATOM 3251 N N . PRO A 1 425 ? 4.322 7.425 -13.432 1.00 93.19 425 PRO A N 1
ATOM 3252 C CA . PRO A 1 425 ? 5.275 6.835 -14.377 1.00 93.19 425 PRO A CA 1
ATOM 3253 C C . PRO A 1 425 ? 5.815 5.469 -13.942 1.00 93.19 425 PRO A C 1
ATOM 3255 O O . PRO A 1 425 ? 5.934 4.566 -14.765 1.00 93.19 425 PRO A O 1
ATOM 3258 N N . CYS A 1 426 ? 6.068 5.254 -12.642 1.00 94.94 426 CYS A N 1
ATOM 3259 C CA . CYS A 1 426 ? 6.452 3.928 -12.149 1.00 94.94 426 CYS A CA 1
ATOM 3260 C C . CYS A 1 426 ? 5.329 2.898 -12.353 1.00 94.94 426 CYS A C 1
ATOM 3262 O O . CYS A 1 426 ? 5.619 1.737 -12.625 1.00 94.94 426 CYS A O 1
ATOM 3264 N N . GLY A 1 427 ? 4.061 3.315 -12.266 1.00 95.06 427 GLY A N 1
ATOM 3265 C CA . GLY A 1 427 ? 2.889 2.452 -12.426 1.00 95.06 427 GLY A CA 1
ATOM 3266 C C . GLY A 1 427 ? 2.635 1.952 -13.852 1.00 95.06 427 GLY A C 1
ATOM 3267 O O . GLY A 1 427 ? 1.915 0.968 -14.029 1.00 95.06 427 GLY A O 1
ATOM 3268 N N . ALA A 1 428 ? 3.246 2.576 -14.864 1.00 94.00 428 ALA A N 1
ATOM 3269 C CA . ALA A 1 428 ? 3.190 2.102 -16.248 1.00 94.00 428 ALA A CA 1
ATOM 3270 C C . ALA A 1 428 ? 4.098 0.880 -16.505 1.00 94.00 428 ALA A C 1
ATOM 3272 O O . ALA A 1 428 ? 3.840 0.107 -17.430 1.00 94.00 428 ALA A O 1
ATOM 3273 N N . CYS A 1 429 ? 5.121 0.679 -15.662 1.00 94.75 429 CYS A N 1
ATOM 3274 C CA . CYS A 1 429 ? 6.074 -0.438 -15.741 1.00 94.75 429 CYS A CA 1
ATOM 3275 C C . CYS A 1 429 ? 5.973 -1.414 -14.553 1.00 94.75 429 CYS A C 1
ATOM 3277 O O . CYS A 1 429 ? 6.274 -2.597 -14.720 1.00 94.75 429 CYS A O 1
ATOM 3279 N N . HIS A 1 430 ? 5.505 -0.958 -13.383 1.00 95.56 430 HIS A N 1
ATOM 3280 C CA . HIS A 1 430 ? 5.394 -1.756 -12.157 1.00 95.56 430 HIS A CA 1
ATOM 3281 C C . HIS A 1 430 ? 4.001 -1.692 -11.510 1.00 95.56 430 HIS A C 1
ATOM 3283 O O . HIS A 1 430 ? 3.545 -0.632 -11.088 1.00 95.56 430 HIS A O 1
ATOM 3289 N N . ILE A 1 431 ? 3.353 -2.846 -11.343 1.00 94.94 431 ILE A N 1
ATOM 3290 C CA . ILE A 1 431 ? 2.071 -3.000 -10.641 1.00 94.94 431 ILE A CA 1
ATOM 3291 C C . ILE A 1 431 ? 2.310 -3.645 -9.260 1.00 94.94 431 ILE A C 1
ATOM 3293 O O . ILE A 1 431 ? 2.762 -4.787 -9.190 1.00 94.94 431 ILE A O 1
ATOM 3297 N N . PRO A 1 432 ? 1.994 -2.978 -8.130 1.00 94.38 432 PRO A N 1
ATOM 3298 C CA . PRO A 1 432 ? 2.288 -3.530 -6.801 1.00 94.38 432 PRO A CA 1
ATOM 3299 C C . PRO A 1 432 ? 1.489 -4.781 -6.401 1.00 94.38 432 PRO A C 1
ATOM 3301 O O . PRO A 1 432 ? 1.895 -5.474 -5.473 1.00 94.38 432 PRO A O 1
ATOM 3304 N N . HIS A 1 433 ? 0.370 -5.091 -7.063 1.00 92.75 433 HIS A N 1
ATOM 3305 C CA . HIS A 1 433 ? -0.469 -6.255 -6.753 1.00 92.75 433 HIS A CA 1
ATOM 3306 C C . HIS A 1 433 ? -1.064 -6.856 -8.028 1.00 92.75 433 HIS A C 1
ATOM 3308 O O . HIS A 1 433 ? -1.749 -6.143 -8.760 1.00 92.75 433 HIS A O 1
ATOM 3314 N N . ASN A 1 434 ? -0.906 -8.167 -8.233 1.00 91.62 434 ASN A N 1
ATOM 3315 C CA . ASN A 1 434 ? -1.368 -8.868 -9.444 1.00 91.62 434 ASN A CA 1
ATOM 3316 C C . ASN A 1 434 ? -0.674 -8.348 -10.723 1.00 91.62 434 ASN A C 1
ATOM 3318 O O . ASN A 1 434 ? -1.327 -8.038 -11.717 1.00 91.62 434 ASN A O 1
ATOM 3322 N N . ALA A 1 435 ? 0.653 -8.215 -10.678 1.00 94.88 435 ALA A N 1
ATOM 3323 C CA . ALA A 1 435 ? 1.464 -7.933 -11.861 1.00 94.88 435 ALA A CA 1
ATOM 3324 C C . ALA A 1 435 ? 1.505 -9.129 -12.832 1.00 94.88 435 ALA A C 1
ATOM 3326 O O . ALA A 1 435 ? 1.214 -10.261 -12.448 1.00 94.88 435 ALA A O 1
ATOM 3327 N N . ALA A 1 436 ? 1.926 -8.890 -14.078 1.00 93.00 436 ALA A N 1
ATOM 3328 C CA . ALA A 1 436 ? 2.048 -9.932 -15.101 1.00 93.00 436 ALA A CA 1
ATOM 3329 C C . ALA A 1 436 ? 3.222 -10.898 -14.868 1.00 93.00 436 ALA A C 1
ATOM 3331 O O . ALA A 1 436 ? 3.235 -11.987 -15.434 1.00 93.00 436 ALA A O 1
ATOM 3332 N N . GLY A 1 437 ? 4.230 -10.496 -14.088 1.00 90.81 437 GLY A N 1
ATOM 3333 C CA . GLY A 1 437 ? 5.458 -11.270 -13.928 1.00 90.81 437 GLY A CA 1
ATOM 3334 C C . GLY A 1 437 ? 6.404 -10.744 -12.852 1.00 90.81 437 GLY A C 1
ATOM 3335 O O . GLY A 1 437 ? 6.096 -9.812 -12.099 1.00 90.81 437 GLY A O 1
ATOM 3336 N N . LYS A 1 438 ? 7.601 -11.345 -12.810 1.00 88.56 438 LYS A N 1
ATOM 3337 C CA . LYS A 1 438 ? 8.707 -10.960 -11.917 1.00 88.56 438 LYS A CA 1
ATOM 3338 C C . LYS A 1 438 ? 9.053 -9.471 -12.087 1.00 88.56 438 LYS A C 1
ATOM 3340 O O . LYS A 1 438 ? 8.705 -8.837 -13.080 1.00 88.56 438 LYS A O 1
ATOM 3345 N N . ARG A 1 439 ? 9.699 -8.883 -11.072 1.00 89.38 439 ARG A N 1
ATOM 3346 C CA . ARG A 1 439 ? 9.963 -7.426 -10.985 1.00 89.38 439 ARG A CA 1
ATOM 3347 C C . ARG A 1 439 ? 8.692 -6.553 -11.105 1.00 89.38 439 ARG A C 1
ATOM 3349 O O . ARG A 1 439 ? 8.787 -5.374 -11.431 1.00 89.38 439 ARG A O 1
ATOM 3356 N N . LEU A 1 440 ? 7.522 -7.110 -10.771 1.00 94.62 440 LEU A N 1
ATOM 3357 C CA . LEU A 1 440 ? 6.218 -6.432 -10.769 1.00 94.62 440 LEU A CA 1
ATOM 3358 C C . LEU A 1 440 ? 5.751 -5.951 -12.152 1.00 94.62 440 LEU A C 1
ATOM 3360 O O . LEU A 1 440 ? 4.993 -4.989 -12.226 1.00 94.62 440 LEU A O 1
ATOM 3364 N N . TRP A 1 441 ? 6.189 -6.595 -13.238 1.00 94.88 441 TRP A N 1
ATOM 3365 C CA . TRP A 1 441 ? 5.974 -6.086 -14.596 1.00 94.88 441 TRP A CA 1
ATOM 3366 C C . TRP A 1 441 ? 4.503 -5.784 -14.925 1.00 94.88 441 TRP A C 1
ATOM 3368 O O . TRP A 1 441 ? 3.613 -6.614 -14.725 1.00 94.88 441 TRP A O 1
ATOM 3378 N N . ALA A 1 442 ? 4.257 -4.577 -15.435 1.00 95.06 442 ALA A N 1
ATOM 3379 C CA . ALA A 1 442 ? 2.920 -4.009 -15.575 1.00 95.06 442 ALA A CA 1
ATOM 3380 C C . ALA A 1 442 ? 2.265 -4.189 -16.952 1.00 95.06 442 ALA A C 1
ATOM 3382 O O . ALA A 1 442 ? 1.172 -3.665 -17.165 1.00 95.06 442 ALA A O 1
ATOM 3383 N N . LYS A 1 443 ? 2.894 -4.911 -17.886 1.00 92.31 443 LYS A N 1
ATOM 3384 C CA . LYS A 1 443 ? 2.344 -5.185 -19.225 1.00 92.31 443 LYS A CA 1
ATOM 3385 C C . LYS A 1 443 ? 2.257 -6.680 -19.496 1.00 92.31 443 LYS A C 1
ATOM 3387 O O . LYS A 1 443 ? 2.928 -7.477 -18.846 1.00 92.31 443 LYS A O 1
ATOM 3392 N N . ARG A 1 444 ? 1.426 -7.072 -20.464 1.00 89.38 444 ARG A N 1
ATOM 3393 C CA . ARG A 1 444 ? 1.315 -8.472 -20.889 1.00 89.38 444 ARG A CA 1
ATOM 3394 C C . ARG A 1 444 ? 2.666 -8.967 -21.415 1.00 89.38 444 ARG A C 1
ATOM 3396 O O . ARG A 1 444 ? 3.259 -8.333 -22.280 1.00 89.38 444 ARG A O 1
ATOM 3403 N N . LEU A 1 445 ? 3.108 -10.112 -20.906 1.00 87.75 445 LEU A N 1
ATOM 3404 C CA . LEU A 1 445 ? 4.216 -10.887 -21.457 1.00 87.75 445 LEU A CA 1
ATOM 3405 C C . LEU A 1 445 ? 3.641 -11.816 -22.534 1.00 87.75 445 LEU A C 1
ATOM 3407 O O . LEU A 1 445 ? 2.621 -12.472 -22.302 1.00 87.75 445 LEU A O 1
ATOM 3411 N N . ALA A 1 446 ? 4.229 -11.800 -23.726 1.00 72.81 446 ALA A N 1
ATOM 3412 C CA . ALA A 1 446 ? 3.803 -12.606 -24.863 1.00 72.81 446 ALA A CA 1
ATOM 3413 C C . ALA A 1 446 ? 4.951 -12.736 -25.874 1.00 72.81 446 ALA A C 1
ATOM 3415 O O . ALA A 1 446 ? 5.518 -11.731 -26.304 1.00 72.81 446 ALA A O 1
ATOM 3416 N N . GLY A 1 447 ? 5.249 -13.969 -26.279 1.00 75.94 447 GLY A N 1
ATOM 3417 C CA . GLY A 1 447 ? 6.303 -14.299 -27.236 1.00 75.94 447 GLY A CA 1
ATOM 3418 C C . GLY A 1 447 ? 7.235 -15.397 -26.723 1.00 75.94 447 GLY A C 1
ATOM 3419 O O . GLY A 1 447 ? 7.162 -15.800 -25.566 1.00 75.94 447 GLY A O 1
ATOM 3420 N N . GLU A 1 448 ? 8.110 -15.865 -27.610 1.00 79.75 448 GLU A N 1
ATOM 3421 C CA . GLU A 1 448 ? 9.043 -16.980 -27.363 1.00 79.75 448 GLU A CA 1
ATOM 3422 C C . GLU A 1 448 ? 10.451 -16.515 -26.954 1.00 79.75 448 GLU A C 1
ATOM 3424 O O . GLU A 1 448 ? 11.307 -17.330 -26.625 1.00 79.75 448 GLU A O 1
ATOM 3429 N N . LYS A 1 449 ? 10.707 -15.199 -26.973 1.00 84.38 449 LYS A N 1
ATOM 3430 C CA . LYS A 1 449 ? 11.981 -14.616 -26.521 1.00 84.38 449 LYS A CA 1
ATOM 3431 C C . LYS A 1 449 ? 12.139 -14.743 -25.004 1.00 84.38 449 LYS A C 1
ATOM 3433 O O . LYS A 1 449 ? 11.152 -14.897 -24.284 1.00 84.38 449 LYS A O 1
ATOM 3438 N N . ASP A 1 450 ? 13.365 -14.595 -24.515 1.00 85.56 450 ASP A N 1
ATOM 3439 C CA . ASP A 1 450 ? 13.649 -14.547 -23.083 1.00 85.56 450 ASP A CA 1
ATOM 3440 C C . ASP A 1 450 ? 12.854 -13.446 -22.356 1.00 85.56 450 ASP A C 1
ATOM 3442 O O . ASP A 1 450 ? 12.404 -12.452 -22.942 1.00 85.56 450 ASP A O 1
ATOM 3446 N N . PHE A 1 451 ? 12.705 -13.619 -21.043 1.00 86.62 451 PHE A N 1
ATOM 3447 C CA . PHE A 1 451 ? 11.914 -12.728 -20.201 1.00 86.62 451 PHE A CA 1
ATOM 3448 C C . PHE A 1 451 ? 12.370 -11.261 -20.273 1.00 86.62 451 PHE A C 1
ATOM 3450 O O . PHE A 1 451 ? 11.523 -10.369 -20.266 1.00 86.62 451 PHE A O 1
ATOM 3457 N N . VAL A 1 452 ? 13.675 -10.993 -20.392 1.00 88.00 452 VAL A N 1
ATOM 3458 C CA . VAL A 1 452 ? 14.237 -9.633 -20.421 1.00 88.00 452 VAL A CA 1
ATOM 3459 C C . VAL A 1 452 ? 13.917 -8.946 -21.738 1.00 88.00 452 VAL A C 1
ATOM 3461 O O . VAL A 1 452 ? 13.420 -7.817 -21.742 1.00 88.00 452 VAL A O 1
ATOM 3464 N N . THR A 1 453 ? 14.137 -9.635 -22.858 1.00 88.81 453 THR A N 1
ATOM 3465 C CA . THR A 1 453 ? 13.819 -9.094 -24.183 1.00 88.81 453 THR A CA 1
ATOM 3466 C C . THR A 1 453 ? 12.316 -8.864 -24.344 1.00 88.81 453 THR A C 1
ATOM 3468 O O . THR A 1 453 ? 11.923 -7.891 -24.994 1.00 88.81 453 THR A O 1
ATOM 3471 N N . GLN A 1 454 ? 11.451 -9.678 -23.723 1.00 90.69 454 GLN A N 1
ATOM 3472 C CA . GLN A 1 454 ? 10.003 -9.419 -23.695 1.00 90.69 454 GLN A CA 1
ATOM 3473 C C . GLN A 1 454 ? 9.641 -8.092 -23.002 1.00 90.69 454 GLN A C 1
ATOM 3475 O O . GLN A 1 454 ? 8.738 -7.401 -23.479 1.00 90.69 454 GLN A O 1
ATOM 3480 N N . LEU A 1 455 ? 10.358 -7.679 -21.944 1.00 91.81 455 LEU A N 1
ATOM 3481 C CA . LEU A 1 455 ? 10.098 -6.392 -21.272 1.00 91.81 455 LEU A CA 1
ATOM 3482 C C . LEU A 1 455 ? 10.311 -5.210 -22.228 1.00 91.81 455 LEU A C 1
ATOM 3484 O O . LEU A 1 455 ? 9.487 -4.299 -22.303 1.00 91.81 455 LEU A O 1
ATOM 3488 N N . CYS A 1 456 ? 11.408 -5.238 -22.987 1.00 91.44 456 CYS A N 1
ATOM 3489 C CA . CYS A 1 456 ? 11.747 -4.186 -23.942 1.00 91.44 456 CYS A CA 1
ATOM 3490 C C . CYS A 1 456 ? 10.854 -4.257 -25.192 1.00 91.44 456 CYS A C 1
ATOM 3492 O O . CYS A 1 456 ? 10.206 -3.277 -25.562 1.00 91.44 456 CYS A O 1
ATOM 3494 N N . SER A 1 457 ? 10.765 -5.425 -25.832 1.00 90.50 457 SER A N 1
ATOM 3495 C CA . SER A 1 457 ? 10.024 -5.597 -27.091 1.00 90.50 457 SER A CA 1
ATOM 3496 C C . SER A 1 457 ? 8.506 -5.434 -26.950 1.00 90.50 457 SER A C 1
ATOM 3498 O O . SER A 1 457 ? 7.854 -5.085 -27.932 1.00 90.50 457 SER A O 1
ATOM 3500 N N . GLY A 1 458 ? 7.940 -5.556 -25.742 1.00 90.19 458 GLY A N 1
ATOM 3501 C CA . GLY A 1 458 ? 6.541 -5.207 -25.467 1.00 90.19 458 GLY A CA 1
ATOM 3502 C C . GLY A 1 458 ? 6.194 -3.738 -25.763 1.00 90.19 458 GLY A C 1
ATOM 3503 O O . GLY A 1 458 ? 5.064 -3.444 -26.148 1.00 90.19 458 GLY A O 1
ATOM 3504 N N . CYS A 1 459 ? 7.168 -2.824 -25.665 1.00 92.38 459 CYS A N 1
ATOM 3505 C CA . CYS A 1 459 ? 7.022 -1.410 -26.042 1.00 92.38 459 CYS A CA 1
ATOM 3506 C C . CYS A 1 459 ? 7.735 -1.074 -27.361 1.00 92.38 459 CYS A C 1
ATOM 3508 O O . CYS A 1 459 ? 7.189 -0.336 -28.182 1.00 92.38 459 CYS A O 1
ATOM 3510 N N . HIS A 1 460 ? 8.944 -1.605 -27.562 1.00 92.06 460 HIS A N 1
ATOM 3511 C CA . HIS A 1 460 ? 9.819 -1.335 -28.708 1.00 92.06 460 HIS A CA 1
ATOM 3512 C C . HIS A 1 460 ? 9.472 -2.242 -29.901 1.00 92.06 460 HIS A C 1
ATOM 3514 O O . HIS A 1 460 ? 10.275 -3.054 -30.360 1.00 92.06 460 HIS A O 1
ATOM 3520 N N . ASN A 1 461 ? 8.239 -2.114 -30.393 1.00 91.19 461 ASN A N 1
ATOM 3521 C CA . ASN A 1 461 ? 7.723 -2.804 -31.576 1.00 91.19 461 ASN A CA 1
ATOM 3522 C C . ASN A 1 461 ? 6.881 -1.847 -32.437 1.00 91.19 461 ASN A C 1
ATOM 3524 O O . ASN A 1 461 ? 6.505 -0.768 -31.986 1.00 91.19 461 ASN A O 1
ATOM 3528 N N . LYS A 1 462 ? 6.553 -2.253 -33.672 1.00 92.00 462 LYS A N 1
ATOM 3529 C CA . LYS A 1 462 ? 5.866 -1.415 -34.679 1.00 92.00 462 LYS A CA 1
ATOM 3530 C C . LYS A 1 462 ? 4.515 -0.832 -34.216 1.00 92.00 462 LYS A C 1
ATOM 3532 O O . LYS A 1 462 ? 4.088 0.188 -34.748 1.00 92.00 462 LYS A O 1
ATOM 3537 N N . SER A 1 463 ? 3.861 -1.455 -33.234 1.00 90.81 463 SER A N 1
ATOM 3538 C CA . SER A 1 463 ? 2.560 -1.053 -32.673 1.00 90.81 463 SER A CA 1
ATOM 3539 C C . SER A 1 463 ? 2.617 -0.490 -31.246 1.00 90.81 463 SER A C 1
ATOM 3541 O O . SER A 1 463 ? 1.611 0.027 -30.771 1.00 90.81 463 SER A O 1
ATOM 3543 N N . GLY A 1 464 ? 3.751 -0.599 -30.551 1.00 91.31 464 GLY A N 1
ATOM 3544 C CA . GLY A 1 464 ? 3.874 -0.252 -29.134 1.00 91.31 464 GLY A CA 1
ATOM 3545 C C . GLY A 1 464 ? 4.177 1.225 -28.873 1.00 91.31 464 GLY A C 1
ATOM 3546 O O . GLY A 1 464 ? 4.498 1.991 -29.784 1.00 91.31 464 GLY A O 1
ATOM 3547 N N . ALA A 1 465 ? 4.139 1.609 -27.594 1.00 91.44 465 ALA A N 1
ATOM 3548 C CA . ALA A 1 465 ? 4.443 2.966 -27.128 1.00 91.44 465 ALA A CA 1
ATOM 3549 C C . ALA A 1 465 ? 5.798 3.513 -27.630 1.00 91.44 465 ALA A C 1
ATOM 3551 O O . ALA A 1 465 ? 5.921 4.706 -27.883 1.00 91.44 465 ALA A O 1
ATOM 3552 N N . ALA A 1 466 ? 6.798 2.648 -27.836 1.00 91.56 466 ALA A N 1
ATOM 3553 C CA . ALA A 1 466 ? 8.135 3.026 -28.300 1.00 91.56 466 ALA A CA 1
ATOM 3554 C C . ALA A 1 466 ? 8.380 2.706 -29.791 1.00 91.56 466 ALA A C 1
ATOM 3556 O O . ALA A 1 466 ? 9.520 2.500 -30.207 1.00 91.56 466 ALA A O 1
ATOM 3557 N N . LYS A 1 467 ? 7.331 2.694 -30.630 1.00 91.56 467 LYS A N 1
ATOM 3558 C CA . LYS A 1 467 ? 7.421 2.412 -32.081 1.00 91.56 467 LYS A CA 1
ATOM 3559 C C . LYS A 1 467 ? 8.396 3.299 -32.872 1.00 91.56 467 LYS A C 1
ATOM 3561 O O . LYS A 1 467 ? 8.835 2.900 -33.944 1.00 91.56 467 LYS A O 1
ATOM 3566 N N . ALA A 1 468 ? 8.747 4.477 -32.351 1.00 88.31 468 ALA A N 1
ATOM 3567 C CA . ALA A 1 468 ? 9.744 5.378 -32.939 1.00 88.31 468 ALA A CA 1
ATOM 3568 C C . ALA A 1 468 ? 11.207 4.975 -32.643 1.00 88.31 468 ALA A C 1
ATOM 3570 O O . ALA A 1 468 ? 12.127 5.546 -33.224 1.00 88.31 468 ALA A O 1
ATOM 3571 N N . LYS A 1 469 ? 11.435 4.012 -31.737 1.00 88.31 469 LYS A N 1
ATOM 3572 C CA . LYS A 1 469 ? 12.755 3.553 -31.275 1.00 88.31 469 LYS A CA 1
ATOM 3573 C C . LYS A 1 469 ? 12.832 2.031 -31.322 1.00 88.31 469 LYS A C 1
ATOM 3575 O O . LYS A 1 469 ? 12.818 1.357 -30.296 1.00 88.31 469 LYS A O 1
ATOM 3580 N N . LEU A 1 470 ? 12.865 1.476 -32.529 1.00 90.94 470 LEU A N 1
ATOM 3581 C CA . LEU A 1 470 ? 12.986 0.032 -32.729 1.00 90.94 470 LEU A CA 1
ATOM 3582 C C . LEU A 1 470 ? 14.441 -0.433 -32.564 1.00 90.94 470 LEU A C 1
ATOM 3584 O O . LEU A 1 470 ? 15.373 0.357 -32.684 1.00 90.94 470 LEU A O 1
ATOM 3588 N N . ILE A 1 471 ? 14.623 -1.726 -32.288 1.00 88.62 471 ILE A N 1
ATOM 3589 C CA . ILE A 1 471 ? 15.943 -2.373 -32.164 1.00 88.62 471 ILE A CA 1
ATOM 3590 C C . ILE A 1 471 ? 16.497 -2.786 -33.546 1.00 88.62 471 ILE A C 1
ATOM 3592 O O . ILE A 1 471 ? 17.710 -2.888 -33.723 1.00 88.62 471 ILE A O 1
ATOM 3596 N N . GLY A 1 472 ? 15.612 -2.975 -34.531 1.00 88.25 472 GLY A N 1
ATOM 3597 C CA . GLY A 1 472 ? 15.938 -3.452 -35.877 1.00 88.25 472 GLY A CA 1
ATOM 3598 C C . GLY A 1 472 ? 16.119 -4.971 -35.955 1.00 88.25 472 GLY A C 1
ATOM 3599 O O . GLY A 1 472 ? 16.076 -5.665 -34.940 1.00 88.25 472 GLY A O 1
ATOM 3600 N N . ASP A 1 473 ? 16.312 -5.483 -37.172 1.00 87.75 473 ASP A N 1
ATOM 3601 C CA . ASP A 1 473 ? 16.459 -6.927 -37.418 1.00 87.75 473 ASP A CA 1
ATOM 3602 C C . ASP A 1 473 ? 17.904 -7.419 -37.204 1.00 87.75 473 ASP A C 1
ATOM 3604 O O . ASP A 1 473 ? 18.111 -8.562 -36.797 1.00 87.75 473 ASP A O 1
ATOM 3608 N N . ASN A 1 474 ? 18.905 -6.550 -37.406 1.00 91.69 474 ASN A N 1
ATOM 3609 C CA . ASN A 1 474 ? 20.298 -6.801 -37.021 1.00 91.69 474 ASN A CA 1
ATOM 3610 C C . ASN A 1 474 ? 20.667 -5.918 -35.821 1.00 91.69 474 ASN A C 1
ATOM 3612 O O . ASN A 1 474 ? 20.680 -4.687 -35.919 1.00 91.69 474 ASN A O 1
ATOM 3616 N N . TYR A 1 475 ? 20.989 -6.559 -34.702 1.00 92.31 475 TYR A N 1
ATOM 3617 C CA . TYR A 1 475 ? 21.362 -5.912 -33.449 1.00 92.31 475 TYR A CA 1
ATOM 3618 C C . TYR A 1 475 ? 22.385 -6.760 -32.683 1.00 92.31 475 TYR A C 1
ATOM 3620 O O . TYR A 1 475 ? 22.618 -7.925 -33.018 1.00 92.31 475 TYR A O 1
ATOM 3628 N N . HIS A 1 476 ? 23.020 -6.172 -31.668 1.00 92.56 476 HIS A N 1
ATOM 3629 C CA . HIS A 1 476 ? 24.000 -6.857 -30.832 1.00 92.56 476 HIS A CA 1
ATOM 3630 C C . HIS A 1 476 ? 23.369 -8.074 -30.138 1.00 92.56 476 HIS A C 1
ATOM 3632 O O . HIS A 1 476 ? 22.304 -7.924 -29.536 1.00 92.56 476 HIS A O 1
ATOM 3638 N N . PRO A 1 477 ? 24.006 -9.261 -30.165 1.00 90.19 477 PRO A N 1
ATOM 3639 C CA . PRO A 1 477 ? 23.484 -10.441 -29.491 1.00 90.19 477 PRO A CA 1
ATOM 3640 C C . PRO A 1 477 ? 23.117 -10.185 -28.024 1.00 90.19 477 PRO A C 1
ATOM 3642 O O . PRO A 1 477 ? 23.886 -9.593 -27.261 1.00 90.19 477 PRO A O 1
ATOM 3645 N N . VAL A 1 478 ? 21.934 -10.667 -27.655 1.00 90.25 478 VAL A N 1
ATOM 3646 C CA . VAL A 1 478 ? 21.401 -10.762 -26.292 1.00 90.25 478 VAL A CA 1
ATOM 3647 C C . VAL A 1 478 ? 20.812 -12.158 -26.121 1.00 90.25 478 VAL A C 1
ATOM 3649 O O . VAL A 1 478 ? 20.609 -12.863 -27.109 1.00 90.25 478 VAL A O 1
ATOM 3652 N N . ASP A 1 479 ? 20.547 -12.548 -24.880 1.00 87.75 479 ASP A N 1
ATOM 3653 C CA . ASP A 1 479 ? 20.188 -13.916 -24.514 1.00 87.75 479 ASP A CA 1
ATOM 3654 C C . ASP A 1 479 ? 21.268 -14.930 -24.947 1.00 87.75 479 ASP A C 1
ATOM 3656 O O . ASP A 1 479 ? 21.009 -16.017 -25.464 1.00 87.75 479 ASP A O 1
ATOM 3660 N N . ILE A 1 480 ? 22.532 -14.559 -24.724 1.00 87.62 480 ILE A N 1
ATOM 3661 C CA . ILE A 1 480 ? 23.703 -15.411 -24.965 1.00 87.62 480 ILE A CA 1
ATOM 3662 C C . ILE A 1 480 ? 24.471 -15.626 -23.663 1.00 87.62 480 ILE A C 1
ATOM 3664 O O . ILE A 1 480 ? 24.622 -14.699 -22.871 1.00 87.62 480 ILE A O 1
ATOM 3668 N N . ALA A 1 481 ? 24.953 -16.847 -23.425 1.00 85.81 481 ALA A N 1
ATOM 3669 C CA . ALA A 1 481 ? 25.818 -17.130 -22.282 1.00 85.81 481 ALA A CA 1
ATOM 3670 C C . ALA A 1 481 ? 27.184 -16.451 -22.472 1.00 85.81 481 ALA A C 1
ATOM 3672 O O . ALA A 1 481 ? 27.750 -16.518 -23.562 1.00 85.81 481 ALA A O 1
ATOM 3673 N N . PHE A 1 482 ? 27.715 -15.832 -21.417 1.00 81.62 482 PHE A N 1
ATOM 3674 C CA . PHE A 1 482 ? 29.023 -15.185 -21.435 1.00 81.62 482 PHE A CA 1
ATOM 3675 C C . PHE A 1 482 ? 29.839 -15.639 -20.226 1.00 81.62 482 PHE A C 1
ATOM 3677 O O . PHE A 1 482 ? 29.419 -15.456 -19.086 1.00 81.62 482 PHE A O 1
ATOM 3684 N N . LYS A 1 483 ? 31.005 -16.245 -20.464 1.00 72.75 483 LYS A N 1
ATOM 3685 C CA . LYS A 1 483 ? 31.888 -16.699 -19.388 1.00 72.75 483 LYS A CA 1
ATOM 3686 C C . LYS A 1 483 ? 32.928 -15.629 -19.109 1.00 72.75 483 LYS A C 1
ATOM 3688 O O . LYS A 1 483 ? 33.728 -15.288 -19.975 1.00 72.75 483 LYS A O 1
ATOM 3693 N N . THR A 1 484 ? 32.976 -15.150 -17.871 1.00 67.12 484 THR A N 1
ATOM 3694 C CA . THR A 1 484 ? 34.001 -14.189 -17.434 1.00 67.12 484 THR A CA 1
ATOM 3695 C C . THR A 1 484 ? 35.421 -14.759 -17.536 1.00 67.12 484 THR A C 1
ATOM 3697 O O . THR A 1 484 ? 36.372 -14.009 -17.741 1.00 67.12 484 THR A O 1
ATOM 3700 N N . ALA A 1 485 ? 35.560 -16.089 -17.483 1.00 62.38 485 ALA A N 1
ATOM 3701 C CA . ALA A 1 485 ? 36.806 -16.819 -17.710 1.00 62.38 485 ALA A CA 1
ATOM 3702 C C . ALA A 1 485 ? 37.385 -16.679 -19.135 1.00 62.38 485 ALA A C 1
ATOM 3704 O O . ALA A 1 485 ? 38.579 -16.912 -19.313 1.00 62.38 485 ALA A O 1
ATOM 3705 N N . ASP A 1 486 ? 36.586 -16.266 -20.128 1.00 62.34 486 ASP A N 1
ATOM 3706 C CA . ASP A 1 486 ? 37.059 -16.036 -21.502 1.00 62.34 486 ASP A CA 1
ATOM 3707 C C . ASP A 1 486 ? 37.795 -14.675 -21.641 1.00 62.34 486 ASP A C 1
ATOM 3709 O O . ASP A 1 486 ? 38.348 -14.358 -22.697 1.00 62.34 486 ASP A O 1
ATOM 3713 N N . LEU A 1 487 ? 37.835 -13.857 -20.575 1.00 66.69 487 LEU A N 1
ATOM 3714 C CA . LEU A 1 487 ? 38.603 -12.609 -20.505 1.00 66.69 487 LEU A CA 1
ATOM 3715 C C . LEU A 1 487 ? 40.074 -12.897 -20.159 1.00 66.69 487 LEU A C 1
ATOM 3717 O O . LEU A 1 487 ? 40.410 -13.387 -19.082 1.00 66.69 487 LEU A O 1
ATOM 3721 N N . THR A 1 488 ? 40.980 -12.563 -21.077 1.00 54.03 488 THR A N 1
ATOM 3722 C CA . THR A 1 488 ? 42.325 -13.158 -21.166 1.00 54.03 488 THR A CA 1
ATOM 3723 C C . THR A 1 488 ? 43.392 -12.610 -20.198 1.00 54.03 488 THR A C 1
ATOM 3725 O O . THR A 1 488 ? 44.577 -12.681 -20.522 1.00 54.03 488 THR A O 1
ATOM 3728 N N . SER A 1 489 ? 43.046 -12.042 -19.032 1.00 55.06 489 SER A N 1
ATOM 3729 C CA . SER A 1 489 ? 44.049 -11.709 -17.995 1.00 55.06 489 SER A CA 1
ATOM 3730 C C . SER A 1 489 ? 43.478 -11.443 -16.594 1.00 55.06 489 SER A C 1
ATOM 3732 O O . SER A 1 489 ? 42.429 -10.820 -16.439 1.00 55.06 489 SER A O 1
ATOM 3734 N N . ASP A 1 490 ? 44.238 -11.793 -15.548 1.00 51.47 490 ASP A N 1
ATOM 3735 C CA . ASP A 1 490 ? 43.883 -11.468 -14.154 1.00 51.47 490 ASP A CA 1
ATOM 3736 C C . ASP A 1 490 ? 43.802 -9.955 -13.881 1.00 51.47 490 ASP A C 1
ATOM 3738 O O . ASP A 1 490 ? 42.994 -9.524 -13.063 1.00 51.47 490 ASP A O 1
ATOM 3742 N N . LYS A 1 491 ? 44.548 -9.124 -14.626 1.00 48.12 491 LYS A N 1
ATOM 3743 C CA . LYS A 1 491 ? 44.459 -7.651 -14.545 1.00 48.12 491 LYS A CA 1
ATOM 3744 C C . LYS A 1 491 ? 43.152 -7.069 -15.110 1.00 48.12 491 LYS A C 1
ATOM 3746 O O . LYS A 1 491 ? 42.918 -5.874 -14.960 1.00 48.12 491 LYS A O 1
ATOM 3751 N N . GLN A 1 492 ? 42.311 -7.874 -15.763 1.00 51.00 492 GLN A N 1
ATOM 3752 C CA . GLN A 1 492 ? 40.992 -7.456 -16.259 1.00 51.00 492 GLN A CA 1
ATOM 3753 C C . GLN A 1 492 ? 39.842 -7.837 -15.314 1.00 51.00 492 GLN A C 1
ATOM 3755 O O . GLN A 1 492 ? 38.738 -7.331 -15.496 1.00 51.00 492 GLN A O 1
ATOM 3760 N N . LYS A 1 493 ? 40.092 -8.642 -14.269 1.00 49.38 493 LYS A N 1
ATOM 3761 C CA . LYS A 1 493 ? 39.075 -9.019 -13.266 1.00 49.38 493 LYS A CA 1
ATOM 3762 C C . LYS A 1 493 ? 38.660 -7.857 -12.347 1.00 49.38 493 LYS A C 1
ATOM 3764 O O . LYS A 1 493 ? 37.551 -7.878 -11.824 1.00 49.38 493 LYS A O 1
ATOM 3769 N N . ASP A 1 494 ? 39.505 -6.831 -12.209 1.00 45.12 494 ASP A N 1
ATOM 3770 C CA . ASP A 1 494 ? 39.204 -5.589 -11.469 1.00 45.12 494 ASP A CA 1
ATOM 3771 C C . ASP A 1 494 ? 38.387 -4.561 -12.277 1.00 45.12 494 ASP A C 1
ATOM 3773 O O . ASP A 1 494 ? 37.902 -3.568 -11.725 1.00 45.12 494 ASP A O 1
ATOM 3777 N N . ILE A 1 495 ? 38.188 -4.771 -13.586 1.00 51.47 495 ILE A N 1
ATOM 3778 C CA . ILE A 1 495 ? 37.215 -3.972 -14.337 1.00 51.47 495 ILE A CA 1
ATOM 3779 C C . ILE A 1 495 ? 35.837 -4.349 -13.796 1.00 51.47 495 ILE A C 1
ATOM 3781 O O . ILE A 1 495 ? 35.459 -5.514 -13.835 1.00 51.47 495 ILE A O 1
ATOM 3785 N N . THR A 1 496 ? 35.066 -3.371 -13.311 1.00 57.09 496 THR A N 1
ATOM 3786 C CA . THR A 1 496 ? 33.685 -3.597 -12.851 1.00 57.09 496 THR A CA 1
ATOM 3787 C C . THR A 1 496 ? 32.831 -4.116 -14.006 1.00 57.09 496 THR A C 1
ATOM 3789 O O . THR A 1 496 ? 32.311 -3.327 -14.805 1.00 57.09 496 THR A O 1
ATOM 3792 N N . ILE A 1 497 ? 32.726 -5.446 -14.090 1.00 70.06 497 ILE A N 1
ATOM 3793 C CA . ILE A 1 497 ? 32.013 -6.168 -15.142 1.00 70.06 497 ILE A CA 1
ATOM 3794 C C . ILE A 1 497 ? 30.546 -5.728 -15.120 1.00 70.06 497 ILE A C 1
ATOM 3796 O O . ILE A 1 497 ? 29.937 -5.542 -14.060 1.00 70.06 497 ILE A O 1
ATOM 3800 N N . LEU A 1 498 ? 29.988 -5.509 -16.310 1.00 84.31 498 LEU A N 1
ATOM 3801 C CA . LEU A 1 498 ? 28.571 -5.208 -16.475 1.00 84.31 498 LEU A CA 1
ATOM 3802 C C . LEU A 1 498 ? 27.722 -6.357 -15.897 1.00 84.31 498 LEU A C 1
ATOM 3804 O O . LEU A 1 498 ? 28.129 -7.513 -15.980 1.00 84.31 498 LEU A O 1
ATOM 3808 N N . PRO A 1 499 ? 26.548 -6.079 -15.303 1.00 86.81 499 PRO A N 1
ATOM 3809 C CA . PRO A 1 499 ? 25.753 -7.127 -14.678 1.00 86.81 499 PRO A CA 1
ATOM 3810 C C . PRO A 1 499 ? 25.279 -8.153 -15.717 1.00 86.81 499 PRO A C 1
ATOM 3812 O O . PRO A 1 499 ? 24.576 -7.806 -16.668 1.00 86.81 499 PRO A O 1
ATOM 3815 N N . LEU A 1 500 ? 25.639 -9.416 -15.503 1.00 85.38 500 LEU A N 1
ATOM 3816 C CA . LEU A 1 500 ? 25.052 -10.569 -16.184 1.00 85.38 500 LEU A CA 1
ATOM 3817 C C . LEU A 1 500 ? 23.823 -11.050 -15.398 1.00 85.38 500 LEU A C 1
ATOM 3819 O O . LEU A 1 500 ? 23.679 -10.726 -14.210 1.00 85.38 500 LEU A O 1
ATOM 3823 N N . TYR A 1 501 ? 22.919 -11.760 -16.076 1.00 83.19 501 TYR A N 1
ATOM 3824 C CA . TYR A 1 501 ? 21.601 -12.100 -15.535 1.00 83.19 501 TYR A CA 1
ATOM 3825 C C . TYR A 1 501 ? 21.186 -13.555 -15.784 1.00 83.19 501 TYR A C 1
ATOM 3827 O O . TYR A 1 501 ? 21.477 -14.113 -16.848 1.00 83.19 501 TYR A O 1
ATOM 3835 N N . ASP A 1 502 ? 20.425 -14.115 -14.838 1.00 76.19 502 ASP A N 1
ATOM 3836 C CA . ASP A 1 502 ? 19.782 -15.428 -14.969 1.00 76.19 502 ASP A CA 1
ATOM 3837 C C . ASP A 1 502 ? 18.494 -15.315 -15.805 1.00 76.19 502 ASP A C 1
ATOM 3839 O O . ASP A 1 502 ? 18.037 -14.225 -16.168 1.00 76.19 502 ASP A O 1
ATOM 3843 N N . GLY A 1 503 ? 17.844 -16.455 -16.061 1.00 66.75 503 GLY A N 1
ATOM 3844 C CA . GLY A 1 503 ? 16.506 -16.494 -16.671 1.00 66.75 503 GLY A CA 1
ATOM 3845 C C . GLY A 1 503 ? 15.400 -15.812 -15.841 1.00 66.75 503 GLY A C 1
ATOM 3846 O O . GLY A 1 503 ? 14.271 -15.688 -16.311 1.00 66.75 503 GLY A O 1
ATOM 3847 N N . ASP A 1 504 ? 15.720 -15.341 -14.632 1.00 66.25 504 ASP A N 1
ATOM 3848 C CA . ASP A 1 504 ? 14.813 -14.826 -13.605 1.00 66.25 504 ASP A CA 1
ATOM 3849 C C . ASP A 1 504 ? 15.035 -13.334 -13.267 1.00 66.25 504 ASP A C 1
ATOM 3851 O O . ASP A 1 504 ? 14.347 -12.777 -12.401 1.00 66.25 504 ASP A O 1
ATOM 3855 N N . LEU A 1 505 ? 15.941 -12.656 -13.985 1.00 72.75 505 LEU A N 1
ATOM 3856 C CA . LEU A 1 505 ? 16.393 -11.279 -13.757 1.00 72.75 505 LEU A CA 1
ATOM 3857 C C . LEU A 1 505 ? 17.123 -11.011 -12.429 1.00 72.75 505 LEU A C 1
ATOM 3859 O O . LEU A 1 505 ? 17.132 -9.870 -11.949 1.00 72.75 505 LEU A O 1
ATOM 3863 N N . ASN A 1 506 ? 17.756 -12.004 -11.817 1.00 78.44 506 ASN A N 1
ATOM 3864 C CA . ASN A 1 506 ? 18.750 -11.805 -10.760 1.00 78.44 506 ASN A CA 1
ATOM 3865 C C . ASN A 1 506 ? 20.138 -11.581 -11.369 1.00 78.44 506 ASN A C 1
ATOM 3867 O O . ASN A 1 506 ? 20.371 -11.897 -12.528 1.00 78.44 506 ASN A O 1
ATOM 3871 N N . ARG A 1 507 ? 21.044 -10.972 -10.596 1.00 75.38 507 ARG A N 1
ATOM 3872 C CA . ARG A 1 507 ? 22.434 -10.759 -11.017 1.00 75.38 507 ARG A CA 1
ATOM 3873 C C . ARG A 1 507 ? 23.299 -11.914 -10.540 1.00 75.38 507 ARG A C 1
ATOM 3875 O O . ARG A 1 507 ? 23.212 -12.271 -9.366 1.00 75.38 507 ARG A O 1
ATOM 3882 N N . SER A 1 508 ? 24.184 -12.381 -11.406 1.00 68.44 508 SER A N 1
ATOM 3883 C CA . SER A 1 508 ? 25.103 -13.490 -11.150 1.00 68.44 508 SER A CA 1
ATOM 3884 C C . SER A 1 508 ? 26.395 -13.273 -11.946 1.00 68.44 508 SER A C 1
ATOM 3886 O O . SER A 1 508 ? 26.348 -12.587 -12.970 1.00 68.44 508 SER A O 1
ATOM 3888 N N . PRO A 1 509 ? 27.555 -13.786 -11.501 1.00 56.25 509 PRO A N 1
ATOM 3889 C CA . PRO A 1 509 ? 28.830 -13.496 -12.155 1.00 56.25 509 PRO A CA 1
ATOM 3890 C C . PRO A 1 509 ? 29.074 -14.221 -13.491 1.00 56.25 509 PRO A C 1
ATOM 3892 O O . PRO A 1 509 ? 29.893 -13.727 -14.253 1.00 56.25 509 PRO A O 1
ATOM 3895 N N . ASP A 1 510 ? 28.380 -15.323 -13.809 1.00 59.47 510 ASP A N 1
ATOM 3896 C CA . ASP A 1 510 ? 28.748 -16.224 -14.927 1.00 59.47 510 ASP A CA 1
ATOM 3897 C C . ASP A 1 510 ? 27.577 -16.571 -15.873 1.00 59.47 510 ASP A C 1
ATOM 3899 O O . ASP A 1 510 ? 27.406 -17.715 -16.301 1.00 59.47 510 ASP A O 1
ATOM 3903 N N . GLU A 1 511 ? 26.718 -15.593 -16.171 1.00 77.19 511 GLU A N 1
ATOM 3904 C CA . GLU A 1 511 ? 25.432 -15.832 -16.844 1.00 77.19 511 GLU A CA 1
ATOM 3905 C C . GLU A 1 511 ? 25.240 -15.028 -18.145 1.00 77.19 511 GLU A C 1
ATOM 3907 O O . GLU A 1 511 ? 26.190 -14.774 -18.889 1.00 77.19 511 GLU A O 1
ATOM 3912 N N . ARG A 1 512 ? 23.990 -14.734 -18.527 1.00 85.81 512 ARG A N 1
ATOM 3913 C CA . ARG A 1 512 ? 23.657 -14.308 -19.890 1.00 85.81 512 ARG A CA 1
ATOM 3914 C C . ARG A 1 512 ? 23.794 -12.796 -20.051 1.00 85.81 512 ARG A C 1
ATOM 3916 O O . ARG A 1 512 ? 23.409 -12.022 -19.171 1.00 85.81 512 ARG A O 1
ATOM 3923 N N . ILE A 1 513 ? 24.305 -12.375 -21.210 1.00 88.50 513 ILE A N 1
ATOM 3924 C CA . ILE A 1 513 ? 24.206 -10.987 -21.673 1.00 88.50 513 ILE A CA 1
ATOM 3925 C C . ILE A 1 513 ? 22.766 -10.758 -22.120 1.00 88.50 513 ILE A C 1
ATOM 3927 O O . ILE A 1 513 ? 22.259 -11.457 -22.995 1.00 88.50 513 ILE A O 1
ATOM 3931 N N . VAL A 1 514 ? 22.119 -9.752 -21.543 1.00 90.31 514 VAL A N 1
ATOM 3932 C CA . VAL A 1 514 ? 20.748 -9.330 -21.867 1.00 90.31 514 VAL A CA 1
ATOM 3933 C C . VAL A 1 514 ? 20.710 -7.812 -22.060 1.00 90.31 514 VAL A C 1
ATOM 3935 O O . VAL A 1 514 ? 21.675 -7.123 -21.734 1.00 90.31 514 VAL A O 1
ATOM 3938 N N . CYS A 1 515 ? 19.597 -7.240 -22.532 1.00 91.62 515 CYS A N 1
ATOM 3939 C CA . CYS A 1 515 ? 19.483 -5.783 -22.724 1.00 91.62 515 CYS A CA 1
ATOM 3940 C C . CYS A 1 515 ? 19.863 -4.976 -21.459 1.00 91.62 515 CYS A C 1
ATOM 3942 O O . CYS A 1 515 ? 20.497 -3.924 -21.550 1.00 91.62 515 CYS A O 1
ATOM 3944 N N . LEU A 1 516 ? 19.539 -5.498 -20.268 1.00 91.69 516 LEU A N 1
ATOM 3945 C CA . LEU A 1 516 ? 19.862 -4.873 -18.979 1.00 91.69 516 LEU A CA 1
ATOM 3946 C C . LEU A 1 516 ? 21.340 -4.975 -18.558 1.00 91.69 516 LEU A C 1
ATOM 3948 O O . LEU A 1 516 ? 21.728 -4.330 -17.582 1.00 91.69 516 LEU A O 1
ATOM 3952 N N . THR A 1 517 ? 22.173 -5.740 -19.269 1.00 90.69 517 THR A N 1
ATOM 3953 C CA . THR A 1 517 ? 23.633 -5.751 -19.076 1.00 90.69 517 THR A CA 1
ATOM 3954 C C . THR A 1 517 ? 24.231 -4.407 -19.486 1.00 90.69 517 THR A C 1
ATOM 3956 O O . THR A 1 517 ? 25.015 -3.838 -18.731 1.00 90.69 517 THR A O 1
ATOM 3959 N N . CYS A 1 518 ? 23.788 -3.839 -20.611 1.00 91.56 518 CYS A N 1
ATOM 3960 C CA . CYS A 1 518 ? 24.231 -2.521 -21.075 1.00 91.56 518 CYS A CA 1
ATOM 3961 C C . CYS A 1 518 ? 23.337 -1.377 -20.572 1.00 91.56 518 CYS A C 1
ATOM 3963 O O . CYS A 1 518 ? 23.857 -0.302 -20.268 1.00 91.56 518 CYS A O 1
ATOM 3965 N N . HIS A 1 519 ? 22.022 -1.603 -20.437 1.00 92.44 519 HIS A N 1
ATOM 3966 C CA . HIS A 1 519 ? 21.055 -0.564 -20.066 1.00 92.44 519 HIS A CA 1
ATOM 3967 C C . HIS A 1 519 ? 20.554 -0.645 -18.610 1.00 92.44 519 HIS A C 1
ATOM 3969 O O . HIS A 1 519 ? 20.353 -1.714 -18.032 1.00 92.44 519 HIS A O 1
ATOM 3975 N N . GLU A 1 520 ? 20.278 0.516 -18.021 1.00 92.06 520 GLU A N 1
ATOM 3976 C CA . GLU A 1 520 ? 19.559 0.715 -16.764 1.00 92.06 520 GLU A CA 1
ATOM 3977 C C . GLU A 1 520 ? 18.331 1.607 -17.025 1.00 92.06 520 GLU A C 1
ATOM 3979 O O . GLU A 1 520 ? 18.451 2.829 -16.997 1.00 92.06 520 GLU A O 1
ATOM 3984 N N . PRO A 1 521 ? 17.129 1.044 -17.250 1.00 92.19 521 PRO A N 1
ATOM 3985 C CA . PRO A 1 521 ? 15.965 1.802 -17.725 1.00 92.19 521 PRO A CA 1
ATOM 3986 C C . PRO A 1 521 ? 15.458 2.881 -16.752 1.00 92.19 521 PRO A C 1
ATOM 3988 O O . PRO A 1 521 ? 14.593 3.668 -17.126 1.00 92.19 521 PRO A O 1
ATOM 3991 N N . HIS A 1 522 ? 15.984 2.933 -15.523 1.00 91.25 522 HIS A N 1
ATOM 3992 C CA . HIS A 1 522 ? 15.677 3.955 -14.520 1.00 91.25 522 HIS A CA 1
ATOM 3993 C C . HIS A 1 522 ? 16.710 5.093 -14.429 1.00 91.25 522 HIS A C 1
ATOM 3995 O O . HIS A 1 522 ? 16.473 6.050 -13.692 1.00 91.25 522 HIS A O 1
ATOM 4001 N N . SER A 1 523 ? 17.866 4.966 -15.090 1.00 88.94 523 SER A N 1
ATOM 4002 C CA . SER A 1 523 ? 19.003 5.889 -14.998 1.00 88.94 523 SER A CA 1
ATOM 4003 C C . SER A 1 523 ? 19.429 6.287 -16.402 1.00 88.94 523 SER A C 1
ATOM 4005 O O . SER A 1 523 ? 20.093 5.519 -17.083 1.00 88.94 523 SER A O 1
ATOM 4007 N N . TRP A 1 524 ? 19.036 7.479 -16.835 1.00 87.56 524 TRP A N 1
ATOM 4008 C CA . TRP A 1 524 ? 19.294 7.999 -18.177 1.00 87.56 524 TRP A CA 1
ATOM 4009 C C . TRP A 1 524 ? 20.780 8.249 -18.459 1.00 87.56 524 TRP A C 1
ATOM 4011 O O . TRP A 1 524 ? 21.240 7.972 -19.564 1.00 87.56 524 TRP A O 1
ATOM 4021 N N . ALA A 1 525 ? 21.521 8.751 -17.465 1.00 85.19 525 ALA A N 1
ATOM 4022 C CA . ALA A 1 525 ? 22.958 9.001 -17.559 1.00 85.19 525 ALA A CA 1
ATOM 4023 C C . ALA A 1 525 ? 23.707 8.281 -16.417 1.00 85.19 525 ALA A C 1
ATOM 4025 O O . ALA A 1 525 ? 23.295 8.420 -15.258 1.00 85.19 525 ALA A O 1
ATOM 4026 N N . PRO A 1 526 ? 24.803 7.547 -16.697 1.00 82.31 526 PRO A N 1
ATOM 4027 C CA . PRO A 1 526 ? 25.523 6.759 -15.691 1.00 82.31 526 PRO A CA 1
ATOM 4028 C C . PRO A 1 526 ? 26.354 7.600 -14.712 1.00 82.31 526 PRO A C 1
ATOM 4030 O O . PRO A 1 526 ? 26.561 7.186 -13.575 1.00 82.31 526 PRO A O 1
ATOM 4033 N N . GLU A 1 527 ? 26.820 8.779 -15.127 1.00 71.75 527 GLU A N 1
ATOM 4034 C CA . GLU A 1 527 ? 27.729 9.624 -14.330 1.00 71.75 527 GLU A CA 1
ATOM 4035 C C . GLU A 1 527 ? 27.009 10.621 -13.408 1.00 71.75 527 GLU A C 1
ATOM 4037 O O . GLU A 1 527 ? 27.636 11.275 -12.574 1.00 71.75 527 GLU A O 1
ATOM 4042 N N . LYS A 1 528 ? 25.684 10.760 -13.540 1.00 68.56 528 LYS A N 1
ATOM 4043 C CA . LYS A 1 528 ? 24.883 11.717 -12.764 1.00 68.56 528 LYS A CA 1
ATOM 4044 C C . LYS A 1 528 ? 24.114 10.998 -11.659 1.00 68.56 528 LYS A C 1
ATOM 4046 O O . LYS A 1 528 ? 23.488 9.970 -11.888 1.00 68.56 528 LYS A O 1
ATOM 4051 N N . TYR A 1 529 ? 24.087 11.583 -10.464 1.00 62.06 529 TYR A N 1
ATOM 4052 C CA . TYR A 1 529 ? 23.266 11.111 -9.347 1.00 62.06 529 TYR A CA 1
ATOM 4053 C C . TYR A 1 529 ? 22.167 12.134 -9.041 1.00 62.06 529 TYR A C 1
ATOM 4055 O O . TYR A 1 529 ? 22.443 13.322 -8.903 1.00 62.06 529 TYR A O 1
ATOM 4063 N N . GLY A 1 530 ? 20.920 11.673 -8.902 1.00 64.19 530 GLY A N 1
ATOM 4064 C CA . GLY A 1 530 ? 19.754 12.547 -8.709 1.00 64.19 530 GLY A CA 1
ATOM 4065 C C . GLY A 1 530 ? 19.042 12.933 -10.018 1.00 64.19 530 GLY A C 1
ATOM 4066 O O . GLY A 1 530 ? 19.315 12.335 -11.056 1.00 64.19 530 GLY A O 1
ATOM 4067 N N . PRO A 1 531 ? 18.065 13.860 -9.974 1.00 62.56 531 PRO A N 1
ATOM 4068 C CA . PRO A 1 531 ? 17.311 14.289 -11.153 1.00 62.56 531 PRO A CA 1
ATOM 4069 C C . PRO A 1 531 ? 18.191 15.057 -12.148 1.00 62.56 531 PRO A C 1
ATOM 4071 O O . PRO A 1 531 ? 19.166 15.703 -11.767 1.00 62.56 531 PRO A O 1
ATOM 4074 N N . ILE A 1 532 ? 17.821 15.020 -13.428 1.00 65.50 532 ILE A N 1
ATOM 4075 C CA . ILE A 1 532 ? 18.572 15.689 -14.495 1.00 65.50 532 ILE A CA 1
ATOM 4076 C C . ILE A 1 532 ? 18.221 17.174 -14.527 1.00 65.50 532 ILE A C 1
ATOM 4078 O O . ILE A 1 532 ? 17.087 17.555 -14.814 1.00 65.50 532 ILE A O 1
ATOM 4082 N N . SER A 1 533 ? 19.215 18.018 -14.253 1.00 61.44 533 SER A N 1
ATOM 4083 C CA . SER A 1 533 ? 19.115 19.466 -14.436 1.00 61.44 533 SER A CA 1
ATOM 4084 C C . SER A 1 533 ? 18.777 19.804 -15.891 1.00 61.44 533 SER A C 1
ATOM 4086 O O . SER A 1 533 ? 19.374 19.247 -16.810 1.00 61.44 533 SER A O 1
ATOM 4088 N N . ASN A 1 534 ? 17.862 20.755 -16.084 1.00 61.03 534 ASN A N 1
ATOM 4089 C CA . ASN A 1 534 ? 17.428 21.282 -17.384 1.00 61.03 534 ASN A CA 1
ATOM 4090 C C . ASN A 1 534 ? 16.684 20.287 -18.303 1.00 61.03 534 ASN A C 1
ATOM 4092 O O . ASN A 1 534 ? 16.558 20.553 -19.497 1.00 61.03 534 ASN A O 1
ATOM 4096 N N . TYR A 1 535 ? 16.138 19.180 -17.780 1.00 65.06 535 TYR A N 1
ATOM 4097 C CA . TYR A 1 535 ? 15.174 18.378 -18.544 1.00 65.06 535 TYR A CA 1
ATOM 4098 C C . TYR A 1 535 ? 13.898 19.195 -18.809 1.00 65.06 535 TYR A C 1
ATOM 4100 O O . TYR A 1 535 ? 13.290 19.729 -17.884 1.00 65.06 535 TYR A O 1
ATOM 4108 N N . THR A 1 536 ? 13.496 19.309 -20.077 1.00 63.09 536 THR A N 1
ATOM 4109 C CA . THR A 1 536 ? 12.419 20.220 -20.516 1.00 63.09 536 THR A CA 1
ATOM 4110 C C . THR A 1 536 ? 11.051 19.549 -20.662 1.00 63.09 536 THR A C 1
ATOM 4112 O O . THR A 1 536 ? 10.138 20.157 -21.217 1.00 63.09 536 THR A O 1
ATOM 4115 N N . PHE A 1 537 ? 10.896 18.305 -20.188 1.00 64.19 537 PHE A N 1
ATOM 4116 C CA . PHE A 1 537 ? 9.701 17.471 -20.412 1.00 64.19 537 PHE A CA 1
ATOM 4117 C C . PHE A 1 537 ? 9.336 17.326 -21.899 1.00 64.19 537 PHE A C 1
ATOM 4119 O O . PHE A 1 537 ? 8.173 17.197 -22.271 1.00 64.19 537 PHE A O 1
ATOM 4126 N N . LYS A 1 538 ? 10.360 17.329 -22.753 1.00 67.44 538 LYS A N 1
ATOM 4127 C CA . LYS A 1 538 ? 10.299 16.935 -24.159 1.00 67.44 538 LYS A CA 1
ATOM 4128 C C . LYS A 1 538 ? 11.222 15.736 -24.341 1.00 67.44 538 LYS A C 1
ATOM 4130 O O . LYS A 1 538 ? 12.208 15.628 -23.621 1.00 67.44 538 LYS A O 1
ATOM 4135 N N . ASN A 1 539 ? 10.900 14.876 -25.302 1.00 66.94 539 ASN A N 1
ATOM 4136 C CA . ASN A 1 539 ? 11.770 13.787 -25.743 1.00 66.94 539 ASN A CA 1
ATOM 4137 C C . ASN A 1 539 ? 13.132 14.374 -26.167 1.00 66.94 539 ASN A C 1
ATOM 4139 O O . ASN A 1 539 ? 13.161 15.237 -27.050 1.00 66.94 539 ASN A O 1
ATOM 4143 N N . ILE A 1 540 ? 14.226 13.968 -25.517 1.00 68.25 540 ILE A N 1
ATOM 4144 C CA . ILE A 1 540 ? 15.587 14.426 -25.843 1.00 68.25 540 ILE A CA 1
ATOM 4145 C C . ILE A 1 540 ? 16.341 13.218 -26.370 1.00 68.25 540 ILE A C 1
ATOM 4147 O O . ILE A 1 540 ? 16.561 12.272 -25.627 1.00 68.25 540 ILE A O 1
ATOM 4151 N N . GLU A 1 541 ? 16.778 13.271 -27.627 1.00 74.38 541 GLU A N 1
ATOM 4152 C CA . GLU A 1 541 ? 17.560 12.180 -28.201 1.00 74.38 541 GLU A CA 1
ATOM 4153 C C . GLU A 1 541 ? 18.823 11.921 -27.369 1.00 74.38 541 GLU A C 1
ATOM 4155 O O . GLU A 1 541 ? 19.625 12.828 -27.129 1.00 74.38 541 GLU A O 1
ATOM 4160 N N . GLY A 1 542 ? 18.976 10.679 -26.916 1.00 78.62 542 GLY A N 1
ATOM 4161 C CA . GLY A 1 542 ? 20.167 10.228 -26.216 1.00 78.62 542 GLY A CA 1
ATOM 4162 C C . GLY A 1 542 ? 21.317 9.911 -27.173 1.00 78.62 542 GLY A C 1
ATOM 4163 O O . GLY A 1 542 ? 21.126 9.566 -28.336 1.00 78.62 542 GLY A O 1
ATOM 4164 N N . ASP A 1 543 ? 22.529 9.988 -26.639 1.00 84.25 543 ASP A N 1
ATOM 4165 C CA . ASP A 1 543 ? 23.786 9.631 -27.295 1.00 84.25 543 ASP A CA 1
ATOM 4166 C C . ASP A 1 543 ? 24.484 8.474 -26.552 1.00 84.25 543 ASP A C 1
ATOM 4168 O O . ASP A 1 543 ? 23.947 7.904 -25.592 1.00 84.25 543 ASP A O 1
ATOM 4172 N N . THR A 1 544 ? 25.713 8.140 -26.950 1.00 85.06 544 THR A N 1
ATOM 4173 C CA . THR A 1 544 ? 26.556 7.147 -26.261 1.00 85.06 544 THR A CA 1
ATOM 4174 C C . THR A 1 544 ? 27.065 7.534 -24.869 1.00 85.06 544 THR A C 1
ATOM 4176 O O . THR A 1 544 ? 27.734 6.723 -24.230 1.00 85.06 544 THR A O 1
ATOM 4179 N N . THR A 1 545 ? 26.760 8.727 -24.356 1.00 86.81 545 THR A N 1
ATOM 4180 C CA . THR A 1 545 ? 27.015 9.102 -22.949 1.00 86.81 545 THR A CA 1
ATOM 4181 C C . THR A 1 545 ? 25.761 9.000 -22.075 1.00 86.81 545 THR A C 1
ATOM 4183 O O . THR A 1 545 ? 25.847 9.064 -20.847 1.00 86.81 545 THR A O 1
ATOM 4186 N N . THR A 1 546 ? 24.593 8.818 -22.696 1.00 87.44 546 THR A N 1
ATOM 4187 C CA . THR A 1 546 ? 23.272 8.838 -22.061 1.00 87.44 546 THR A CA 1
ATOM 4188 C C . THR A 1 546 ? 22.471 7.589 -22.449 1.00 87.44 546 THR A C 1
ATOM 4190 O O . THR A 1 546 ? 22.942 6.486 -22.177 1.00 87.44 546 THR A O 1
ATOM 4193 N N . SER A 1 547 ? 21.276 7.704 -23.044 1.00 88.19 547 SER A N 1
ATOM 4194 C CA . SER A 1 547 ? 20.495 6.572 -23.588 1.00 88.19 547 SER A CA 1
ATOM 4195 C C . SER A 1 547 ? 20.290 5.381 -22.634 1.00 88.19 547 SER A C 1
ATOM 4197 O O . SER A 1 547 ? 20.267 4.218 -23.048 1.00 88.19 547 SER A O 1
ATOM 4199 N N . PHE A 1 548 ? 20.157 5.654 -21.334 1.00 91.50 548 PHE A N 1
ATOM 4200 C CA . PHE A 1 548 ? 20.054 4.642 -20.276 1.00 91.50 548 PHE A CA 1
ATOM 4201 C C . PHE A 1 548 ? 21.278 3.723 -20.120 1.00 91.50 548 PHE A C 1
ATOM 4203 O O . PHE A 1 548 ? 21.148 2.628 -19.576 1.00 91.50 548 PHE A O 1
ATOM 4210 N N . LEU A 1 549 ? 22.461 4.099 -20.608 1.00 91.69 549 LEU A N 1
ATOM 4211 C CA . LEU A 1 549 ? 23.656 3.252 -20.542 1.00 91.69 549 LEU A CA 1
ATOM 4212 C C . LEU A 1 549 ? 24.227 3.155 -19.118 1.00 91.69 549 LEU A C 1
ATOM 4214 O O . LEU A 1 549 ? 24.203 4.112 -18.346 1.00 91.69 549 LEU A O 1
ATOM 4218 N N . ARG A 1 550 ? 24.794 1.992 -18.765 1.00 90.38 550 ARG A N 1
ATOM 4219 C CA . ARG A 1 550 ? 25.468 1.757 -17.467 1.00 90.38 550 ARG A CA 1
ATOM 4220 C C . ARG A 1 550 ? 26.880 2.334 -17.365 1.00 90.38 550 ARG A C 1
ATOM 4222 O O . ARG A 1 550 ? 27.388 2.484 -16.256 1.00 90.38 550 ARG A O 1
ATOM 4229 N N . LYS A 1 551 ? 27.514 2.618 -18.500 1.00 90.00 551 LYS A N 1
ATOM 4230 C CA . LYS A 1 551 ? 28.809 3.295 -18.640 1.00 90.00 551 LYS A CA 1
ATOM 4231 C C . LYS A 1 551 ? 28.703 4.207 -19.860 1.00 90.00 551 LYS A C 1
ATOM 4233 O O . LYS A 1 551 ? 28.086 3.802 -20.846 1.00 90.00 551 LYS A O 1
ATOM 4238 N N . ALA A 1 552 ? 29.279 5.404 -19.795 1.00 89.25 552 ALA A N 1
ATOM 4239 C CA . ALA A 1 552 ? 29.450 6.220 -20.989 1.00 89.25 552 ALA A CA 1
ATOM 4240 C C . ALA A 1 552 ? 30.400 5.498 -21.963 1.00 89.25 552 ALA A C 1
ATOM 4242 O O . ALA A 1 552 ? 31.301 4.772 -21.542 1.00 89.25 552 ALA A O 1
ATOM 4243 N N . ASN A 1 553 ? 30.166 5.673 -23.261 1.00 88.81 553 ASN A N 1
ATOM 4244 C CA . ASN A 1 553 ? 30.955 5.081 -24.345 1.00 88.81 553 ASN A CA 1
ATOM 4245 C C . ASN A 1 553 ? 31.523 6.161 -25.290 1.00 88.81 553 ASN A C 1
ATOM 4247 O O . ASN A 1 553 ? 31.714 5.930 -26.484 1.00 88.81 553 ASN A O 1
ATOM 4251 N N . PHE A 1 554 ? 31.732 7.361 -24.744 1.00 89.44 554 PHE A N 1
ATOM 4252 C CA . PHE A 1 554 ? 32.466 8.476 -25.332 1.00 89.44 554 PHE A CA 1
ATOM 4253 C C . PHE A 1 554 ? 33.005 9.356 -24.180 1.00 89.44 554 PHE A C 1
ATOM 4255 O O . PHE A 1 554 ? 32.268 9.558 -23.213 1.00 89.44 554 PHE A O 1
ATOM 4262 N N . PRO A 1 555 ? 34.241 9.897 -24.241 1.00 85.69 555 PRO A N 1
ATOM 4263 C CA . PRO A 1 555 ? 35.205 9.806 -25.344 1.00 85.69 555 PRO A CA 1
ATOM 4264 C C . PRO A 1 555 ? 35.924 8.452 -25.462 1.00 85.69 555 PRO A C 1
ATOM 4266 O O . PRO A 1 555 ? 36.505 8.182 -26.506 1.00 85.69 555 PRO A O 1
ATOM 4269 N N . SER A 1 556 ? 35.873 7.605 -24.432 1.00 85.44 556 SER A N 1
ATOM 4270 C CA . SER A 1 556 ? 36.463 6.258 -24.392 1.00 85.44 556 SER A CA 1
ATOM 4271 C C . SER A 1 556 ? 35.439 5.158 -24.698 1.00 85.44 556 SER A C 1
ATOM 4273 O O . SER A 1 556 ? 34.245 5.316 -24.448 1.00 85.44 556 SER A O 1
ATOM 4275 N N . SER A 1 557 ? 35.901 3.997 -25.169 1.00 88.75 557 SER A N 1
ATOM 4276 C CA . SER A 1 557 ? 35.058 2.819 -25.448 1.00 88.75 557 SER A CA 1
ATOM 4277 C C . SER A 1 557 ? 34.689 1.988 -24.199 1.00 88.75 557 SER A C 1
ATOM 4279 O O . SER A 1 557 ? 34.508 0.770 -24.281 1.00 88.75 557 SER A O 1
ATOM 4281 N N . ASP A 1 558 ? 34.600 2.602 -23.012 1.00 87.50 558 ASP A N 1
ATOM 4282 C CA . ASP A 1 558 ? 34.608 1.884 -21.723 1.00 87.50 558 ASP A CA 1
ATOM 4283 C C . ASP A 1 558 ? 33.406 0.944 -21.488 1.00 87.50 558 ASP A C 1
ATOM 4285 O O . ASP A 1 558 ? 33.521 -0.005 -20.705 1.00 87.50 558 ASP A O 1
ATOM 4289 N N . LEU A 1 559 ? 32.275 1.144 -22.176 1.00 89.69 559 LEU A N 1
ATOM 4290 C CA . LEU A 1 559 ? 31.168 0.180 -22.175 1.00 89.69 559 LEU A CA 1
ATOM 4291 C C . LEU A 1 559 ? 31.539 -1.081 -22.971 1.00 89.69 559 LEU A C 1
ATOM 4293 O O . LEU A 1 559 ? 31.412 -2.192 -22.459 1.00 89.69 559 LEU A O 1
ATOM 4297 N N . CYS A 1 560 ? 32.031 -0.919 -24.202 1.00 89.44 560 CYS A N 1
ATOM 4298 C CA . CYS A 1 560 ? 32.420 -2.030 -25.077 1.00 89.44 560 CYS A CA 1
ATOM 4299 C C . CYS A 1 560 ? 33.645 -2.788 -24.537 1.00 89.44 560 CYS A C 1
ATOM 4301 O O . CYS A 1 560 ? 33.689 -4.019 -24.550 1.00 89.44 560 CYS A O 1
ATOM 4303 N N . LYS A 1 561 ? 34.623 -2.056 -24.000 1.00 87.50 561 LYS A N 1
ATOM 4304 C CA . LYS A 1 561 ? 35.864 -2.563 -23.396 1.00 87.50 561 LYS A CA 1
ATOM 4305 C C . LYS A 1 561 ? 35.641 -3.508 -22.216 1.00 87.50 561 LYS A C 1
ATOM 4307 O O . LYS A 1 561 ? 36.488 -4.364 -21.977 1.00 87.50 561 LYS A O 1
ATOM 4312 N N . ALA A 1 562 ? 34.506 -3.399 -21.519 1.00 85.06 562 ALA A N 1
ATOM 4313 C CA . ALA A 1 562 ? 34.146 -4.292 -20.416 1.00 85.06 562 ALA A CA 1
ATOM 4314 C C . ALA A 1 562 ? 33.958 -5.761 -20.853 1.00 85.06 562 ALA A C 1
ATOM 4316 O O . ALA A 1 562 ? 34.178 -6.659 -20.045 1.00 85.06 562 ALA A O 1
ATOM 4317 N N . CYS A 1 563 ? 33.591 -6.008 -22.117 1.00 84.25 563 CYS A N 1
ATOM 4318 C CA . CYS A 1 563 ? 33.421 -7.356 -22.683 1.00 84.25 563 CYS A CA 1
ATOM 4319 C C . CYS A 1 563 ? 34.362 -7.641 -23.869 1.00 84.25 563 CYS A C 1
ATOM 4321 O O . CYS A 1 563 ? 34.627 -8.800 -24.183 1.00 84.25 563 CYS A O 1
ATOM 4323 N N . HIS A 1 564 ? 34.901 -6.604 -24.519 1.00 86.69 564 HIS A N 1
ATOM 4324 C CA . HIS A 1 564 ? 35.801 -6.717 -25.670 1.00 86.69 564 HIS A CA 1
ATOM 4325 C C . HIS A 1 564 ? 37.145 -5.990 -25.449 1.00 86.69 564 HIS A C 1
ATOM 4327 O O . HIS A 1 564 ? 37.545 -5.170 -26.283 1.00 86.69 564 HIS A O 1
ATOM 4333 N N . PRO A 1 565 ? 37.894 -6.277 -24.364 1.00 82.44 565 PRO A N 1
ATOM 4334 C CA . PRO A 1 565 ? 39.105 -5.526 -24.029 1.00 82.44 565 PRO A CA 1
ATOM 4335 C C . PRO A 1 565 ? 40.190 -5.621 -25.115 1.00 82.44 565 PRO A C 1
ATOM 4337 O O . PRO A 1 565 ? 40.863 -4.635 -25.397 1.00 82.44 565 PRO A O 1
ATOM 4340 N N . GLY A 1 566 ? 40.310 -6.768 -25.797 1.00 81.69 566 GLY A N 1
ATOM 4341 C CA . GLY A 1 566 ? 41.224 -6.946 -26.935 1.00 81.69 566 GLY A CA 1
ATOM 4342 C C . GLY A 1 566 ? 40.794 -6.248 -28.236 1.00 81.69 566 GLY A C 1
ATOM 4343 O O . GLY A 1 566 ? 41.543 -6.273 -29.207 1.00 81.69 566 GLY A O 1
ATOM 4344 N N . LYS A 1 567 ? 39.596 -5.644 -28.286 1.00 84.69 567 LYS A N 1
ATOM 4345 C CA . LYS A 1 567 ? 39.107 -4.829 -29.419 1.00 84.69 567 LYS A CA 1
ATOM 4346 C C . LYS A 1 567 ? 39.111 -3.330 -29.100 1.00 84.69 567 LYS A C 1
ATOM 4348 O O . LYS A 1 567 ? 39.312 -2.526 -30.001 1.00 84.69 567 LYS A O 1
ATOM 4353 N N . ALA A 1 568 ? 39.004 -2.968 -27.821 1.00 83.75 568 ALA A N 1
ATOM 4354 C CA . ALA A 1 568 ? 39.146 -1.597 -27.319 1.00 83.75 568 ALA A CA 1
ATOM 4355 C C . ALA A 1 568 ? 40.563 -0.999 -27.482 1.00 83.75 568 ALA A C 1
ATOM 4357 O O . ALA A 1 568 ? 40.782 0.166 -27.170 1.00 83.75 568 ALA A O 1
ATOM 4358 N N . LEU A 1 569 ? 41.521 -1.765 -28.020 1.00 84.25 569 LEU A N 1
ATOM 4359 C CA . LEU A 1 569 ? 42.840 -1.278 -28.449 1.00 84.25 569 LEU A CA 1
ATOM 4360 C C . LEU A 1 569 ? 42.776 -0.260 -29.606 1.00 84.25 569 LEU A C 1
ATOM 4362 O O . LEU A 1 569 ? 43.817 0.233 -30.022 1.00 84.25 569 LEU A O 1
ATOM 4366 N N . VAL A 1 570 ? 41.588 0.027 -30.150 1.00 85.19 570 VAL A N 1
ATOM 4367 C CA . VAL A 1 570 ? 41.371 1.079 -31.152 1.00 85.19 570 VAL A CA 1
ATOM 4368 C C . VAL A 1 570 ? 41.539 2.490 -30.573 1.00 85.19 570 VAL A C 1
ATOM 4370 O O . VAL A 1 570 ? 42.055 3.354 -31.284 1.00 85.19 570 VAL A O 1
ATOM 4373 N N . ASP A 1 571 ? 41.166 2.709 -29.308 1.00 83.62 571 ASP A N 1
ATOM 4374 C CA . ASP A 1 571 ? 41.168 4.024 -28.652 1.00 83.62 571 ASP A CA 1
ATOM 4375 C C . ASP A 1 571 ? 42.578 4.651 -28.673 1.00 83.62 571 ASP A C 1
ATOM 4377 O O . ASP A 1 571 ? 43.568 4.015 -28.304 1.00 83.62 571 ASP A O 1
ATOM 4381 N N . GLY A 1 572 ? 42.690 5.903 -29.128 1.00 82.94 572 GLY A N 1
ATOM 4382 C CA . GLY A 1 572 ? 43.966 6.616 -29.272 1.00 82.94 572 GLY A CA 1
ATOM 4383 C C . GLY A 1 572 ? 44.866 6.169 -30.438 1.00 82.94 572 GLY A C 1
ATOM 4384 O O . GLY A 1 572 ? 45.962 6.710 -30.600 1.00 82.94 572 GLY A O 1
ATOM 4385 N N . THR A 1 573 ? 44.445 5.211 -31.273 1.00 89.31 573 THR A N 1
ATOM 4386 C CA . THR A 1 573 ? 45.209 4.784 -32.464 1.00 89.31 573 THR A CA 1
ATOM 4387 C C . THR A 1 573 ? 44.832 5.576 -33.721 1.00 89.31 573 THR A C 1
ATOM 4389 O O . THR A 1 573 ? 43.944 6.422 -33.714 1.00 89.31 573 THR A O 1
ATOM 4392 N N . LYS A 1 574 ? 45.459 5.276 -34.869 1.00 87.75 574 LYS A N 1
ATOM 4393 C CA . LYS A 1 574 ? 45.044 5.844 -36.169 1.00 87.75 574 LYS A CA 1
ATOM 4394 C C . LYS A 1 574 ? 43.637 5.417 -36.619 1.00 87.75 574 LYS A C 1
ATOM 4396 O O . LYS A 1 574 ? 43.067 6.086 -37.477 1.00 87.75 574 LYS A O 1
ATOM 4401 N N . HIS A 1 575 ? 43.086 4.350 -36.038 1.00 88.75 575 HIS A N 1
ATOM 4402 C CA . HIS A 1 575 ? 41.709 3.912 -36.271 1.00 88.75 575 HIS A CA 1
ATOM 4403 C C . HIS A 1 575 ? 40.710 4.517 -35.269 1.00 88.75 575 HIS A C 1
ATOM 4405 O O . HIS A 1 575 ? 39.510 4.296 -35.413 1.00 88.75 575 HIS A O 1
ATOM 4411 N N . ASP A 1 576 ? 41.174 5.312 -34.297 1.00 91.75 576 ASP A N 1
ATOM 4412 C CA . ASP A 1 576 ? 40.297 6.141 -33.475 1.00 91.75 576 ASP A CA 1
ATOM 4413 C C . ASP A 1 576 ? 39.786 7.329 -34.302 1.00 91.75 576 ASP A C 1
ATOM 4415 O O . ASP A 1 576 ? 40.438 8.372 -34.435 1.00 91.75 576 ASP A O 1
ATOM 4419 N N . LEU A 1 577 ? 38.596 7.159 -34.879 1.00 91.38 577 LEU A N 1
ATOM 4420 C CA . LEU A 1 577 ? 37.977 8.182 -35.713 1.00 91.38 577 LEU A CA 1
ATOM 4421 C C . LEU A 1 577 ? 37.590 9.440 -34.918 1.00 91.38 577 LEU A C 1
ATOM 4423 O O . LEU A 1 577 ? 37.399 10.479 -35.539 1.00 91.38 577 LEU A O 1
ATOM 4427 N N . ASN A 1 578 ? 37.548 9.412 -33.578 1.00 90.69 578 ASN A N 1
ATOM 4428 C CA . ASN A 1 578 ? 37.369 10.625 -32.768 1.00 90.69 578 ASN A CA 1
ATOM 4429 C C . ASN A 1 578 ? 38.562 11.584 -32.938 1.00 90.69 578 ASN A C 1
ATOM 4431 O O . ASN A 1 578 ? 38.410 12.801 -32.872 1.00 90.69 578 ASN A O 1
ATOM 4435 N N . VAL A 1 579 ? 39.750 11.032 -33.202 1.00 89.62 579 VAL A N 1
ATOM 4436 C CA . VAL A 1 579 ? 40.978 11.793 -33.452 1.00 89.62 579 VAL A CA 1
ATOM 4437 C C . VAL A 1 579 ? 41.191 12.024 -34.948 1.00 89.62 579 VAL A C 1
ATOM 4439 O O . VAL A 1 579 ? 41.558 13.127 -35.350 1.00 89.62 579 VAL A O 1
ATOM 4442 N N . THR A 1 580 ? 40.993 11.002 -35.788 1.00 91.44 580 THR A N 1
ATOM 4443 C CA . THR A 1 580 ? 41.398 11.062 -37.205 1.00 91.44 580 THR A CA 1
ATOM 4444 C C . THR A 1 580 ? 40.308 11.522 -38.171 1.00 91.44 580 THR A C 1
ATOM 4446 O O . THR A 1 580 ? 40.649 12.048 -39.229 1.00 91.44 580 THR A O 1
ATOM 4449 N N . ALA A 1 581 ? 39.023 11.374 -37.831 1.00 92.12 581 ALA A N 1
ATOM 4450 C CA . ALA A 1 581 ? 37.904 11.803 -38.674 1.00 92.12 581 ALA A CA 1
ATOM 4451 C C . ALA A 1 581 ? 36.620 12.113 -37.860 1.00 92.12 581 ALA A C 1
ATOM 4453 O O . ALA A 1 581 ? 35.575 11.515 -38.123 1.00 92.12 581 ALA A O 1
ATOM 4454 N N . PRO A 1 582 ? 36.640 13.049 -36.885 1.00 91.44 582 PRO A N 1
ATOM 4455 C CA . PRO A 1 582 ? 35.537 13.233 -35.927 1.00 91.44 582 PRO A CA 1
ATOM 4456 C C . PRO A 1 582 ? 34.194 13.634 -36.556 1.00 91.44 582 PRO A C 1
ATOM 4458 O O . PRO A 1 582 ? 33.141 13.363 -35.983 1.00 91.44 58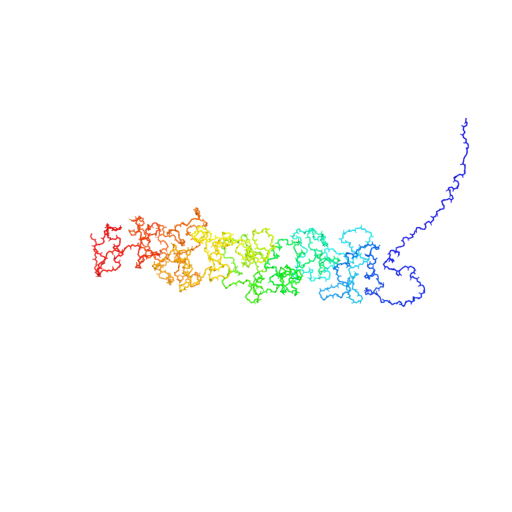2 PRO A O 1
ATOM 4461 N N . GLN A 1 583 ? 34.229 14.266 -37.734 1.00 93.06 583 GLN A N 1
ATOM 4462 C CA . GLN A 1 583 ? 33.045 14.671 -38.503 1.00 93.06 583 GLN A CA 1
ATOM 4463 C C . GLN A 1 583 ? 32.524 13.568 -39.442 1.00 93.06 583 GLN A C 1
ATOM 4465 O O . GLN A 1 583 ? 31.506 13.757 -40.103 1.00 93.06 583 GLN A O 1
ATOM 4470 N N . ALA A 1 584 ? 33.211 12.424 -39.542 1.00 92.06 584 ALA A N 1
ATOM 4471 C CA . ALA A 1 584 ? 32.740 11.312 -40.352 1.00 92.06 584 ALA A CA 1
ATOM 4472 C C . ALA A 1 584 ? 31.516 10.666 -39.699 1.00 92.06 584 ALA A C 1
ATOM 4474 O O . ALA A 1 584 ? 31.548 10.284 -38.527 1.00 92.06 584 ALA A O 1
ATOM 4475 N N . THR A 1 585 ? 30.461 10.489 -40.487 1.00 94.12 585 THR A N 1
ATOM 4476 C CA . THR A 1 585 ? 29.227 9.850 -40.040 1.00 94.12 585 THR A CA 1
ATOM 4477 C C . THR A 1 585 ? 29.203 8.355 -40.362 1.00 94.12 585 THR A C 1
ATOM 4479 O O . THR A 1 585 ? 29.932 7.862 -41.233 1.00 94.12 585 THR A O 1
ATOM 4482 N N . ASN A 1 586 ? 28.384 7.616 -39.615 1.00 93.81 586 ASN A N 1
ATOM 4483 C CA . ASN A 1 586 ? 27.996 6.240 -39.915 1.00 93.81 586 ASN A CA 1
ATOM 4484 C C . ASN A 1 586 ? 26.710 6.193 -40.776 1.00 93.81 586 ASN A C 1
ATOM 4486 O O . ASN A 1 586 ? 26.140 7.229 -41.114 1.00 93.81 586 ASN A O 1
ATOM 4490 N N . LEU A 1 587 ? 26.223 4.996 -41.128 1.00 94.00 587 LEU A N 1
ATOM 4491 C CA . LEU A 1 587 ? 25.000 4.815 -41.932 1.00 94.00 587 LEU A CA 1
ATOM 4492 C C . LEU A 1 587 ? 23.706 5.342 -41.277 1.00 94.00 587 LEU A C 1
ATOM 4494 O O . LEU A 1 587 ? 22.714 5.513 -41.979 1.00 94.00 587 LEU A O 1
ATOM 4498 N N . LEU A 1 588 ? 23.696 5.614 -39.967 1.00 90.94 588 LEU A N 1
ATOM 4499 C CA . LEU A 1 588 ? 22.586 6.291 -39.278 1.00 90.94 588 LEU A CA 1
ATOM 4500 C C . LEU A 1 588 ? 22.758 7.823 -39.246 1.00 90.94 588 LEU A C 1
ATOM 4502 O O . LEU A 1 588 ? 21.973 8.513 -38.603 1.00 90.94 588 LEU A O 1
ATOM 4506 N N . GLY A 1 589 ? 23.782 8.363 -39.916 1.00 92.44 589 GLY A N 1
ATOM 4507 C CA . GLY A 1 589 ? 24.100 9.791 -39.934 1.00 92.44 589 GLY A CA 1
ATOM 4508 C C . GLY A 1 589 ? 24.813 10.301 -38.678 1.00 92.44 589 GLY A C 1
ATOM 4509 O O . GLY A 1 589 ? 25.024 11.502 -38.564 1.00 92.44 589 GLY A O 1
ATOM 4510 N N . GLN A 1 590 ? 25.203 9.419 -37.753 1.00 92.06 590 GLN A N 1
ATOM 4511 C CA . GLN A 1 590 ? 25.788 9.799 -36.464 1.00 92.06 590 GLN A CA 1
ATOM 4512 C C . GLN A 1 590 ? 27.301 9.991 -36.574 1.00 92.06 590 GLN A C 1
ATOM 4514 O O . GLN A 1 590 ? 27.995 9.148 -37.146 1.00 92.06 590 GLN A O 1
ATOM 4519 N N . THR A 1 591 ? 27.819 11.056 -35.969 1.00 93.06 591 THR A N 1
ATOM 4520 C CA . THR A 1 591 ? 29.256 11.298 -35.775 1.00 93.06 591 THR A CA 1
ATOM 4521 C C . THR A 1 591 ? 29.858 10.365 -34.716 1.00 93.06 591 THR A C 1
ATOM 4523 O O . THR A 1 591 ? 29.150 9.671 -33.976 1.00 93.06 591 THR A O 1
ATOM 4526 N N . VAL A 1 592 ? 31.188 10.380 -34.577 1.00 91.06 592 VAL A N 1
ATOM 4527 C CA . VAL A 1 592 ? 31.895 9.618 -33.528 1.00 91.06 592 VAL A CA 1
ATOM 4528 C C . VAL A 1 592 ? 31.548 10.114 -32.117 1.00 91.06 592 VAL A C 1
ATOM 4530 O O . VAL A 1 592 ? 31.576 9.340 -31.166 1.00 91.06 592 VAL A O 1
ATOM 4533 N N . LYS A 1 593 ? 31.159 11.387 -31.968 1.00 89.88 593 LYS A N 1
ATOM 4534 C CA . LYS A 1 593 ? 30.705 11.944 -30.685 1.00 89.88 593 LYS A CA 1
ATOM 4535 C C . LYS A 1 593 ? 29.354 11.370 -30.244 1.00 89.88 593 LYS A C 1
ATOM 4537 O O . LYS A 1 593 ? 29.144 11.136 -29.059 1.00 89.88 593 LYS A O 1
ATOM 4542 N N . GLU A 1 594 ? 28.454 11.149 -31.198 1.00 89.12 594 GLU A N 1
ATOM 4543 C CA . GLU A 1 594 ? 27.087 10.670 -30.947 1.00 89.12 594 GLU A CA 1
ATOM 4544 C C . GLU A 1 594 ? 27.011 9.139 -30.839 1.00 89.12 594 GLU A C 1
ATOM 4546 O O . GLU A 1 594 ? 26.168 8.617 -30.110 1.00 89.12 594 GLU A O 1
ATOM 4551 N N . SER A 1 595 ? 27.891 8.429 -31.559 1.00 90.38 595 SER A N 1
ATOM 4552 C CA . SER A 1 595 ? 27.925 6.959 -31.645 1.00 90.38 595 SER A CA 1
ATOM 4553 C C . SER A 1 595 ? 29.097 6.291 -30.901 1.00 90.38 595 SER A C 1
ATOM 4555 O O . SER A 1 595 ? 29.137 5.065 -30.780 1.00 90.38 595 SER A O 1
ATOM 4557 N N . GLY A 1 596 ? 30.041 7.067 -30.364 1.00 91.00 596 GLY A N 1
ATOM 4558 C CA . GLY A 1 596 ? 31.238 6.575 -29.680 1.00 91.00 596 GLY A CA 1
ATOM 4559 C C . GLY A 1 596 ? 32.310 6.014 -30.633 1.00 91.00 596 GLY A C 1
ATOM 4560 O O . GLY A 1 596 ? 32.026 5.758 -31.808 1.00 91.00 596 GLY A O 1
ATOM 4561 N N . PRO A 1 597 ? 33.543 5.752 -30.146 1.00 91.38 597 PRO A N 1
ATOM 4562 C CA . PRO A 1 597 ? 34.650 5.270 -30.983 1.00 91.38 597 PRO A CA 1
ATOM 4563 C C . PRO A 1 597 ? 34.310 3.993 -31.765 1.00 91.38 597 PRO A C 1
ATOM 4565 O O . PRO A 1 597 ? 34.608 3.879 -32.953 1.00 91.38 597 PRO A O 1
ATOM 4568 N N . CYS A 1 598 ? 33.609 3.047 -31.130 1.00 92.38 598 CYS A N 1
ATOM 4569 C CA . CYS A 1 598 ? 33.175 1.810 -31.782 1.00 92.38 598 CYS A CA 1
ATOM 4570 C C . CYS A 1 598 ? 31.976 2.005 -32.730 1.00 92.38 598 CYS A C 1
ATOM 4572 O O . CYS A 1 598 ? 31.871 1.274 -33.715 1.00 92.38 598 CYS A O 1
ATOM 4574 N N . GLY A 1 599 ? 31.080 2.969 -32.475 1.00 92.56 599 GLY A N 1
ATOM 4575 C CA . GLY A 1 599 ? 29.851 3.172 -33.260 1.00 92.56 599 GLY A CA 1
ATOM 4576 C C . GLY A 1 599 ? 30.064 3.794 -34.640 1.00 92.56 599 GLY A C 1
ATOM 4577 O O . GLY A 1 599 ? 29.213 3.667 -35.524 1.00 92.56 599 GLY A O 1
ATOM 4578 N N . ALA A 1 600 ? 31.245 4.367 -34.869 1.00 92.06 600 ALA A N 1
ATOM 4579 C CA . ALA A 1 600 ? 31.705 4.779 -36.190 1.00 92.06 600 ALA A CA 1
ATOM 4580 C C . ALA A 1 600 ? 32.011 3.586 -37.132 1.00 92.06 600 ALA A C 1
ATOM 4582 O O . ALA A 1 600 ? 32.169 3.789 -38.344 1.00 92.06 600 ALA A O 1
ATOM 4583 N N . CYS A 1 601 ? 32.075 2.363 -36.579 1.00 92.56 601 CYS A N 1
ATOM 4584 C CA . CYS A 1 601 ? 32.363 1.100 -37.272 1.00 92.56 601 CYS A CA 1
ATOM 4585 C C . CYS A 1 601 ? 31.311 -0.005 -37.023 1.00 92.56 601 CYS A C 1
ATOM 4587 O O . CYS A 1 601 ? 31.108 -0.835 -37.906 1.00 92.56 601 CYS A O 1
ATOM 4589 N N . HIS A 1 602 ? 30.603 -0.015 -35.885 1.00 93.75 602 HIS A N 1
ATOM 4590 C CA . HIS A 1 602 ? 29.636 -1.062 -35.509 1.00 93.75 602 HIS A CA 1
ATOM 4591 C C . HIS A 1 602 ? 28.322 -0.490 -34.947 1.00 93.75 602 HIS A C 1
ATOM 4593 O O . HIS A 1 602 ? 28.322 0.207 -33.937 1.00 93.75 602 HIS A O 1
ATOM 4599 N N . LEU A 1 603 ? 27.179 -0.836 -35.546 1.00 93.31 603 LEU A N 1
ATOM 4600 C CA . LEU A 1 603 ? 25.851 -0.414 -35.084 1.00 93.31 603 LEU A CA 1
ATOM 4601 C C . LEU A 1 603 ? 25.221 -1.466 -34.162 1.00 93.31 603 LEU A C 1
ATOM 4603 O O . LEU A 1 603 ? 24.738 -2.498 -34.621 1.00 93.31 603 LEU A O 1
ATOM 4607 N N . VAL A 1 604 ? 25.178 -1.197 -32.854 1.00 91.94 604 VAL A N 1
ATOM 4608 C CA . VAL A 1 604 ? 24.593 -2.129 -31.865 1.00 91.94 604 VAL A CA 1
ATOM 4609 C C . VAL A 1 604 ? 23.085 -2.352 -32.041 1.00 91.94 604 VAL A C 1
ATOM 4611 O O . VAL A 1 604 ? 22.581 -3.402 -31.654 1.00 91.94 604 VAL A O 1
ATOM 4614 N N . HIS A 1 605 ? 22.374 -1.404 -32.654 1.00 91.31 605 HIS A N 1
ATOM 4615 C CA . HIS A 1 605 ? 20.950 -1.481 -32.992 1.00 91.31 605 HIS A CA 1
ATOM 4616 C C . HIS A 1 605 ? 20.737 -0.960 -34.420 1.00 91.31 605 HIS A C 1
ATOM 4618 O O . HIS A 1 605 ? 21.478 -0.086 -34.870 1.00 91.31 605 HIS A O 1
ATOM 4624 N N . ASN A 1 606 ? 19.703 -1.451 -35.109 1.00 90.56 606 ASN A N 1
ATOM 4625 C CA . ASN A 1 606 ? 19.322 -1.056 -36.472 1.00 90.56 606 ASN A CA 1
ATOM 4626 C C . ASN A 1 606 ? 20.481 -1.103 -37.483 1.00 90.56 606 ASN A C 1
ATOM 4628 O O . ASN A 1 606 ? 20.585 -0.235 -38.350 1.00 90.56 606 ASN A O 1
ATOM 4632 N N . SER A 1 607 ? 21.362 -2.105 -37.393 1.00 93.31 607 SER A N 1
ATOM 4633 C CA . SER A 1 607 ? 22.434 -2.221 -38.380 1.00 93.31 607 SER A CA 1
ATOM 4634 C C . SER A 1 607 ? 21.870 -2.628 -39.742 1.00 93.31 607 SER A C 1
ATOM 4636 O O . SER A 1 607 ? 21.178 -3.640 -39.873 1.00 93.31 607 SER A O 1
ATOM 4638 N N . PHE A 1 608 ? 22.207 -1.870 -40.783 1.00 90.44 608 PHE A N 1
ATOM 4639 C CA . PHE A 1 608 ? 21.909 -2.242 -42.169 1.00 90.44 608 PHE A CA 1
ATOM 4640 C C . PHE A 1 608 ? 22.652 -3.519 -42.595 1.00 90.44 608 PHE A C 1
ATOM 4642 O O . PHE A 1 608 ? 22.203 -4.237 -43.484 1.00 90.44 608 PHE A O 1
ATOM 4649 N N . ASN A 1 609 ? 23.776 -3.816 -41.939 1.00 91.75 609 ASN A N 1
ATOM 4650 C CA . ASN A 1 609 ? 24.743 -4.822 -42.349 1.00 91.75 609 ASN A CA 1
ATOM 4651 C C . ASN A 1 609 ? 24.870 -5.918 -41.291 1.00 91.75 609 ASN A C 1
ATOM 4653 O O . ASN A 1 609 ? 25.360 -5.679 -40.191 1.00 91.75 609 ASN A O 1
ATOM 4657 N N . LYS A 1 610 ? 24.502 -7.156 -41.629 1.00 89.44 610 LYS A N 1
ATOM 4658 C CA . LYS A 1 610 ? 24.586 -8.276 -40.680 1.00 89.44 610 LYS A CA 1
ATOM 4659 C C . LYS A 1 610 ? 26.029 -8.661 -40.321 1.00 89.44 610 LYS A C 1
ATOM 4661 O O . LYS A 1 610 ? 26.297 -9.019 -39.176 1.00 89.44 610 LYS A O 1
ATOM 4666 N N . LEU A 1 611 ? 26.969 -8.590 -41.272 1.00 90.56 611 LEU A N 1
ATOM 4667 C CA . LEU A 1 611 ? 28.376 -8.932 -41.021 1.00 90.56 611 LEU A CA 1
ATOM 4668 C C . LEU A 1 611 ? 29.000 -7.924 -40.048 1.00 90.56 611 LEU A C 1
ATOM 4670 O O . LEU A 1 611 ? 29.107 -6.743 -40.373 1.00 90.56 611 LEU A O 1
ATOM 4674 N N . GLN A 1 612 ? 29.400 -8.402 -38.863 1.00 89.19 612 GLN A N 1
ATOM 4675 C CA . GLN A 1 612 ? 30.022 -7.607 -37.790 1.00 89.19 612 GLN A CA 1
ATOM 4676 C C . GLN A 1 612 ? 29.231 -6.338 -37.400 1.00 89.19 612 GLN A C 1
ATOM 4678 O O . GLN A 1 612 ? 29.808 -5.394 -36.865 1.00 89.19 612 GLN A O 1
ATOM 4683 N N . LEU A 1 613 ? 27.921 -6.294 -37.682 1.00 94.19 613 LEU A N 1
ATOM 4684 C CA . LEU A 1 613 ? 27.060 -5.117 -37.501 1.00 94.19 613 LEU A CA 1
ATOM 4685 C C . LEU A 1 613 ? 27.593 -3.835 -38.182 1.00 94.19 613 LEU A C 1
ATOM 4687 O O . LEU A 1 613 ? 27.358 -2.731 -37.685 1.00 94.19 613 LEU A O 1
ATOM 4691 N N . TRP A 1 614 ? 28.315 -3.971 -39.300 1.00 94.81 614 TRP A N 1
ATOM 4692 C CA . TRP A 1 614 ? 29.147 -2.913 -39.889 1.00 94.81 614 TRP A CA 1
ATOM 4693 C C . TRP A 1 614 ? 28.405 -1.592 -40.162 1.00 94.81 614 TRP A C 1
ATOM 4695 O O . TRP A 1 614 ? 27.385 -1.548 -40.845 1.00 94.81 614 TRP A O 1
ATOM 4705 N N . ALA A 1 615 ? 28.944 -0.482 -39.668 1.00 94.25 615 ALA A N 1
ATOM 4706 C CA . ALA A 1 615 ? 28.276 0.820 -39.650 1.00 94.25 615 ALA A CA 1
ATOM 4707 C C . ALA A 1 615 ? 28.452 1.659 -40.931 1.00 94.25 615 ALA A C 1
ATOM 4709 O O . ALA A 1 615 ? 28.072 2.830 -40.951 1.00 94.25 615 ALA A O 1
ATOM 4710 N N . ARG A 1 616 ? 29.054 1.094 -41.985 1.00 91.62 616 ARG A N 1
ATOM 4711 C CA . ARG A 1 616 ? 29.419 1.771 -43.246 1.00 91.62 616 ARG A CA 1
ATOM 4712 C C . ARG A 1 616 ? 28.989 0.926 -44.455 1.00 91.62 616 ARG A C 1
ATOM 4714 O O . ARG A 1 616 ? 28.767 -0.271 -44.284 1.00 91.62 616 ARG A O 1
ATOM 4721 N N . PRO A 1 617 ? 28.864 1.489 -45.671 1.00 91.62 617 PRO A N 1
ATOM 4722 C CA . PRO A 1 617 ? 28.735 0.679 -46.885 1.00 91.62 617 PRO A CA 1
ATOM 4723 C C . PRO A 1 617 ? 29.889 -0.326 -46.990 1.00 91.62 617 PRO A C 1
ATOM 4725 O O . PRO A 1 617 ? 30.985 -0.044 -46.512 1.00 91.62 617 PRO A O 1
ATOM 4728 N N . TYR A 1 618 ? 29.687 -1.479 -47.624 1.00 91.00 618 TYR A N 1
ATOM 4729 C CA . TYR A 1 618 ? 30.810 -2.365 -47.935 1.00 91.00 618 TYR A CA 1
ATOM 4730 C C . TYR A 1 618 ? 31.668 -1.773 -49.060 1.00 91.00 618 TYR A C 1
ATOM 4732 O O . TYR A 1 618 ? 31.145 -1.217 -50.026 1.00 91.00 618 TYR A O 1
ATOM 4740 N N . GLY A 1 619 ? 32.991 -1.884 -48.928 1.00 87.19 619 GLY A N 1
ATOM 4741 C CA . GLY A 1 619 ? 33.931 -1.521 -49.983 1.00 87.19 619 GLY A CA 1
ATOM 4742 C C . GLY A 1 619 ? 33.914 -2.520 -51.147 1.00 87.19 619 GLY A C 1
ATOM 4743 O O . GLY A 1 619 ? 33.426 -3.640 -50.991 1.00 87.19 619 GLY A O 1
ATOM 4744 N N . PRO A 1 620 ? 34.462 -2.141 -52.314 1.00 84.38 620 PRO A N 1
ATOM 4745 C CA . PRO A 1 620 ? 34.538 -3.029 -53.470 1.00 84.38 620 PRO A CA 1
ATOM 4746 C C . PRO A 1 620 ? 35.460 -4.223 -53.188 1.00 84.38 620 PRO A C 1
ATOM 4748 O O . PRO A 1 620 ? 36.539 -4.033 -52.636 1.00 84.38 620 PRO A O 1
ATOM 4751 N N . ILE A 1 621 ? 35.067 -5.423 -53.616 1.00 82.19 621 ILE A N 1
ATOM 4752 C CA . ILE A 1 621 ? 35.884 -6.648 -53.586 1.00 82.19 621 ILE A CA 1
ATOM 4753 C C . ILE A 1 621 ? 35.769 -7.386 -54.923 1.00 82.19 621 ILE A C 1
ATOM 4755 O O . ILE A 1 621 ? 34.748 -7.284 -55.608 1.00 82.19 621 ILE A O 1
ATOM 4759 N N . SER A 1 622 ? 36.814 -8.120 -55.295 1.00 77.69 622 SER A N 1
ATOM 4760 C CA . SER A 1 622 ? 36.775 -9.106 -56.382 1.00 77.69 622 SER A CA 1
ATOM 4761 C C . SER A 1 622 ? 36.066 -10.400 -55.942 1.00 77.69 622 SER A C 1
ATOM 4763 O O . SER A 1 622 ? 35.696 -10.548 -54.776 1.00 77.69 622 SER A O 1
ATOM 4765 N N . LYS A 1 623 ? 35.815 -11.338 -56.869 1.00 73.50 623 LYS A N 1
ATOM 4766 C CA . LYS A 1 623 ? 35.100 -12.596 -56.556 1.00 73.50 623 LYS A CA 1
ATOM 4767 C C . LYS A 1 623 ? 35.956 -13.571 -55.741 1.00 73.50 623 LYS A C 1
ATOM 4769 O O . LYS A 1 623 ? 35.423 -14.494 -55.134 1.00 73.50 623 LYS A O 1
ATOM 4774 N N . GLU A 1 624 ? 37.265 -13.367 -55.777 1.00 74.12 624 GLU A N 1
ATOM 4775 C CA . GLU A 1 624 ? 38.307 -14.205 -55.198 1.00 74.12 624 GLU A CA 1
ATOM 4776 C C . GLU A 1 624 ? 38.772 -13.700 -53.813 1.00 74.12 624 GLU A C 1
ATOM 4778 O O . GLU A 1 624 ? 39.518 -14.395 -53.126 1.00 74.12 624 GLU A O 1
ATOM 4783 N N . GLU A 1 625 ? 38.337 -12.504 -53.397 1.00 73.31 625 GLU A N 1
ATOM 4784 C CA . GLU A 1 625 ? 38.690 -11.862 -52.122 1.00 73.31 625 GLU A CA 1
ATOM 4785 C C . GLU A 1 625 ? 37.711 -12.198 -50.986 1.00 73.31 625 GLU A C 1
ATOM 4787 O O . GLU A 1 625 ? 36.564 -12.601 -51.198 1.00 73.31 625 GLU A O 1
ATOM 4792 N N . SER A 1 626 ? 38.153 -12.001 -49.74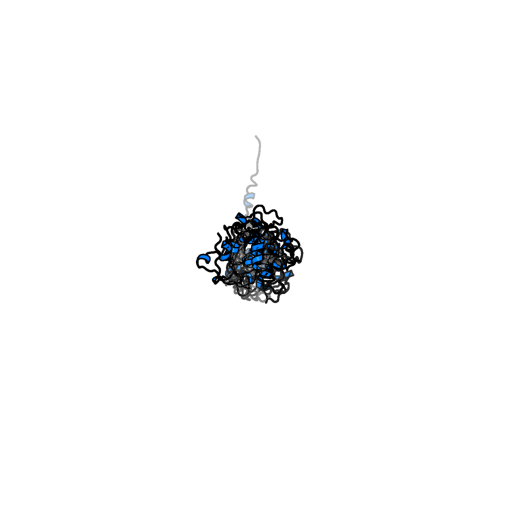2 1.00 81.62 626 SER A N 1
ATOM 4793 C CA . SER A 1 626 ? 37.313 -12.235 -48.573 1.00 81.62 626 SER A CA 1
ATOM 4794 C C . SER A 1 626 ? 36.279 -11.124 -48.413 1.00 81.62 626 SER A C 1
ATOM 4796 O O . SER A 1 626 ? 36.575 -9.936 -48.536 1.00 81.62 626 SER A O 1
ATOM 4798 N N . VAL A 1 627 ? 35.065 -11.481 -47.984 1.00 83.31 627 VAL A N 1
ATOM 4799 C CA . VAL A 1 627 ? 34.050 -10.490 -47.581 1.00 83.31 627 VAL A CA 1
ATOM 4800 C C . VAL A 1 627 ? 34.524 -9.598 -46.418 1.00 83.31 627 VAL A C 1
ATOM 4802 O O . VAL A 1 627 ? 34.008 -8.499 -46.223 1.00 83.31 627 VAL A O 1
ATOM 4805 N N . MET A 1 628 ? 35.542 -10.029 -45.664 1.00 84.81 628 MET A N 1
ATOM 4806 C CA . MET A 1 628 ? 36.180 -9.210 -44.627 1.00 84.81 628 MET A CA 1
ATOM 4807 C C . MET A 1 628 ? 37.009 -8.055 -45.214 1.00 84.81 628 MET A C 1
ATOM 4809 O O . MET A 1 628 ? 37.067 -6.986 -44.605 1.00 84.81 628 MET A O 1
ATOM 4813 N N . ASP A 1 629 ? 37.573 -8.211 -46.415 1.00 85.25 629 ASP A N 1
ATOM 4814 C CA . ASP A 1 629 ? 38.365 -7.173 -47.094 1.00 85.25 629 ASP A CA 1
ATOM 4815 C C . ASP A 1 629 ? 37.487 -5.978 -47.499 1.00 85.25 629 ASP A C 1
ATOM 4817 O O . ASP A 1 629 ? 37.933 -4.826 -47.501 1.00 85.25 629 ASP A O 1
ATOM 4821 N N . ALA A 1 630 ? 36.196 -6.233 -47.742 1.00 87.69 630 ALA A N 1
ATOM 4822 C CA . ALA A 1 630 ? 35.185 -5.209 -47.982 1.00 87.69 630 ALA A CA 1
ATOM 4823 C C . ALA A 1 630 ? 35.014 -4.257 -46.783 1.00 87.69 630 ALA A C 1
ATOM 4825 O O . ALA A 1 630 ? 34.689 -3.082 -46.970 1.00 87.69 630 ALA A O 1
ATOM 4826 N N . LEU A 1 631 ? 35.262 -4.727 -45.553 1.00 89.81 631 LEU A N 1
ATOM 4827 C CA . LEU A 1 631 ? 35.207 -3.889 -44.351 1.00 89.81 631 LEU A CA 1
ATOM 4828 C C . LEU A 1 631 ? 36.374 -2.894 -44.354 1.00 89.81 631 LEU A C 1
ATOM 4830 O O . LEU A 1 631 ? 36.162 -1.693 -44.210 1.00 89.81 631 LEU A O 1
ATOM 4834 N N . CYS A 1 632 ? 37.596 -3.353 -44.628 1.00 87.38 632 CYS A N 1
ATOM 4835 C CA . CYS A 1 632 ? 38.775 -2.491 -44.756 1.00 87.38 632 CYS A CA 1
ATOM 4836 C C . CYS A 1 632 ? 38.620 -1.484 -45.909 1.00 87.38 632 CYS A C 1
ATOM 4838 O O . CYS A 1 632 ? 38.763 -0.272 -45.720 1.00 87.38 632 CYS A O 1
ATOM 4840 N N . ARG A 1 633 ? 38.242 -1.966 -47.100 1.00 88.31 633 ARG A N 1
ATOM 4841 C CA . ARG A 1 633 ? 38.050 -1.137 -48.300 1.00 88.31 633 ARG A CA 1
ATOM 4842 C C . ARG A 1 633 ? 36.868 -0.156 -48.177 1.00 88.31 633 ARG A C 1
ATOM 4844 O O . ARG A 1 633 ? 36.815 0.799 -48.948 1.00 88.31 633 ARG A O 1
ATOM 4851 N N . SER A 1 634 ? 35.960 -0.318 -47.204 1.00 90.19 634 SER A N 1
ATOM 4852 C CA . SER A 1 634 ? 34.889 0.666 -46.936 1.00 90.19 634 SER A CA 1
ATOM 4853 C C . SER A 1 634 ? 35.396 2.029 -46.454 1.00 90.19 634 SER A C 1
ATOM 4855 O O . SER A 1 634 ? 34.760 3.051 -46.697 1.00 90.19 634 SER A O 1
ATOM 4857 N N . CYS A 1 635 ? 36.557 2.052 -45.798 1.00 90.88 635 CYS A N 1
ATOM 4858 C CA . CYS A 1 635 ? 37.243 3.280 -45.398 1.00 90.88 635 CYS A CA 1
ATOM 4859 C C . CYS A 1 635 ? 38.412 3.581 -46.342 1.00 90.88 635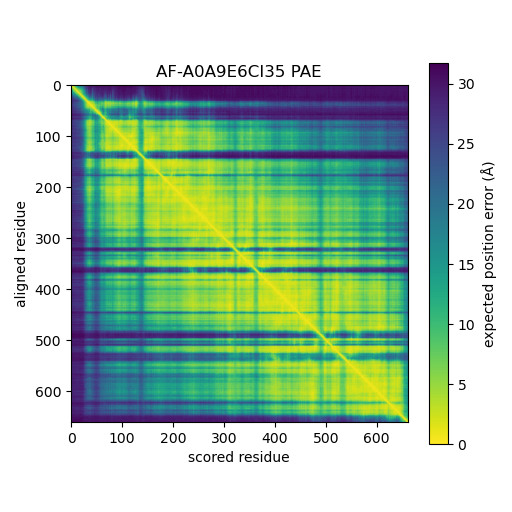 CYS A C 1
ATOM 4861 O O . CYS A 1 635 ? 38.623 4.727 -46.733 1.00 90.88 635 CYS A O 1
ATOM 4863 N N . HIS A 1 636 ? 39.147 2.538 -46.729 1.00 90.31 636 HIS A N 1
ATOM 4864 C CA . HIS A 1 636 ? 40.357 2.605 -47.539 1.00 90.31 636 HIS A CA 1
ATOM 4865 C C . HIS A 1 636 ? 40.060 2.408 -49.034 1.00 90.31 636 HIS A C 1
ATOM 4867 O O . HIS A 1 636 ? 40.511 1.453 -49.667 1.00 90.31 636 HIS A O 1
ATOM 4873 N N . SER A 1 637 ? 39.283 3.327 -49.600 1.00 89.81 637 SER A N 1
ATOM 4874 C CA . SER A 1 637 ? 38.991 3.424 -51.035 1.00 89.81 637 SER A CA 1
ATOM 4875 C C . SER A 1 637 ? 38.934 4.893 -51.464 1.00 89.81 637 SER A C 1
ATOM 4877 O O . SER A 1 637 ? 38.873 5.790 -50.625 1.00 89.81 637 SER A O 1
ATOM 4879 N N . ARG A 1 638 ? 39.004 5.158 -52.773 1.00 87.19 638 ARG A N 1
ATOM 4880 C CA . ARG A 1 638 ? 38.943 6.521 -53.326 1.00 87.19 638 ARG A CA 1
ATOM 4881 C C . ARG A 1 638 ? 37.565 7.138 -53.060 1.00 87.19 638 ARG A C 1
ATOM 4883 O O . ARG A 1 638 ? 36.564 6.493 -53.358 1.00 87.19 638 ARG A O 1
ATOM 4890 N N . GLY A 1 639 ? 37.514 8.363 -52.535 1.00 86.19 639 GLY A N 1
ATOM 4891 C CA . GLY A 1 639 ? 36.275 9.013 -52.093 1.00 86.19 639 GLY A CA 1
ATOM 4892 C C . GLY A 1 639 ? 35.772 8.572 -50.710 1.00 86.19 639 GLY A C 1
ATOM 4893 O O . GLY A 1 639 ? 34.703 9.013 -50.293 1.00 86.19 639 GLY A O 1
ATOM 4894 N N . SER A 1 640 ? 36.521 7.727 -49.994 1.00 89.94 640 SER A N 1
ATOM 4895 C CA . SER A 1 640 ? 36.195 7.263 -48.637 1.00 89.94 640 SER A CA 1
ATOM 4896 C C . SER A 1 640 ? 37.104 7.910 -47.584 1.00 89.94 640 SER A C 1
ATOM 4898 O O . SER A 1 640 ? 38.139 8.496 -47.899 1.00 89.94 640 SER A O 1
ATOM 4900 N N . ILE A 1 641 ? 36.740 7.788 -46.301 1.00 90.19 641 ILE A N 1
ATOM 4901 C CA . ILE A 1 641 ? 37.367 8.540 -45.191 1.00 90.19 641 ILE A CA 1
ATOM 4902 C C . ILE A 1 641 ? 38.885 8.335 -45.017 1.00 90.19 641 ILE A C 1
ATOM 4904 O O . ILE A 1 641 ? 39.535 9.148 -44.365 1.00 90.19 641 ILE A O 1
ATOM 4908 N N . ALA A 1 642 ? 39.454 7.266 -45.579 1.00 89.75 642 ALA A N 1
ATOM 4909 C CA . ALA A 1 642 ? 40.882 6.960 -45.555 1.00 89.75 642 ALA A CA 1
ATOM 4910 C C . ALA A 1 642 ? 41.478 6.830 -46.973 1.00 89.75 642 ALA A C 1
ATOM 4912 O O . ALA A 1 642 ? 42.437 6.083 -47.178 1.00 89.75 642 ALA A O 1
ATOM 4913 N N . GLU A 1 643 ? 40.952 7.574 -47.956 1.00 88.81 643 GLU A N 1
ATOM 4914 C CA . GLU A 1 643 ? 41.445 7.571 -49.347 1.00 88.81 643 GLU A CA 1
ATOM 4915 C C . GLU A 1 643 ? 42.944 7.899 -49.480 1.00 88.81 643 GLU A C 1
ATOM 4917 O O . GLU A 1 643 ? 43.624 7.385 -50.364 1.00 88.81 643 GLU A O 1
ATOM 4922 N N . ASN A 1 644 ? 43.498 8.670 -48.540 1.00 86.62 644 ASN A N 1
ATOM 4923 C CA . ASN A 1 644 ? 44.927 8.995 -48.474 1.00 86.62 644 ASN A CA 1
ATOM 4924 C C . ASN A 1 644 ? 45.814 7.821 -47.992 1.00 86.62 644 ASN A C 1
ATOM 4926 O O . ASN A 1 644 ? 47.026 7.988 -47.825 1.00 86.62 644 ASN A O 1
ATOM 4930 N N . LYS A 1 645 ? 45.226 6.648 -47.704 1.00 85.88 645 LYS A N 1
ATOM 4931 C CA . LYS A 1 645 ? 45.892 5.447 -47.169 1.00 85.88 645 LYS A CA 1
ATOM 4932 C C . LYS A 1 645 ? 45.293 4.142 -47.716 1.00 85.88 645 LYS A C 1
ATOM 4934 O O . LYS A 1 645 ? 45.020 3.229 -46.944 1.00 85.88 645 LYS A O 1
ATOM 4939 N N . ILE A 1 646 ? 45.078 4.029 -49.025 1.00 84.56 646 ILE A N 1
ATOM 4940 C CA . ILE A 1 646 ? 44.559 2.798 -49.656 1.00 84.56 646 ILE A CA 1
ATOM 4941 C C . ILE A 1 646 ? 45.648 1.696 -49.673 1.00 84.56 646 ILE A C 1
ATOM 4943 O O . ILE A 1 646 ? 46.715 1.934 -50.241 1.00 84.56 646 ILE A O 1
ATOM 4947 N N . PRO A 1 647 ? 45.420 0.498 -49.090 1.00 72.25 647 PRO A N 1
ATOM 4948 C CA . PRO A 1 647 ? 46.330 -0.640 -49.214 1.00 72.25 647 PRO A CA 1
ATOM 4949 C C . PRO A 1 647 ? 46.464 -1.119 -50.662 1.00 72.25 647 PRO A C 1
ATOM 4951 O O . PRO A 1 647 ? 45.467 -1.274 -51.366 1.00 72.25 647 PRO A O 1
ATOM 4954 N N . LEU A 1 648 ? 47.695 -1.411 -51.086 1.00 68.12 648 LEU A N 1
ATOM 4955 C CA . LEU A 1 648 ? 47.988 -1.957 -52.419 1.00 68.12 648 LEU A CA 1
ATOM 4956 C C . LEU A 1 648 ? 47.560 -3.429 -52.571 1.00 68.12 648 LEU A C 1
ATOM 4958 O O . LEU A 1 648 ? 47.288 -3.878 -53.680 1.00 68.12 648 LEU A O 1
ATOM 4962 N N . ILE A 1 649 ? 47.498 -4.172 -51.463 1.00 66.31 649 ILE A N 1
ATOM 4963 C CA . ILE A 1 649 ? 47.095 -5.582 -51.389 1.00 66.31 649 ILE A CA 1
ATOM 4964 C C . ILE A 1 649 ? 46.181 -5.728 -50.163 1.00 66.31 649 ILE A C 1
ATOM 4966 O O . ILE A 1 649 ? 46.495 -5.175 -49.108 1.00 66.31 649 ILE A O 1
ATOM 4970 N N . ALA A 1 650 ? 45.055 -6.439 -50.292 1.00 58.97 650 ALA A N 1
ATOM 4971 C CA . ALA A 1 650 ? 44.098 -6.626 -49.195 1.00 58.97 650 ALA A CA 1
ATOM 4972 C C . ALA A 1 650 ? 44.543 -7.697 -48.180 1.00 58.97 650 ALA A C 1
ATOM 4974 O O . ALA A 1 650 ? 44.431 -7.492 -46.974 1.00 58.97 650 ALA A O 1
ATOM 4975 N N . THR A 1 651 ? 45.111 -8.806 -48.665 1.00 60.88 651 THR A N 1
ATOM 4976 C CA . THR A 1 651 ? 45.515 -9.966 -47.855 1.00 60.88 651 THR A CA 1
ATOM 4977 C C . THR A 1 651 ? 46.953 -10.390 -48.147 1.00 60.88 651 THR A C 1
ATOM 4979 O O . THR A 1 651 ? 47.361 -10.454 -49.308 1.00 60.88 651 THR A O 1
ATOM 4982 N N . HIS A 1 652 ? 47.716 -10.766 -47.119 1.00 58.62 652 HIS A N 1
ATOM 4983 C CA . HIS A 1 652 ? 49.030 -11.384 -47.320 1.00 58.62 652 HIS A CA 1
ATOM 4984 C C . HIS A 1 652 ? 48.887 -12.829 -47.832 1.00 58.62 652 HIS A C 1
ATOM 4986 O O . HIS A 1 652 ? 48.109 -13.588 -47.250 1.00 58.62 652 HIS A O 1
ATOM 4992 N N . PRO A 1 653 ? 49.651 -13.248 -48.859 1.00 59.06 653 PRO A N 1
ATOM 4993 C CA . PRO A 1 653 ? 49.792 -14.660 -49.194 1.00 59.06 653 PRO A CA 1
ATOM 4994 C C . PRO A 1 653 ? 50.414 -15.427 -48.023 1.00 59.06 653 PRO A C 1
ATOM 4996 O O . PRO A 1 653 ? 51.368 -14.949 -47.401 1.00 59.06 653 PRO A O 1
ATOM 4999 N N . GLU A 1 654 ? 49.909 -16.628 -47.751 1.00 49.31 654 GLU A N 1
ATOM 5000 C CA . GLU A 1 654 ? 50.427 -17.486 -46.686 1.00 49.31 654 GLU A CA 1
ATOM 5001 C C . GLU A 1 654 ? 51.941 -17.729 -46.857 1.00 49.31 654 GLU A C 1
ATOM 5003 O O . GLU A 1 654 ? 52.435 -17.983 -47.958 1.00 49.31 654 GLU A O 1
ATOM 5008 N N . GLY A 1 655 ? 52.699 -17.576 -45.767 1.00 50.34 655 GLY A N 1
ATOM 5009 C CA . GLY A 1 655 ? 54.153 -17.761 -45.758 1.00 50.34 655 GLY A CA 1
ATOM 5010 C C . GLY A 1 655 ? 55.000 -16.636 -46.378 1.00 50.34 655 GLY A C 1
ATOM 5011 O O . GLY A 1 655 ? 56.217 -16.801 -46.453 1.00 50.34 655 GLY A O 1
ATOM 5012 N N . LYS A 1 656 ? 54.429 -15.495 -46.803 1.00 57.22 656 LYS A N 1
ATOM 5013 C CA . LYS A 1 656 ? 55.206 -14.365 -47.360 1.00 57.22 656 LYS A CA 1
ATOM 5014 C C . LYS A 1 656 ? 55.224 -13.131 -46.454 1.00 57.22 656 LYS A C 1
ATOM 5016 O O . LYS A 1 656 ? 54.204 -12.487 -46.232 1.00 57.22 656 LYS A O 1
ATOM 5021 N N . LEU A 1 657 ? 56.425 -12.752 -46.013 1.00 46.47 657 LEU A N 1
ATOM 5022 C CA . LEU A 1 657 ? 56.710 -11.440 -45.426 1.00 46.47 657 LEU A CA 1
ATOM 5023 C C . LEU A 1 657 ? 56.790 -10.384 -46.537 1.00 46.47 657 LEU A C 1
ATOM 5025 O O . LEU A 1 657 ? 57.562 -10.542 -47.482 1.00 46.47 657 LEU A O 1
ATOM 5029 N N . ILE A 1 658 ? 56.028 -9.297 -46.402 1.00 55.16 658 ILE A N 1
ATOM 5030 C CA . ILE A 1 658 ? 56.167 -8.096 -47.233 1.00 55.16 658 ILE A CA 1
ATOM 5031 C C . ILE A 1 658 ? 56.729 -6.984 -46.349 1.00 55.16 658 ILE A C 1
ATOM 5033 O O . ILE A 1 658 ? 56.077 -6.538 -45.405 1.00 55.16 658 ILE A O 1
ATOM 5037 N N . SER A 1 659 ? 57.945 -6.533 -46.648 1.00 43.38 659 SER A N 1
ATOM 5038 C CA . SER A 1 659 ? 58.488 -5.295 -46.093 1.00 43.38 659 SER A CA 1
ATOM 5039 C C . SER A 1 659 ? 57.946 -4.113 -46.894 1.00 43.38 659 SER A C 1
ATOM 5041 O O . SER A 1 659 ? 58.243 -4.000 -48.084 1.00 43.38 659 SER A O 1
ATOM 5043 N N . ASN A 1 660 ? 57.196 -3.219 -46.251 1.00 37.25 660 ASN A N 1
ATOM 5044 C CA . ASN A 1 660 ? 56.944 -1.900 -46.827 1.00 37.25 660 ASN A CA 1
ATOM 5045 C C . ASN A 1 660 ? 58.264 -1.116 -46.824 1.00 37.25 660 ASN A C 1
ATOM 5047 O O . ASN A 1 660 ? 58.822 -0.880 -45.750 1.00 37.25 660 ASN A O 1
ATOM 5051 N N . ALA A 1 661 ? 58.741 -0.762 -48.017 1.00 34.09 661 ALA A N 1
ATOM 5052 C CA . ALA A 1 661 ? 59.786 0.238 -48.227 1.00 34.09 661 ALA A CA 1
ATOM 5053 C C . ALA A 1 661 ? 59.176 1.650 -48.230 1.00 34.09 661 ALA A C 1
ATOM 5055 O O . ALA A 1 661 ? 58.010 1.772 -48.677 1.00 34.09 661 ALA A O 1
#

pLDDT: mean 80.46, std 15.75, range [32.75, 95.56]

Secondary structure (DSSP, 8-state):
--------SSTTTTTTS------------HHHHHHHH-GGGSGGG--SSPPSS----TT--BTT--SSTTSHHHHHHHHTTTS---HHHHTSSB----SBPPPTT----TTSPPBTTS-B-HHHHB-TT-----TT---SSS---BSS--GGGHHHHHH-HHHH-TTTTTPPP-S---SPPPTHHHHTT----SSTT---GGGTB-SSSBSBGGGBSS--TT-HHHHHH-GGGGGGTTSTT-HHHHSTT-B-TTS-BHHHHHHHHHHB-SSS-SSGGGB-S---SS-HHHHHHHHHHSTTS--------SSB---SEE---SS---SSSPPEETTTEE-TT-EE-HHHHB-TT-S-TT--S---STTPPP-TT-TTBSS--TTT-HHHHTT-GGGGGGGGSTT-HHHH-TT---TTS--HHHHHHHHTTB-SBS-SSGGGB-S---SSS-HHHHHHHTTSSTTSTTTTS---SS----SEE--GGGS--GGGTTS-PPPEE-TTS-EETT-EE-HHHHB-TT-S-TT--SSPTT--SS-----TT-TTBSS--SSS-HHHHTT-TTTGGGTTSTT-HHHH-TT---TTS--HHHHHHHHTTB-SSS-S--GGGBSSPPPP--TTS-TTHHHHHTTSSTTSTTGGG--S-SSPPTT------